Protein AF-A0A1G4FHV3-F1 (afdb_monomer_lite)

Structure (mmCIF, N/CA/C/O backbone):
data_AF-A0A1G4FHV3-F1
#
_entry.id   AF-A0A1G4FHV3-F1
#
loop_
_atom_site.group_PDB
_atom_site.id
_atom_site.type_symbol
_atom_site.label_atom_id
_atom_site.label_alt_id
_atom_site.label_comp_id
_atom_site.label_asym_id
_atom_site.label_entity_id
_atom_site.label_seq_id
_atom_site.pdbx_PDB_ins_code
_atom_site.Cartn_x
_atom_site.Cartn_y
_atom_site.Cartn_z
_atom_site.occupancy
_atom_site.B_iso_or_equiv
_atom_site.auth_seq_id
_atom_site.auth_comp_id
_atom_site.auth_asym_id
_atom_site.auth_atom_id
_atom_site.pdbx_PDB_model_num
ATOM 1 N N . MET A 1 1 ? -25.921 35.354 -44.554 1.00 46.16 1 MET A N 1
ATOM 2 C CA . MET A 1 1 ? -25.552 36.771 -44.320 1.00 46.16 1 MET A CA 1
ATOM 3 C C . MET A 1 1 ? -25.950 37.309 -42.941 1.00 46.16 1 MET A C 1
ATOM 5 O O . MET A 1 1 ? -25.043 37.661 -42.205 1.00 46.16 1 MET A O 1
ATOM 9 N N . LYS A 1 2 ? -27.227 37.319 -42.510 1.00 42.47 2 LYS A N 1
ATOM 10 C CA . LYS A 1 2 ? -27.631 37.900 -41.199 1.00 42.47 2 LYS A CA 1
ATOM 11 C C . LYS A 1 2 ? -26.871 37.362 -39.963 1.00 42.47 2 LYS A C 1
ATOM 13 O O . LYS A 1 2 ? -26.516 38.146 -39.093 1.00 42.47 2 LYS A O 1
ATOM 18 N N . LYS A 1 3 ? -26.553 36.057 -39.898 1.00 48.69 3 LYS A N 1
ATOM 19 C CA . LYS A 1 3 ? -25.751 35.466 -38.798 1.00 48.69 3 LYS A CA 1
ATOM 20 C C . LYS A 1 3 ? -24.270 35.897 -38.813 1.00 48.69 3 LYS A C 1
ATOM 22 O O . LYS A 1 3 ? -23.675 36.018 -37.751 1.00 48.69 3 LYS A O 1
ATOM 27 N N . PHE A 1 4 ? -23.703 36.167 -39.992 1.00 52.28 4 PHE A N 1
ATOM 28 C CA . PHE A 1 4 ? -22.319 36.638 -40.138 1.00 52.28 4 PHE A CA 1
ATOM 29 C C . PHE A 1 4 ? -22.185 38.095 -39.678 1.00 52.28 4 PHE A C 1
ATOM 31 O O . PHE A 1 4 ? -21.326 38.396 -38.859 1.00 52.28 4 PHE A O 1
ATOM 38 N N . PHE A 1 5 ? -23.113 38.965 -40.094 1.00 51.59 5 PHE A N 1
ATOM 39 C CA . PHE A 1 5 ? -23.164 40.356 -39.626 1.00 51.59 5 PHE A CA 1
ATOM 40 C C . PHE A 1 5 ? -23.463 40.469 -38.126 1.00 51.59 5 PHE A C 1
ATOM 42 O O . PHE A 1 5 ? -22.886 41.319 -37.457 1.00 51.59 5 PHE A O 1
ATOM 49 N N . LEU A 1 6 ? -24.293 39.576 -37.569 1.00 58.44 6 LEU A N 1
ATOM 50 C CA . LEU A 1 6 ? -24.522 39.519 -36.123 1.00 58.44 6 LEU A CA 1
ATOM 51 C C . LEU A 1 6 ? -23.260 39.084 -35.358 1.00 58.44 6 LEU A C 1
ATOM 53 O O . LEU A 1 6 ? -22.956 39.656 -34.317 1.00 58.44 6 LEU A O 1
ATOM 57 N N . GLY A 1 7 ? -22.510 38.109 -35.883 1.00 61.91 7 GLY A N 1
ATOM 58 C CA . GLY A 1 7 ? -21.228 37.687 -35.312 1.00 61.91 7 GLY A CA 1
ATOM 59 C C . GLY A 1 7 ? -20.179 38.799 -35.346 1.00 61.91 7 GLY A C 1
ATOM 60 O O . GLY A 1 7 ? -19.535 39.059 -34.334 1.00 61.91 7 GLY A O 1
ATOM 61 N N . LEU A 1 8 ? -20.071 39.512 -36.471 1.00 59.59 8 LEU A N 1
ATOM 62 C CA . LEU A 1 8 ? -19.171 40.658 -36.604 1.00 59.59 8 LEU A CA 1
ATOM 63 C C . LEU A 1 8 ? -19.548 41.795 -35.643 1.00 59.59 8 LEU A C 1
ATOM 65 O O . LEU A 1 8 ? -18.676 42.321 -34.960 1.00 59.59 8 LEU A O 1
ATOM 69 N N . ALA A 1 9 ? -20.838 42.124 -35.523 1.00 62.06 9 ALA A N 1
ATOM 70 C CA . ALA A 1 9 ? -21.315 43.151 -34.595 1.00 62.06 9 ALA A CA 1
ATOM 71 C C . ALA A 1 9 ? -20.999 42.803 -33.129 1.00 62.06 9 ALA A C 1
ATOM 73 O O . ALA A 1 9 ? -20.597 43.672 -32.362 1.00 62.06 9 ALA A O 1
ATOM 74 N N . ILE A 1 10 ? -21.115 41.527 -32.744 1.00 67.12 10 ILE A N 1
ATOM 75 C CA . ILE A 1 10 ? -20.765 41.058 -31.394 1.00 67.12 10 ILE A CA 1
ATOM 76 C C . ILE A 1 10 ? -19.262 41.202 -31.128 1.00 67.12 10 ILE A C 1
ATOM 78 O O . ILE A 1 10 ? -18.880 41.664 -30.055 1.00 67.12 10 ILE A O 1
ATOM 82 N N . VAL A 1 11 ? -18.413 40.840 -32.095 1.00 68.50 11 VAL A N 1
ATOM 83 C CA . VAL A 1 11 ? -16.953 40.990 -31.971 1.00 68.50 11 VAL A CA 1
ATOM 84 C C . VAL A 1 11 ? -16.569 42.467 -31.860 1.00 68.50 11 VAL A C 1
ATOM 86 O O . VAL A 1 11 ? -15.768 42.817 -30.998 1.00 68.50 11 VAL A O 1
ATOM 89 N N . TYR A 1 12 ? -17.195 43.346 -32.646 1.00 68.00 12 TYR A N 1
ATOM 90 C CA . TYR A 1 12 ? -16.963 44.791 -32.571 1.00 68.00 12 TYR A CA 1
ATOM 91 C C . TYR A 1 12 ? -17.383 45.394 -31.228 1.00 68.00 12 TYR A C 1
ATOM 93 O O . TYR A 1 12 ? -16.620 46.157 -30.642 1.00 68.00 12 TYR A O 1
ATOM 101 N N . VAL A 1 13 ? -18.551 45.019 -30.695 1.00 71.12 13 VAL A N 1
ATOM 102 C CA . VAL A 1 13 ? -19.001 45.472 -29.367 1.00 71.12 13 VAL A CA 1
ATOM 103 C C . VAL A 1 13 ? -18.047 44.988 -28.272 1.00 71.12 13 VAL A C 1
ATOM 105 O O . VAL A 1 13 ? -17.747 45.733 -27.341 1.00 71.12 13 VAL A O 1
ATOM 108 N N . PHE A 1 14 ? -17.526 43.766 -28.395 1.00 69.38 14 PHE A N 1
ATOM 109 C CA . PHE A 1 14 ? -16.583 43.210 -27.429 1.00 69.38 14 PHE A CA 1
ATOM 110 C C . PHE A 1 14 ? -15.218 43.913 -27.472 1.00 69.38 14 PHE A C 1
ATOM 112 O O . PHE A 1 14 ? -14.682 44.273 -26.427 1.00 69.38 14 PHE A O 1
ATOM 119 N N . LEU A 1 15 ? -14.687 44.180 -28.669 1.00 66.38 15 LEU A N 1
ATOM 120 C CA . LEU A 1 15 ? -13.443 44.934 -28.846 1.00 66.38 15 LEU A CA 1
ATOM 121 C C . LEU A 1 15 ? -13.580 46.390 -28.378 1.00 66.38 15 LEU A C 1
ATOM 123 O O . LEU A 1 15 ? -12.667 46.913 -27.745 1.00 66.38 15 LEU A O 1
ATOM 127 N N . PHE A 1 16 ? -14.733 47.021 -28.613 1.00 71.88 16 PHE A N 1
ATOM 128 C CA . PHE A 1 16 ? -15.022 48.375 -28.135 1.00 71.88 16 PHE A CA 1
ATOM 129 C C . PHE A 1 16 ? -15.092 48.449 -26.600 1.00 71.88 16 PHE A C 1
ATOM 131 O O . PHE A 1 16 ? -14.524 49.356 -25.996 1.00 71.88 16 PHE A O 1
ATOM 138 N N . LEU A 1 17 ? -15.714 47.457 -25.952 1.00 68.75 17 LEU A N 1
ATOM 139 C CA . LEU A 1 17 ? -15.735 47.337 -24.489 1.00 68.75 17 LEU A CA 1
ATOM 140 C C . LEU A 1 17 ? -14.328 47.158 -23.903 1.00 68.75 17 LEU A C 1
ATOM 142 O O . LEU A 1 17 ? -14.008 47.784 -22.895 1.00 68.75 17 LEU A O 1
ATOM 146 N N . ILE A 1 18 ? -13.477 46.351 -24.544 1.00 68.12 18 ILE A N 1
ATOM 147 C CA . ILE A 1 18 ? -12.078 46.178 -24.128 1.00 68.12 18 ILE A CA 1
ATOM 148 C C . ILE A 1 18 ? -11.305 47.492 -24.273 1.00 68.12 18 ILE A C 1
ATOM 150 O O . ILE A 1 18 ? -10.591 47.874 -23.350 1.00 68.12 18 ILE A O 1
ATOM 154 N N . ALA A 1 19 ? -11.474 48.213 -25.385 1.00 68.44 19 ALA A N 1
ATOM 155 C CA . ALA A 1 19 ? -10.810 49.497 -25.596 1.00 68.44 19 ALA A CA 1
ATOM 156 C C . ALA A 1 19 ? -11.196 50.528 -24.519 1.00 68.44 19 ALA A C 1
ATOM 158 O O . ALA A 1 19 ? -10.322 51.194 -23.969 1.00 68.44 19 ALA A O 1
ATOM 159 N N . LEU A 1 20 ? -12.479 50.606 -24.150 1.00 71.06 20 LEU A N 1
ATOM 160 C CA . LEU A 1 20 ? -12.944 51.489 -23.074 1.00 71.06 20 LEU A CA 1
ATOM 161 C C . LEU A 1 20 ? -12.371 51.101 -21.704 1.00 71.06 20 LEU A C 1
ATOM 163 O O . LEU A 1 20 ? -11.958 51.980 -20.953 1.00 71.06 20 LEU A O 1
ATOM 167 N N . ILE A 1 21 ? -12.281 49.802 -21.398 1.00 68.31 21 ILE A N 1
ATOM 168 C CA . ILE A 1 21 ? -11.655 49.304 -20.162 1.00 68.31 21 ILE A CA 1
ATOM 169 C C . ILE A 1 21 ? -10.174 49.697 -20.107 1.00 68.31 21 ILE A C 1
ATOM 171 O O . ILE A 1 21 ? -9.696 50.143 -19.065 1.00 68.31 21 ILE A O 1
ATOM 175 N N . VAL A 1 22 ? -9.454 49.578 -21.225 1.00 68.00 22 VAL A N 1
ATOM 176 C CA . VAL A 1 22 ? -8.037 49.959 -21.314 1.00 68.00 22 VAL A CA 1
ATOM 177 C C . VAL A 1 22 ? -7.863 51.468 -21.121 1.00 68.00 22 VAL A C 1
ATOM 179 O O . VAL A 1 22 ? -7.014 51.878 -20.336 1.00 68.00 22 VAL A O 1
ATOM 182 N N . VAL A 1 23 ? -8.702 52.299 -21.747 1.00 71.31 23 VAL A N 1
ATOM 183 C CA . VAL A 1 23 ? -8.664 53.761 -21.560 1.00 71.31 23 VAL A CA 1
ATOM 184 C C . VAL A 1 23 ? -8.966 54.146 -20.106 1.00 71.31 23 VAL A C 1
ATOM 186 O O . VAL A 1 23 ? -8.244 54.956 -19.527 1.00 71.31 23 VAL A O 1
ATOM 189 N N . SER A 1 24 ? -9.966 53.529 -19.469 1.00 67.19 24 SER A N 1
ATOM 190 C CA . SER A 1 24 ? -10.265 53.773 -18.050 1.00 67.19 24 SER A CA 1
ATOM 191 C C . SER A 1 24 ? -9.136 53.318 -17.116 1.00 67.19 24 SER A C 1
ATOM 193 O O . SER A 1 24 ? -8.862 53.989 -16.124 1.00 67.19 24 SER A O 1
ATOM 195 N N . MET A 1 25 ? -8.452 52.214 -17.434 1.00 64.31 25 MET A N 1
ATOM 196 C CA . MET A 1 25 ? -7.275 51.734 -16.695 1.00 64.31 25 MET A CA 1
ATOM 197 C C . MET A 1 25 ? -6.083 52.687 -16.822 1.00 64.31 25 MET A C 1
ATOM 199 O O . MET A 1 25 ? -5.420 52.958 -15.825 1.00 64.31 25 MET A O 1
ATOM 203 N N . ILE A 1 26 ? -5.852 53.259 -18.006 1.00 68.50 26 ILE A N 1
ATOM 204 C CA . ILE A 1 26 ? -4.792 54.255 -18.220 1.00 68.50 26 ILE A CA 1
ATOM 205 C C . ILE A 1 26 ? -5.054 55.509 -17.371 1.00 68.50 26 ILE A C 1
ATOM 207 O O . ILE A 1 26 ? -4.154 55.974 -16.672 1.00 68.50 26 ILE A O 1
ATOM 211 N N . ILE A 1 27 ? -6.300 55.998 -17.345 1.00 67.19 27 ILE A N 1
ATOM 212 C CA . ILE A 1 27 ? -6.700 57.155 -16.522 1.00 67.19 27 ILE A CA 1
ATOM 213 C C . ILE A 1 27 ? -6.528 56.864 -15.020 1.00 67.19 27 ILE A C 1
ATOM 215 O O . ILE A 1 27 ? -6.128 57.744 -14.262 1.00 67.19 27 ILE A O 1
ATOM 219 N N . LEU A 1 28 ? -6.773 55.626 -14.574 1.00 61.72 28 LEU A N 1
ATOM 220 C CA . LEU A 1 28 ? -6.549 55.214 -13.181 1.00 61.72 28 LEU A CA 1
ATOM 221 C C . LEU A 1 28 ? -5.071 55.250 -12.774 1.00 61.72 28 LEU A C 1
ATOM 223 O O . LEU A 1 28 ? -4.762 55.520 -11.612 1.00 61.72 28 LEU A O 1
ATOM 227 N N . THR A 1 29 ? -4.168 54.978 -13.716 1.00 61.09 29 THR A N 1
ATOM 228 C CA . THR A 1 29 ? -2.721 54.930 -13.466 1.00 61.09 29 THR A CA 1
ATOM 229 C C . THR A 1 29 ? -2.013 56.275 -13.627 1.00 61.09 29 THR A C 1
ATOM 231 O O . THR A 1 29 ? -0.889 56.424 -13.151 1.00 61.09 29 THR A O 1
ATOM 234 N N . ASP A 1 30 ? -2.656 57.267 -14.247 1.00 67.94 30 ASP A N 1
ATOM 235 C CA . ASP A 1 30 ? -2.065 58.586 -14.474 1.00 67.94 30 ASP A CA 1
ATOM 236 C C . ASP A 1 30 ? -2.096 59.447 -13.204 1.00 67.94 30 ASP A C 1
ATOM 238 O O . ASP A 1 30 ? -3.143 59.960 -12.806 1.00 67.94 30 ASP A O 1
ATOM 242 N N . GLN A 1 31 ? -0.920 59.636 -12.598 1.00 57.84 31 GLN A N 1
ATOM 243 C CA . GLN A 1 31 ? -0.679 60.380 -11.358 1.00 57.84 31 GLN A CA 1
ATOM 244 C C . GLN A 1 31 ? -1.064 61.874 -11.421 1.00 57.84 31 GLN A C 1
ATOM 246 O O . GLN A 1 31 ? -1.247 62.475 -10.363 1.00 57.84 31 GLN A O 1
ATOM 251 N N . SER A 1 32 ? -1.263 62.448 -12.611 1.00 59.94 32 SER A N 1
ATOM 252 C CA . SER A 1 32 ? -1.636 63.859 -12.799 1.00 59.94 32 SER A CA 1
ATOM 253 C C . SER A 1 32 ? -3.148 64.137 -12.718 1.00 59.94 32 SER A C 1
ATOM 255 O O . SER A 1 32 ? -3.568 65.282 -12.546 1.00 59.94 32 SER A O 1
ATOM 257 N N . SER A 1 33 ? -3.987 63.099 -12.793 1.00 61.22 33 SER A N 1
ATOM 258 C CA . SER A 1 33 ? -5.450 63.238 -12.804 1.00 61.22 33 SER A CA 1
ATOM 259 C C . SER A 1 33 ? -6.052 63.328 -11.389 1.00 61.22 33 SER A C 1
ATOM 261 O O . SER A 1 33 ? -5.598 62.648 -10.466 1.00 61.22 33 SER A O 1
ATOM 263 N N . ASN A 1 34 ? -7.081 64.168 -11.195 1.00 72.88 34 ASN A N 1
ATOM 264 C CA . ASN A 1 34 ? -7.701 64.402 -9.881 1.00 72.88 34 ASN A CA 1
ATOM 265 C C . ASN A 1 34 ? -8.390 63.127 -9.342 1.00 72.88 34 ASN A C 1
ATOM 267 O O . ASN A 1 34 ? -9.020 62.379 -10.092 1.00 72.88 34 ASN A O 1
ATOM 271 N N . LEU A 1 35 ? -8.306 62.903 -8.027 1.00 64.69 35 LEU A N 1
ATOM 272 C CA . LEU A 1 35 ? -8.839 61.736 -7.319 1.00 64.69 35 LEU A CA 1
ATOM 273 C C . LEU A 1 35 ? -10.314 61.435 -7.646 1.00 64.69 35 LEU A C 1
ATOM 275 O O . LEU A 1 35 ? -10.670 60.270 -7.825 1.00 64.69 35 LEU A O 1
ATOM 279 N N . ALA A 1 36 ? -11.155 62.462 -7.812 1.00 62.91 36 ALA A N 1
ATOM 280 C CA . ALA A 1 36 ? -12.560 62.280 -8.189 1.00 62.91 36 ALA A CA 1
ATOM 281 C C . ALA A 1 36 ? -12.724 61.632 -9.581 1.00 62.91 36 ALA A C 1
ATOM 283 O O . ALA A 1 36 ? -13.586 60.775 -9.774 1.00 62.91 36 ALA A O 1
ATOM 284 N N . ILE A 1 37 ? -11.855 61.977 -10.538 1.00 69.62 37 ILE A N 1
ATOM 285 C CA . ILE A 1 37 ? -11.863 61.435 -11.909 1.00 69.62 37 ILE A CA 1
ATOM 286 C C . ILE A 1 37 ? -11.392 59.977 -11.916 1.00 69.62 37 ILE A C 1
ATOM 288 O O . ILE A 1 37 ? -11.945 59.145 -12.643 1.00 69.62 37 ILE A O 1
ATOM 292 N N . ARG A 1 38 ? -10.421 59.634 -11.061 1.00 63.22 38 ARG A N 1
ATOM 293 C CA . ARG A 1 38 ? -9.973 58.246 -10.891 1.00 63.22 38 ARG A CA 1
ATOM 294 C C . ARG A 1 38 ? -11.045 57.383 -10.241 1.00 63.22 38 ARG A C 1
ATOM 296 O O . ARG A 1 38 ? -11.309 56.291 -10.729 1.00 63.22 38 ARG A O 1
ATOM 303 N N . MET A 1 39 ? -11.725 57.878 -9.207 1.00 61.50 39 MET A N 1
ATOM 304 C CA . MET A 1 39 ? -12.836 57.144 -8.590 1.00 61.50 39 MET A CA 1
ATOM 305 C C . MET A 1 39 ? -13.987 56.916 -9.576 1.00 61.50 39 MET A C 1
ATOM 307 O O . MET A 1 39 ? -14.506 55.802 -9.660 1.00 61.50 39 MET A O 1
ATOM 311 N N . LEU A 1 40 ? -14.337 57.924 -10.382 1.00 67.69 40 LEU A N 1
ATOM 312 C CA . LEU A 1 40 ? -15.359 57.780 -11.420 1.00 67.69 40 LEU A CA 1
ATOM 313 C C . LEU A 1 40 ? -14.933 56.759 -12.492 1.00 67.69 40 LEU A C 1
ATOM 315 O O . LEU A 1 40 ? -15.721 55.891 -12.863 1.00 67.69 40 LEU A O 1
ATOM 319 N N . SER A 1 41 ? -13.669 56.797 -12.927 1.00 68.88 41 SER A N 1
ATOM 320 C CA . SER A 1 41 ? -13.118 55.837 -13.896 1.00 68.88 41 SER A CA 1
ATOM 321 C C . SER A 1 41 ? -13.069 54.409 -13.349 1.00 68.88 41 SER A C 1
ATOM 323 O O . SER A 1 41 ? -13.334 53.465 -14.092 1.00 68.88 41 SER A O 1
ATOM 325 N N . PHE A 1 42 ? -12.809 54.227 -12.050 1.00 68.19 42 PHE A N 1
ATOM 326 C CA . PHE A 1 42 ? -12.862 52.916 -11.396 1.00 68.19 42 PHE A CA 1
ATOM 327 C C . PHE A 1 42 ? -14.273 52.325 -11.428 1.00 68.19 42 PHE A C 1
ATOM 329 O O . PHE A 1 42 ? -14.460 51.170 -11.814 1.00 68.19 42 PHE A O 1
ATOM 336 N N . ILE A 1 43 ? -15.278 53.132 -11.079 1.00 67.00 43 ILE A N 1
ATOM 337 C CA . ILE A 1 43 ? -16.684 52.710 -11.082 1.00 67.00 43 ILE A CA 1
ATOM 338 C C . ILE A 1 43 ? -17.128 52.349 -12.504 1.00 67.00 43 ILE A C 1
ATOM 340 O O . ILE A 1 43 ? -17.717 51.286 -12.710 1.00 67.00 43 ILE A O 1
ATOM 344 N N . VAL A 1 44 ? -16.787 53.178 -13.495 1.00 70.94 44 VAL A N 1
ATOM 345 C CA . VAL A 1 44 ? -17.084 52.905 -14.910 1.00 70.94 44 VAL A CA 1
ATOM 346 C C . VAL A 1 44 ? -16.428 51.597 -15.362 1.00 70.94 44 VAL A C 1
ATOM 348 O O . VAL A 1 44 ? -17.092 50.761 -15.974 1.00 70.94 44 VAL A O 1
ATOM 351 N N . CYS A 1 45 ? -15.169 51.354 -14.992 1.00 69.25 45 CYS A N 1
ATOM 352 C CA . CYS A 1 45 ? -14.456 50.128 -15.349 1.00 69.25 45 CYS A CA 1
ATOM 353 C C . CYS A 1 45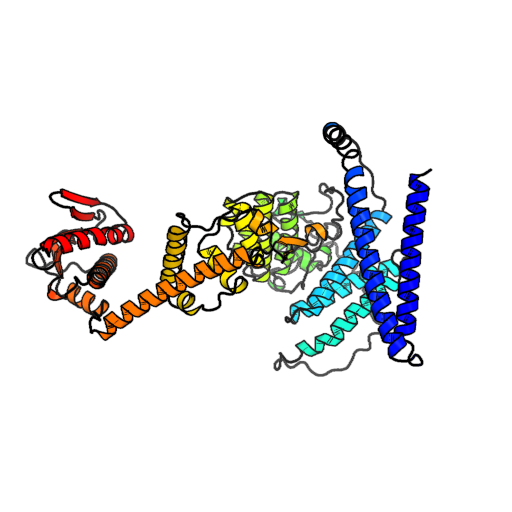 ? -15.136 48.871 -14.765 1.00 69.25 45 CYS A C 1
ATOM 355 O O . CYS A 1 45 ? -15.397 47.906 -15.486 1.00 69.25 45 CYS A O 1
ATOM 357 N N . CYS A 1 46 ? -15.533 48.908 -13.489 1.00 61.59 46 CYS A N 1
ATOM 358 C CA . CYS A 1 46 ? -16.254 47.813 -12.829 1.00 61.59 46 CYS A CA 1
ATOM 359 C C . CYS A 1 46 ? -17.618 47.514 -13.480 1.00 61.59 46 CYS A C 1
ATOM 361 O O . CYS A 1 46 ? -18.000 46.347 -13.647 1.00 61.59 46 CYS A O 1
ATOM 363 N N . VAL A 1 47 ? -18.344 48.557 -13.892 1.00 69.88 47 VAL A N 1
ATOM 364 C CA . VAL A 1 47 ? -19.632 48.425 -14.587 1.00 69.88 47 VAL A CA 1
ATOM 365 C C . VAL A 1 47 ? -19.439 47.800 -15.974 1.00 69.88 47 VAL A C 1
ATOM 367 O O . VAL A 1 47 ? -20.151 46.854 -16.321 1.00 69.88 47 VAL A O 1
ATOM 370 N N . LEU A 1 48 ? -18.434 48.236 -16.741 1.00 69.94 48 LEU A N 1
ATOM 371 C CA . LEU A 1 48 ? -18.137 47.696 -18.076 1.00 69.94 48 LEU A CA 1
ATOM 372 C C . LEU A 1 48 ? -17.669 46.229 -18.034 1.00 69.94 48 LEU A C 1
ATOM 374 O O . LEU A 1 48 ? -18.062 45.423 -18.886 1.00 69.94 48 LEU A O 1
ATOM 378 N N . ILE A 1 49 ? -16.905 45.835 -17.011 1.00 67.81 49 ILE A N 1
ATOM 379 C CA . ILE A 1 49 ? -16.518 44.431 -16.780 1.00 67.81 49 ILE A CA 1
ATOM 380 C C . ILE A 1 49 ? -17.754 43.571 -16.460 1.00 67.81 49 ILE A C 1
ATOM 382 O O . ILE A 1 49 ? -17.920 42.468 -16.986 1.00 67.81 49 ILE A O 1
ATOM 386 N N . SER A 1 50 ? -18.682 44.090 -15.658 1.00 65.25 50 SER A N 1
ATOM 387 C CA . SER A 1 50 ? -19.910 43.367 -15.297 1.00 65.25 50 SER A CA 1
ATOM 388 C C . SER A 1 50 ? -20.867 43.198 -16.489 1.00 65.25 50 SER A C 1
ATOM 390 O O . SER A 1 50 ? -21.462 42.129 -16.681 1.00 65.25 50 SER A O 1
ATOM 392 N N . LEU A 1 51 ? -20.983 44.226 -17.336 1.00 66.62 51 LEU A N 1
ATOM 393 C CA . LEU A 1 51 ? -21.766 44.194 -18.575 1.00 66.62 51 LEU A CA 1
ATOM 394 C C . LEU A 1 51 ? -21.171 43.230 -19.610 1.00 66.62 51 LEU A C 1
ATOM 396 O O . LEU A 1 51 ? -21.908 42.434 -20.196 1.00 66.62 51 LEU A O 1
ATOM 400 N N . SER A 1 52 ? -19.847 43.234 -19.793 1.00 69.12 52 SER A N 1
ATOM 401 C CA . SER A 1 52 ? -19.167 42.314 -20.719 1.00 69.12 52 SER A CA 1
ATOM 402 C C . SER A 1 52 ? -19.304 40.851 -20.284 1.00 69.12 52 SER A C 1
ATOM 404 O O . SER A 1 52 ? -19.604 39.989 -21.116 1.00 69.12 52 SER A O 1
ATOM 406 N N . TYR A 1 53 ? -19.208 40.562 -18.982 1.00 65.44 53 TYR A N 1
ATOM 407 C CA . TYR A 1 53 ? -19.444 39.218 -18.448 1.00 65.44 53 TYR A CA 1
ATOM 408 C C . TYR A 1 53 ? -20.898 38.753 -18.641 1.00 65.44 53 TYR A C 1
ATOM 410 O O . TYR A 1 53 ? -21.157 37.613 -19.042 1.00 65.44 53 TYR A O 1
ATOM 418 N N . SER A 1 54 ? -21.864 39.648 -18.415 1.00 68.94 54 SER A N 1
ATOM 419 C CA . SER A 1 54 ? -23.292 39.363 -18.611 1.00 68.94 54 SER A CA 1
ATOM 420 C C . SER A 1 54 ? -23.628 39.094 -20.082 1.00 68.94 54 SER A C 1
ATOM 422 O O . SER A 1 54 ? -24.361 38.146 -20.383 1.00 68.94 54 SER A O 1
ATOM 424 N N . LEU A 1 55 ? -23.028 39.853 -21.006 1.00 66.94 55 LEU A N 1
ATOM 425 C CA . LEU A 1 55 ? -23.166 39.647 -22.447 1.00 66.94 55 LEU A CA 1
ATOM 426 C C . LEU A 1 55 ? -22.576 38.294 -22.881 1.00 66.94 55 LEU A C 1
ATOM 428 O O . LEU A 1 55 ? -23.236 37.534 -23.590 1.00 66.94 55 LEU A O 1
ATOM 432 N N . LEU A 1 56 ? -21.388 37.931 -22.384 1.00 61.03 56 LEU A N 1
ATOM 433 C CA . LEU A 1 56 ? -20.766 36.616 -22.601 1.00 61.03 56 LEU A CA 1
ATOM 434 C C . LEU A 1 56 ? -21.656 35.468 -22.112 1.00 61.03 56 LEU A C 1
ATOM 436 O O . LEU A 1 56 ? -21.829 34.464 -22.807 1.00 61.03 56 LEU A O 1
ATOM 440 N N . ARG A 1 57 ? -22.269 35.617 -20.934 1.00 60.31 57 ARG A N 1
ATOM 441 C CA . ARG A 1 57 ? -23.186 34.618 -20.368 1.00 60.31 57 ARG A CA 1
ATOM 442 C C . ARG A 1 57 ? -24.469 34.484 -21.193 1.00 60.31 57 ARG A C 1
ATOM 444 O O . ARG A 1 57 ? -24.939 33.362 -21.399 1.00 60.31 57 ARG A O 1
ATOM 451 N N . PHE A 1 58 ? -25.014 35.595 -21.691 1.00 67.12 58 PHE A N 1
ATOM 452 C CA . PHE A 1 58 ? -26.176 35.609 -22.582 1.00 67.12 58 PHE A CA 1
ATOM 453 C C . PHE A 1 58 ? -25.874 34.928 -23.924 1.00 67.12 58 PHE A C 1
ATOM 455 O O . PHE A 1 58 ? -26.619 34.040 -24.342 1.00 67.12 58 PHE A O 1
ATOM 462 N N . LEU A 1 59 ? -24.743 35.262 -24.554 1.00 59.91 59 LEU A N 1
ATOM 463 C CA . LEU A 1 59 ? -24.291 34.630 -25.796 1.00 59.91 59 LEU A CA 1
ATOM 464 C C . LEU A 1 59 ? -24.078 33.126 -25.600 1.00 59.91 59 LEU A C 1
ATOM 466 O O . LEU A 1 59 ? -24.590 32.320 -26.376 1.00 59.91 59 LEU A O 1
ATOM 470 N N . ARG A 1 60 ? -23.423 32.726 -24.505 1.00 55.41 60 ARG A N 1
ATOM 471 C CA . ARG A 1 60 ? -23.207 31.311 -24.186 1.00 55.41 60 ARG A CA 1
ATOM 472 C C . ARG A 1 60 ? -24.524 30.559 -24.005 1.00 55.41 60 ARG A C 1
ATOM 474 O O . ARG A 1 60 ? -24.619 29.433 -24.471 1.00 55.41 60 ARG A O 1
ATOM 481 N N . ARG A 1 61 ? -25.552 31.160 -23.394 1.00 58.06 61 ARG A N 1
ATOM 482 C CA . ARG A 1 61 ? -26.897 30.556 -23.292 1.00 58.06 61 ARG A CA 1
ATOM 483 C C . ARG A 1 61 ? -27.593 30.447 -24.650 1.00 58.06 61 ARG A C 1
ATOM 485 O O . ARG A 1 61 ? -28.143 29.393 -24.949 1.00 58.06 61 ARG A O 1
ATOM 492 N N . LYS A 1 62 ? -27.536 31.493 -25.479 1.00 53.94 62 LYS A N 1
ATOM 493 C CA . LYS A 1 62 ? -28.209 31.528 -26.788 1.00 53.94 62 LYS A CA 1
ATOM 494 C C . LYS A 1 62 ? -27.599 30.541 -27.793 1.00 53.94 62 LYS A C 1
ATOM 496 O O . LYS A 1 62 ? -28.339 29.932 -28.557 1.00 53.94 62 LYS A O 1
ATOM 501 N N . PHE A 1 63 ? -26.283 30.321 -27.747 1.00 52.16 63 PHE A N 1
ATOM 502 C CA . PHE A 1 63 ? -25.585 29.389 -28.645 1.00 52.16 63 PHE A CA 1
ATOM 503 C C . PHE A 1 63 ? -25.468 27.947 -28.112 1.00 52.16 63 PHE A C 1
ATOM 505 O O . PHE A 1 63 ? -25.210 27.037 -28.897 1.00 52.16 63 PHE A O 1
ATOM 512 N N . LYS A 1 64 ? -25.730 27.688 -26.819 1.00 42.28 64 LYS A N 1
ATOM 513 C CA . LYS A 1 64 ? -25.7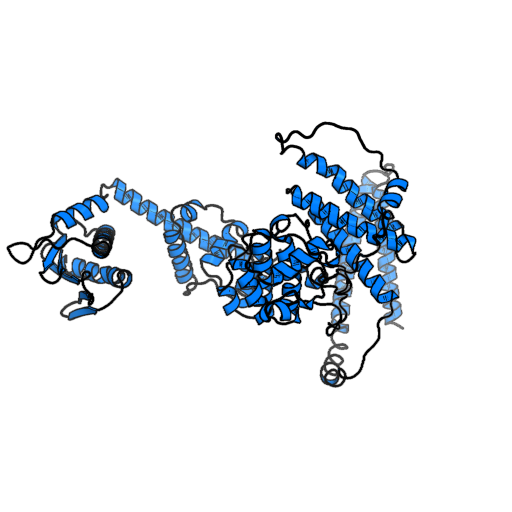35 26.322 -26.246 1.00 42.28 64 LYS A CA 1
ATOM 514 C C . LYS A 1 64 ? -26.859 25.438 -26.810 1.00 42.28 64 LYS A C 1
ATOM 516 O O . LYS A 1 64 ? -26.694 24.224 -26.856 1.00 42.28 64 LYS A O 1
ATOM 521 N N . ASN A 1 65 ? -27.949 26.036 -27.299 1.00 42.84 65 ASN A N 1
ATOM 522 C CA . ASN A 1 65 ? -29.091 25.308 -27.867 1.00 42.84 65 ASN A CA 1
ATOM 523 C C . ASN A 1 65 ? -28.981 25.038 -29.384 1.00 42.84 65 ASN A C 1
ATOM 525 O O . ASN A 1 65 ? -29.723 24.203 -29.888 1.00 42.84 65 ASN A O 1
ATOM 529 N N . GLU A 1 66 ? -28.053 25.673 -30.117 1.00 44.88 66 GLU A N 1
ATOM 530 C CA . GLU A 1 66 ? -27.844 25.404 -31.560 1.00 44.88 66 GLU A CA 1
ATOM 531 C C . GLU A 1 66 ? -26.738 24.359 -31.839 1.00 44.88 66 GLU A C 1
ATOM 533 O O . GLU A 1 66 ? -26.674 23.822 -32.943 1.00 44.88 66 GLU A O 1
ATOM 538 N N . ILE A 1 67 ? -25.897 24.011 -30.855 1.00 36.56 67 ILE A N 1
ATOM 539 C CA . ILE A 1 67 ? -24.798 23.030 -31.016 1.00 36.56 67 ILE A CA 1
ATOM 540 C C . ILE A 1 67 ? -25.262 21.584 -30.712 1.00 36.56 67 ILE A C 1
ATOM 542 O O . ILE A 1 67 ? -24.626 20.617 -31.117 1.00 36.56 67 ILE A O 1
ATOM 546 N N . GLY A 1 68 ? -26.425 21.408 -30.075 1.00 36.16 68 GLY A N 1
ATOM 547 C CA . GLY A 1 68 ? -26.897 20.109 -29.575 1.00 36.16 68 GLY A CA 1
ATOM 548 C C . GLY A 1 68 ? -27.513 19.131 -30.588 1.00 36.16 68 GLY A C 1
ATOM 549 O O . GLY A 1 68 ? -27.815 18.011 -30.192 1.00 36.16 68 GLY A O 1
ATOM 550 N N . SER A 1 69 ? -27.720 19.489 -31.865 1.00 36.00 69 SER A N 1
ATOM 551 C CA . SER A 1 69 ? -28.436 18.598 -32.810 1.00 36.00 69 SER A CA 1
ATOM 552 C C . SER A 1 69 ? -27.662 18.154 -34.055 1.00 36.00 69 SER A C 1
ATOM 554 O O . SER A 1 69 ? -28.145 17.279 -34.776 1.00 36.00 69 SER A O 1
ATOM 556 N N . ARG A 1 70 ? -26.449 18.674 -34.309 1.00 32.75 70 ARG A N 1
ATOM 557 C CA . ARG A 1 70 ? -25.646 18.265 -35.482 1.00 32.75 70 ARG A CA 1
ATOM 558 C C . ARG A 1 70 ? -24.641 17.139 -35.214 1.00 32.75 70 ARG A C 1
ATOM 560 O O . ARG A 1 70 ? -24.373 16.374 -36.136 1.00 32.75 70 ARG A O 1
ATOM 567 N N . ASP A 1 71 ? -24.196 16.939 -33.974 1.00 36.41 71 ASP A N 1
ATOM 568 C CA . ASP A 1 71 ? -23.149 15.944 -33.679 1.00 36.41 71 ASP A CA 1
ATOM 569 C C . ASP A 1 71 ? -23.677 14.546 -33.301 1.00 36.41 71 ASP A C 1
ATOM 571 O O . ASP A 1 71 ? -22.975 13.549 -33.465 1.00 36.41 71 ASP A O 1
ATOM 575 N N . ILE A 1 72 ? -24.950 14.414 -32.909 1.00 32.09 72 ILE A N 1
ATOM 576 C CA . ILE A 1 72 ? -25.513 13.123 -32.459 1.00 32.09 72 ILE A CA 1
ATOM 577 C C . ILE A 1 72 ? -25.841 12.177 -33.634 1.00 32.09 72 ILE A C 1
ATOM 579 O O . ILE A 1 72 ? -25.786 10.958 -33.482 1.00 32.09 72 ILE A O 1
ATOM 583 N N . LYS A 1 73 ? -26.074 12.692 -34.852 1.00 29.89 73 LYS A N 1
ATOM 584 C CA . LYS A 1 73 ? -26.254 11.841 -36.050 1.00 29.89 73 LYS A CA 1
ATOM 585 C C . LYS A 1 73 ? -24.944 11.430 -36.738 1.00 29.89 73 LYS A C 1
ATOM 587 O O . LYS A 1 73 ? -24.971 10.511 -37.553 1.00 29.89 73 LYS A O 1
ATOM 592 N N . MET A 1 74 ? -23.802 12.039 -36.397 1.00 29.41 74 MET A N 1
ATOM 593 C CA . MET A 1 74 ? -22.492 11.680 -36.970 1.00 29.41 74 MET A CA 1
ATOM 594 C C . MET A 1 74 ? -21.708 10.657 -36.131 1.00 29.41 74 MET A C 1
ATOM 596 O O . MET A 1 74 ? -20.858 9.951 -36.675 1.00 29.41 74 MET A O 1
ATOM 600 N N . LEU A 1 75 ? -22.020 10.518 -34.837 1.00 29.17 75 LEU A N 1
ATOM 601 C CA . LEU A 1 75 ? -21.337 9.581 -33.938 1.00 29.17 75 LEU A CA 1
ATOM 602 C C . LEU A 1 75 ? -21.819 8.126 -34.078 1.00 29.17 75 LEU A C 1
ATOM 604 O O . LEU A 1 75 ? -20.988 7.225 -34.063 1.00 29.17 75 LEU A O 1
ATOM 608 N N . ASN A 1 76 ? -23.100 7.864 -34.362 1.00 30.89 76 ASN A N 1
ATOM 609 C CA . ASN A 1 76 ? -23.593 6.477 -34.458 1.00 30.89 76 ASN A CA 1
ATOM 610 C C . ASN A 1 76 ? -23.286 5.757 -35.785 1.00 30.89 76 ASN A C 1
ATOM 612 O O . ASN A 1 76 ? -23.449 4.544 -35.866 1.00 30.89 76 ASN A O 1
ATOM 616 N N . LYS A 1 77 ? -22.783 6.457 -36.814 1.00 30.64 77 LYS A N 1
ATOM 617 C CA . LYS A 1 77 ? -22.360 5.830 -38.086 1.00 30.64 77 LYS A CA 1
ATOM 618 C C . LYS A 1 77 ? -20.843 5.580 -38.166 1.00 30.64 77 LYS A C 1
ATOM 620 O O . LYS A 1 77 ? -20.401 4.784 -38.989 1.00 30.64 77 LYS A O 1
ATOM 625 N N . LYS A 1 78 ? -20.044 6.220 -37.296 1.00 30.81 78 LYS A N 1
ATOM 626 C CA . LYS A 1 78 ? -18.579 6.040 -37.214 1.00 30.81 78 LYS A CA 1
ATOM 627 C C . LYS A 1 78 ? -18.165 4.872 -36.313 1.00 30.81 78 LYS A C 1
ATOM 629 O O . LYS A 1 78 ? -17.148 4.244 -36.585 1.00 30.81 78 LYS A O 1
ATOM 634 N N . THR A 1 79 ? -18.965 4.530 -35.305 1.00 31.17 79 THR A N 1
ATOM 635 C CA . THR A 1 79 ? -18.633 3.447 -34.360 1.00 31.17 79 THR A CA 1
ATOM 636 C C . THR A 1 79 ? -18.901 2.048 -34.929 1.00 31.17 79 THR A C 1
ATOM 638 O O . THR A 1 79 ? -18.254 1.098 -34.509 1.00 31.17 79 THR A O 1
ATOM 641 N N . LEU A 1 80 ? -19.768 1.911 -35.943 1.00 29.31 80 LEU A N 1
ATOM 642 C CA . LEU A 1 80 ? -20.056 0.613 -36.576 1.00 29.31 80 LEU A CA 1
ATOM 643 C C . LEU A 1 80 ? -19.165 0.302 -37.800 1.00 29.31 80 LEU A C 1
ATOM 645 O O . LEU A 1 80 ? -19.025 -0.856 -38.169 1.00 29.31 80 LEU A O 1
ATOM 649 N N . ASN A 1 81 ? -18.500 1.307 -38.390 1.00 28.31 81 ASN A N 1
ATOM 650 C CA . ASN A 1 81 ? -17.620 1.127 -39.561 1.00 28.31 81 ASN A CA 1
ATOM 651 C C . ASN A 1 81 ? -16.115 1.047 -39.236 1.00 28.31 81 ASN A C 1
ATOM 653 O O . ASN A 1 81 ? -15.317 0.774 -40.132 1.00 28.31 81 ASN A O 1
ATOM 657 N N . ASN A 1 82 ? -15.708 1.242 -37.976 1.00 29.14 82 ASN A N 1
ATOM 658 C CA . ASN A 1 82 ? -14.298 1.137 -37.575 1.00 29.14 82 ASN A CA 1
ATOM 659 C C . ASN A 1 82 ? -13.855 -0.282 -37.179 1.00 29.14 82 ASN A C 1
ATOM 661 O O . ASN A 1 82 ? -12.655 -0.519 -37.108 1.00 29.14 82 ASN A O 1
ATOM 665 N N . ASN A 1 83 ? -14.772 -1.247 -37.045 1.00 31.05 83 ASN A N 1
ATOM 666 C CA . ASN A 1 83 ? -14.418 -2.659 -36.823 1.00 31.05 83 ASN A CA 1
ATOM 667 C C . ASN A 1 83 ? -14.108 -3.437 -38.119 1.00 31.05 83 ASN A C 1
ATOM 669 O O . ASN A 1 83 ? -13.840 -4.632 -38.063 1.00 31.05 83 ASN A O 1
ATOM 673 N N . ILE A 1 84 ? -14.104 -2.774 -39.286 1.00 30.11 84 ILE A N 1
ATOM 674 C CA . ILE A 1 84 ? -13.774 -3.393 -40.588 1.00 30.11 84 ILE A CA 1
ATOM 675 C C . ILE A 1 84 ? -12.558 -2.711 -41.265 1.00 30.11 84 ILE A C 1
ATOM 677 O O . ILE A 1 84 ? -12.086 -3.158 -42.306 1.00 30.11 84 ILE A O 1
ATOM 681 N N . LYS A 1 85 ? -11.961 -1.670 -40.658 1.00 27.69 85 LYS A N 1
ATOM 682 C CA . LYS A 1 85 ? -10.794 -0.948 -41.222 1.00 27.69 85 LYS A CA 1
ATOM 683 C C . LYS A 1 85 ? -9.497 -1.019 -40.409 1.00 27.69 85 LYS A C 1
ATOM 685 O O . LYS A 1 85 ? -8.520 -0.388 -40.791 1.00 27.69 85 LYS A O 1
ATOM 690 N N . THR A 1 86 ? -9.425 -1.846 -39.372 1.00 30.05 86 THR A N 1
ATOM 691 C CA . THR A 1 86 ? -8.179 -2.148 -38.634 1.00 30.05 86 THR A CA 1
ATOM 692 C C . THR A 1 86 ? -7.389 -3.320 -39.220 1.00 30.05 86 THR A C 1
ATOM 694 O O . THR A 1 86 ? -6.629 -3.971 -38.512 1.00 30.05 86 THR A O 1
ATOM 697 N N . ARG A 1 87 ? -7.534 -3.598 -40.524 1.00 30.17 87 ARG A N 1
ATOM 698 C CA . ARG A 1 87 ? -6.755 -4.651 -41.193 1.00 30.17 87 ARG A CA 1
ATOM 699 C C . ARG A 1 87 ? -5.779 -4.194 -42.266 1.00 30.17 87 ARG A C 1
ATOM 701 O O . ARG A 1 87 ? -5.147 -5.058 -42.839 1.00 30.17 87 ARG A O 1
ATOM 708 N N . ASN A 1 88 ? -5.612 -2.897 -42.523 1.00 31.17 88 ASN A N 1
ATOM 709 C CA . ASN A 1 88 ? -4.575 -2.406 -43.438 1.00 31.17 88 ASN A CA 1
ATOM 710 C C . ASN A 1 88 ? -4.320 -0.916 -43.200 1.00 31.17 88 ASN A C 1
ATOM 712 O O . ASN A 1 88 ? -5.074 -0.105 -43.719 1.00 31.17 88 ASN A O 1
ATOM 716 N N . TYR A 1 89 ? -3.293 -0.563 -42.424 1.00 26.05 89 TYR A N 1
ATOM 717 C CA . TYR A 1 89 ? -2.515 0.676 -42.586 1.00 26.05 89 TYR A CA 1
ATOM 718 C C . TYR A 1 89 ? -1.224 0.556 -41.765 1.00 26.05 89 TYR A C 1
ATOM 720 O O . TYR A 1 89 ? -1.129 1.030 -40.638 1.00 26.05 89 TYR A O 1
ATOM 728 N N . ILE A 1 90 ? -0.233 -0.104 -42.363 1.00 35.16 90 ILE A N 1
ATOM 729 C CA . ILE A 1 90 ? 1.182 0.123 -42.065 1.00 35.16 90 ILE A CA 1
ATOM 730 C C . ILE A 1 90 ? 1.509 1.500 -42.653 1.00 35.16 90 ILE A C 1
ATOM 732 O O . ILE A 1 90 ? 1.271 1.738 -43.840 1.00 35.16 90 ILE A O 1
ATOM 736 N N . LYS A 1 91 ? 2.011 2.428 -41.837 1.00 34.47 91 LYS A N 1
ATOM 737 C CA . LYS A 1 91 ? 2.632 3.664 -42.324 1.00 34.47 91 LYS A CA 1
ATOM 738 C C . LYS A 1 91 ? 3.957 3.830 -41.589 1.00 34.47 91 LYS A C 1
ATOM 740 O O . LYS A 1 91 ? 3.963 4.025 -40.380 1.00 34.47 91 LYS A O 1
ATOM 745 N N . ASN A 1 92 ? 5.047 3.708 -42.339 1.00 36.19 92 ASN A N 1
ATOM 746 C CA . ASN A 1 92 ? 6.409 3.929 -41.867 1.00 36.19 92 ASN A CA 1
ATOM 747 C C . ASN A 1 92 ? 6.547 5.392 -41.411 1.00 36.19 92 ASN A C 1
ATOM 749 O O . ASN A 1 92 ? 6.434 6.296 -42.242 1.00 36.19 92 ASN A O 1
ATOM 753 N N . ASP A 1 93 ? 6.750 5.621 -40.111 1.00 37.69 93 ASP A N 1
ATOM 754 C CA . ASP A 1 93 ? 7.124 6.934 -39.566 1.00 37.69 93 ASP A CA 1
ATOM 755 C C . ASP A 1 93 ? 8.471 7.369 -40.180 1.00 37.69 93 ASP A C 1
ATOM 757 O O . ASP A 1 93 ? 9.392 6.561 -40.332 1.00 37.69 93 ASP A O 1
ATOM 761 N N . THR A 1 94 ? 8.614 8.648 -40.529 1.00 45.31 94 THR A N 1
ATOM 762 C CA . THR A 1 94 ? 9.894 9.177 -41.030 1.00 45.31 94 THR A CA 1
ATOM 763 C C . THR A 1 94 ? 10.887 9.390 -39.878 1.00 45.31 94 THR A C 1
ATOM 765 O O . THR A 1 94 ? 10.503 9.701 -38.749 1.00 45.31 94 THR A O 1
ATOM 768 N N . GLN A 1 95 ? 12.194 9.271 -40.143 1.00 39.00 95 GLN A N 1
ATOM 769 C CA . GLN A 1 95 ? 13.258 9.431 -39.133 1.00 39.00 95 GLN A CA 1
ATOM 770 C C . GLN A 1 95 ? 13.194 10.790 -38.399 1.00 39.00 95 GLN A C 1
ATOM 772 O O . GLN A 1 95 ? 13.487 10.870 -37.208 1.00 39.00 95 GLN A O 1
ATOM 777 N N . SER A 1 96 ? 12.716 11.839 -39.078 1.00 38.50 96 SER A N 1
ATOM 778 C CA . SER A 1 96 ? 12.484 13.175 -38.507 1.00 38.50 96 SER A CA 1
ATOM 779 C C . SER A 1 96 ? 11.340 13.208 -37.477 1.00 38.50 96 SER A C 1
ATOM 781 O O . SER A 1 96 ? 11.451 13.858 -36.437 1.00 38.50 96 SER A O 1
ATOM 783 N N . GLU A 1 97 ? 10.253 12.464 -37.698 1.00 44.47 97 GLU A N 1
ATOM 784 C CA . GLU A 1 97 ? 9.120 12.394 -36.762 1.00 44.47 97 GLU A CA 1
ATOM 785 C C . GLU A 1 97 ? 9.469 11.616 -35.488 1.00 44.47 97 GLU A C 1
ATOM 787 O O . GLU A 1 97 ? 9.018 11.971 -34.396 1.00 44.47 97 GLU A O 1
ATOM 792 N N . ILE A 1 98 ? 10.300 10.580 -35.611 1.00 43.47 98 ILE A N 1
ATOM 793 C CA . ILE A 1 98 ? 10.825 9.806 -34.478 1.00 43.47 98 ILE A CA 1
ATOM 794 C C . ILE A 1 98 ? 11.700 10.697 -33.591 1.00 43.47 98 ILE A C 1
ATOM 796 O O . ILE A 1 98 ? 11.540 10.701 -32.366 1.00 43.47 98 ILE A O 1
ATOM 800 N N . LEU A 1 99 ? 12.574 11.479 -34.221 1.00 47.03 99 LEU A N 1
ATOM 801 C CA . LEU A 1 99 ? 13.524 12.373 -33.572 1.00 47.03 99 LEU A CA 1
ATOM 802 C C . LEU A 1 99 ? 12.815 13.525 -32.838 1.00 47.03 99 LEU A C 1
ATOM 804 O O . LEU A 1 99 ? 13.075 13.772 -31.660 1.00 47.03 99 LEU A O 1
ATOM 808 N N . ASN A 1 100 ? 11.808 14.140 -33.464 1.00 52.44 100 ASN A N 1
ATOM 809 C CA . ASN A 1 100 ? 10.978 15.167 -32.824 1.00 52.44 100 ASN A CA 1
ATOM 810 C C . ASN A 1 100 ? 10.264 14.650 -31.561 1.00 52.44 100 ASN A C 1
ATOM 812 O O . ASN A 1 100 ? 10.235 15.331 -30.534 1.00 52.44 100 ASN A O 1
ATOM 816 N N . ARG A 1 101 ? 9.747 13.412 -31.583 1.00 52.28 101 ARG A N 1
ATOM 817 C CA . ARG A 1 101 ? 9.123 12.796 -30.396 1.00 52.28 101 ARG A CA 1
ATOM 818 C C . ARG A 1 101 ? 10.127 12.541 -29.267 1.00 52.28 101 ARG A C 1
ATOM 820 O O . ARG A 1 101 ? 9.746 12.620 -28.098 1.00 52.28 101 ARG A O 1
ATOM 827 N N . GLN A 1 102 ? 11.387 12.229 -29.582 1.00 51.97 102 GLN A N 1
ATOM 828 C CA . GLN A 1 102 ? 12.440 12.062 -28.568 1.00 51.97 102 GLN A CA 1
ATOM 829 C C . GLN A 1 102 ? 12.742 13.385 -27.867 1.00 51.97 102 GLN A C 1
ATOM 831 O O . GLN A 1 102 ? 12.824 13.423 -26.637 1.00 51.97 102 GLN A O 1
ATOM 836 N N . PHE A 1 103 ? 12.823 14.478 -28.625 1.00 60.69 103 PHE A N 1
ATOM 837 C CA . PHE A 1 103 ? 13.063 15.807 -28.071 1.00 60.69 103 PHE A CA 1
ATOM 838 C C . PHE A 1 103 ? 11.931 16.295 -27.170 1.00 60.69 103 PHE A C 1
ATOM 840 O O . PHE A 1 103 ? 12.195 16.765 -26.061 1.00 60.69 103 PHE A O 1
ATOM 847 N N . GLU A 1 104 ? 10.671 16.101 -27.564 1.00 62.38 104 GLU A N 1
ATOM 848 C CA . GLU A 1 104 ? 9.535 16.412 -26.688 1.00 62.38 104 GLU A CA 1
ATOM 849 C C . GLU A 1 104 ? 9.555 15.590 -25.391 1.00 62.38 104 GLU A C 1
ATOM 851 O O . GLU A 1 104 ? 9.238 16.107 -24.317 1.00 62.38 104 GLU A O 1
ATOM 856 N N . ASN A 1 105 ? 9.969 14.320 -25.464 1.00 59.78 105 ASN A N 1
ATOM 857 C CA . ASN A 1 105 ? 10.085 13.465 -24.287 1.00 59.78 105 ASN A CA 1
ATOM 858 C C . ASN A 1 105 ? 11.162 13.976 -23.314 1.00 59.78 105 ASN A C 1
ATOM 860 O O . ASN A 1 105 ? 10.914 14.078 -22.112 1.00 59.78 105 ASN A O 1
ATOM 864 N N . ASN A 1 106 ? 12.332 14.354 -23.834 1.00 66.06 106 ASN A N 1
ATOM 865 C CA . ASN A 1 106 ? 13.441 14.875 -23.034 1.00 66.06 106 ASN A CA 1
ATOM 866 C C . ASN A 1 106 ? 13.116 16.242 -22.405 1.00 66.06 106 ASN A C 1
ATOM 868 O O . ASN A 1 106 ? 13.369 16.433 -21.217 1.00 66.06 106 ASN A O 1
ATOM 872 N N . MET A 1 107 ? 12.463 17.147 -23.145 1.00 73.00 107 MET A N 1
ATOM 873 C CA . MET A 1 107 ? 11.966 18.438 -22.631 1.00 73.00 107 MET A CA 1
ATOM 874 C C . MET A 1 107 ? 11.017 18.281 -21.445 1.00 73.00 107 MET A C 1
ATOM 876 O O . MET A 1 107 ? 11.020 19.056 -20.492 1.00 73.00 107 MET A O 1
ATOM 880 N N . ARG A 1 108 ? 10.181 17.254 -21.495 1.00 70.88 108 ARG A N 1
ATOM 881 C CA . ARG A 1 108 ? 9.266 16.926 -20.410 1.00 70.88 108 ARG A CA 1
ATOM 882 C C . ARG A 1 108 ? 10.014 16.366 -19.200 1.00 70.88 108 ARG A C 1
ATOM 884 O O . ARG A 1 108 ? 9.702 16.761 -18.083 1.00 70.88 108 ARG A O 1
ATOM 891 N N . ILE A 1 109 ? 10.972 15.457 -19.403 1.00 69.19 109 ILE A N 1
ATOM 892 C CA . ILE A 1 109 ? 11.766 14.895 -18.298 1.00 69.19 109 ILE A CA 1
ATOM 893 C C . ILE A 1 109 ? 12.517 16.022 -17.572 1.00 69.19 109 ILE A C 1
ATOM 895 O O . ILE A 1 109 ? 12.576 16.019 -16.348 1.00 69.19 109 ILE A O 1
ATOM 899 N N . LEU A 1 110 ? 12.989 17.037 -18.303 1.00 78.81 110 LEU A N 1
ATOM 900 C CA . LEU A 1 110 ? 13.576 18.248 -17.720 1.00 78.81 110 LEU A CA 1
ATOM 901 C C . LEU A 1 110 ? 12.623 19.011 -16.811 1.00 78.81 110 LEU A C 1
ATOM 903 O O . LEU A 1 110 ? 13.008 19.427 -15.719 1.00 78.81 110 LEU A O 1
ATOM 907 N N . ASN A 1 111 ? 11.374 19.169 -17.241 1.00 82.06 111 ASN A N 1
ATOM 908 C CA . ASN A 1 111 ? 10.358 19.810 -16.422 1.00 82.06 111 ASN A CA 1
ATOM 909 C C . ASN A 1 111 ? 10.061 19.007 -15.147 1.00 82.06 111 ASN A C 1
ATOM 911 O O . ASN A 1 111 ? 9.990 19.594 -14.069 1.00 82.06 111 ASN A O 1
ATOM 915 N N . ASP A 1 112 ? 9.943 17.680 -15.251 1.00 74.62 112 ASP A N 1
ATOM 916 C CA . ASP A 1 112 ? 9.740 16.800 -14.093 1.00 74.62 112 ASP A CA 1
ATOM 917 C C . ASP A 1 112 ? 10.913 16.907 -13.106 1.00 74.62 112 ASP A C 1
ATOM 919 O O . ASP A 1 112 ? 10.708 17.038 -11.896 1.00 74.62 112 ASP A O 1
ATOM 923 N N . CYS A 1 113 ? 12.149 16.895 -13.615 1.00 77.56 113 CYS A N 1
ATOM 924 C CA . CYS A 1 113 ? 13.340 17.072 -12.795 1.00 77.56 113 CYS A CA 1
ATOM 925 C C . CYS A 1 113 ? 13.327 18.417 -12.069 1.00 77.56 113 CYS A C 1
ATOM 927 O O . CYS A 1 113 ? 13.500 18.431 -10.853 1.00 77.56 113 CYS A O 1
ATOM 929 N N . TYR A 1 114 ? 13.048 19.517 -12.773 1.00 87.62 114 TYR A N 1
ATOM 930 C CA . TYR A 1 114 ? 12.967 20.850 -12.173 1.00 87.62 114 TYR A CA 1
ATOM 931 C C . TYR A 1 114 ? 11.929 20.922 -11.045 1.00 87.62 114 TYR A C 1
ATOM 933 O O . TYR A 1 114 ? 12.230 21.401 -9.954 1.00 87.62 114 TYR A O 1
ATOM 941 N N . GLU A 1 115 ? 10.713 20.420 -11.272 1.00 81.69 115 GLU A N 1
ATOM 942 C CA . GLU A 1 115 ? 9.637 20.465 -10.274 1.00 81.69 115 GLU A CA 1
ATOM 943 C C . GLU A 1 115 ? 9.992 19.687 -8.999 1.00 81.69 115 GLU A C 1
ATOM 945 O O . GLU A 1 115 ? 9.679 20.124 -7.887 1.00 81.69 115 GLU A O 1
ATOM 950 N N . ILE A 1 116 ? 10.669 18.544 -9.143 1.00 72.88 116 ILE A N 1
ATOM 951 C CA . ILE A 1 116 ? 11.117 17.739 -8.003 1.00 72.88 116 ILE A CA 1
ATOM 952 C C . ILE A 1 116 ? 12.306 18.415 -7.316 1.00 72.88 116 ILE A C 1
ATOM 954 O O . ILE A 1 116 ? 12.305 18.538 -6.087 1.00 72.88 116 ILE A O 1
ATOM 958 N N . MET A 1 117 ? 13.281 18.910 -8.086 1.00 86.50 117 MET A N 1
ATOM 959 C CA . MET A 1 117 ? 14.412 19.686 -7.575 1.00 86.50 117 MET A CA 1
ATOM 960 C C . MET A 1 117 ? 13.953 20.913 -6.803 1.00 86.50 117 MET A C 1
ATOM 962 O O . MET A 1 117 ? 14.584 21.250 -5.815 1.00 86.50 117 MET A O 1
ATOM 966 N N . ALA A 1 118 ? 12.856 21.565 -7.186 1.00 84.38 118 ALA A N 1
ATOM 967 C CA . ALA A 1 118 ? 12.347 22.748 -6.500 1.00 84.38 118 ALA A CA 1
ATOM 968 C C . ALA A 1 118 ? 11.697 22.433 -5.139 1.00 84.38 118 ALA A C 1
ATOM 970 O O . ALA A 1 118 ? 11.643 23.303 -4.272 1.00 84.38 118 ALA A O 1
ATOM 971 N N . LYS A 1 119 ? 11.223 21.197 -4.921 1.00 81.19 119 LYS A N 1
ATOM 972 C CA . LYS A 1 119 ? 10.378 20.837 -3.762 1.00 81.19 119 LYS A CA 1
ATOM 973 C C . LYS A 1 119 ? 11.021 19.851 -2.792 1.00 81.19 119 LYS A C 1
ATOM 975 O O . LYS A 1 119 ? 10.684 19.846 -1.609 1.00 81.19 119 LYS A O 1
ATOM 980 N N . THR A 1 120 ? 11.931 19.002 -3.268 1.00 68.12 120 THR A N 1
ATOM 981 C CA . THR A 1 120 ? 12.493 17.919 -2.451 1.00 68.12 120 THR A CA 1
ATOM 982 C C . THR A 1 120 ? 13.340 18.445 -1.289 1.00 68.12 120 THR A C 1
ATOM 984 O O . THR A 1 120 ? 14.057 19.436 -1.434 1.00 68.12 120 THR A O 1
ATOM 987 N N . LYS A 1 121 ? 13.251 17.785 -0.128 1.00 73.56 121 LYS A N 1
ATOM 988 C CA . LYS A 1 121 ? 14.087 18.039 1.064 1.00 73.56 121 LYS A CA 1
ATOM 989 C C . LYS A 1 121 ? 15.215 17.012 1.231 1.00 73.56 121 LYS A C 1
ATOM 991 O O . LYS A 1 121 ? 16.027 17.153 2.136 1.00 73.56 121 LYS A O 1
ATOM 996 N N . ASN A 1 122 ? 15.248 15.983 0.387 1.00 72.19 122 ASN A N 1
ATOM 997 C CA . ASN A 1 122 ? 16.262 14.933 0.406 1.00 72.19 122 ASN A CA 1
ATOM 998 C C . ASN A 1 122 ? 17.394 15.303 -0.572 1.00 72.19 122 ASN A C 1
ATOM 1000 O O . ASN A 1 122 ? 17.119 15.559 -1.748 1.00 72.19 122 ASN A O 1
ATOM 1004 N N . SER A 1 123 ? 18.637 15.338 -0.080 1.00 59.25 123 SER A N 1
ATOM 1005 C CA . SER A 1 123 ? 19.829 15.721 -0.851 1.00 59.25 123 SER A CA 1
ATOM 1006 C C . SER A 1 123 ? 20.089 14.787 -2.027 1.00 59.25 123 SER A C 1
ATOM 1008 O O . SER A 1 123 ? 20.343 15.249 -3.133 1.00 59.25 123 SER A O 1
ATOM 1010 N N . ASP A 1 124 ? 19.948 13.482 -1.829 1.00 52.28 124 ASP A N 1
ATOM 1011 C CA . ASP A 1 124 ? 20.281 12.481 -2.845 1.00 52.28 124 ASP A CA 1
ATOM 1012 C C . ASP A 1 124 ? 19.260 12.512 -3.986 1.00 52.28 124 ASP A C 1
ATOM 1014 O O . ASP A 1 124 ? 19.606 12.445 -5.163 1.00 52.28 124 ASP A O 1
ATOM 1018 N N . THR A 1 125 ? 17.986 12.725 -3.642 1.00 58.06 125 THR A N 1
ATOM 1019 C CA . THR A 1 125 ? 16.922 12.974 -4.622 1.00 58.06 125 THR A CA 1
ATOM 1020 C C . THR A 1 125 ? 17.168 14.275 -5.385 1.00 58.06 125 THR A C 1
ATOM 1022 O O . THR A 1 125 ? 16.910 14.328 -6.583 1.00 58.06 125 THR A O 1
ATOM 1025 N N . PHE A 1 126 ? 17.648 15.329 -4.717 1.00 69.00 126 PHE A N 1
ATOM 1026 C CA . PHE A 1 126 ? 17.961 16.602 -5.366 1.00 69.00 126 PHE A CA 1
ATOM 1027 C C . PHE A 1 126 ? 19.078 16.447 -6.406 1.00 69.00 126 PHE A C 1
ATOM 1029 O O . PHE A 1 126 ? 18.869 16.799 -7.567 1.00 69.00 126 PHE A O 1
ATOM 1036 N N . ILE A 1 127 ? 20.211 15.858 -6.008 1.00 61.44 127 ILE A N 1
ATOM 1037 C CA . ILE A 1 127 ? 21.366 15.608 -6.883 1.00 61.44 127 ILE A CA 1
ATOM 1038 C C . ILE A 1 127 ? 20.974 14.701 -8.051 1.00 61.44 127 ILE A C 1
ATOM 1040 O O . ILE A 1 127 ? 21.182 15.054 -9.202 1.00 61.44 127 ILE A O 1
ATOM 1044 N N . SER A 1 128 ? 20.253 13.613 -7.782 1.00 61.91 128 SER A N 1
ATOM 1045 C CA . SER A 1 128 ? 19.745 12.719 -8.826 1.00 61.91 128 SER A CA 1
ATOM 1046 C C . SER A 1 128 ? 18.926 13.423 -9.912 1.00 61.91 128 SER A C 1
ATOM 1048 O O . SER A 1 128 ? 19.025 13.088 -11.094 1.00 61.91 128 SER A O 1
ATOM 1050 N N . ARG A 1 129 ? 18.024 14.330 -9.519 1.00 76.31 129 ARG A N 1
ATOM 1051 C CA . ARG A 1 129 ? 17.159 15.036 -10.474 1.00 76.31 129 ARG A CA 1
ATOM 1052 C C . ARG A 1 129 ? 17.942 16.076 -11.255 1.00 76.31 129 ARG A C 1
ATOM 1054 O O . ARG A 1 129 ? 17.634 16.276 -12.427 1.00 76.31 129 ARG A O 1
ATOM 1061 N N . TYR A 1 130 ? 18.948 16.679 -10.628 1.00 75.81 130 TYR A N 1
ATOM 1062 C CA . TYR A 1 130 ? 19.898 17.540 -11.311 1.00 75.81 130 TYR A CA 1
ATOM 1063 C C . TYR A 1 130 ? 20.687 16.762 -12.367 1.00 75.81 130 TYR A C 1
ATOM 1065 O O . TYR A 1 130 ? 20.663 17.158 -13.526 1.00 75.81 130 TYR A O 1
ATOM 1073 N N . ASP A 1 131 ? 21.264 15.610 -12.023 1.00 63.84 131 ASP A N 1
ATOM 1074 C CA . ASP A 1 131 ? 22.040 14.792 -12.965 1.00 63.84 131 ASP A CA 1
ATOM 1075 C C . ASP A 1 131 ? 21.182 14.329 -14.149 1.00 63.84 131 ASP A C 1
ATOM 1077 O O . ASP A 1 131 ? 21.550 14.511 -15.310 1.00 63.84 131 ASP A O 1
ATOM 1081 N N . LEU A 1 132 ? 19.966 13.832 -13.879 1.00 67.75 132 LEU A N 1
ATOM 1082 C CA . LEU A 1 132 ? 19.036 13.467 -14.948 1.00 67.75 132 LEU A CA 1
ATOM 1083 C C . LEU A 1 132 ? 18.645 14.682 -15.804 1.00 67.75 132 LEU A C 1
ATOM 1085 O O . LEU A 1 132 ? 18.484 14.544 -17.016 1.00 67.75 132 LEU A O 1
ATOM 1089 N N . ALA A 1 133 ? 18.469 15.863 -15.204 1.00 76.31 133 ALA A N 1
ATOM 1090 C CA . ALA A 1 133 ? 18.205 17.077 -15.966 1.00 76.31 133 ALA A CA 1
ATOM 1091 C C . ALA A 1 133 ? 19.399 17.448 -16.855 1.00 76.31 133 ALA A C 1
ATOM 1093 O O . ALA A 1 133 ? 19.213 17.708 -18.038 1.00 76.31 133 ALA A O 1
ATOM 1094 N N . MET A 1 134 ? 20.622 17.405 -16.336 1.00 73.88 134 MET A N 1
ATOM 1095 C CA . MET A 1 134 ? 21.825 17.697 -17.115 1.00 73.88 134 MET A CA 1
ATOM 1096 C C . MET A 1 134 ? 21.994 16.726 -18.288 1.00 73.88 134 MET A C 1
ATOM 1098 O O . MET A 1 134 ? 22.248 17.160 -19.411 1.00 73.88 134 MET A O 1
ATOM 1102 N N . ASP A 1 135 ? 21.714 15.439 -18.085 1.00 65.94 135 ASP A N 1
ATOM 1103 C CA . ASP A 1 135 ? 21.695 14.450 -19.166 1.00 65.94 135 ASP A CA 1
ATOM 1104 C C . ASP A 1 135 ? 20.683 14.797 -20.264 1.00 65.94 135 ASP A C 1
ATOM 1106 O O . ASP A 1 135 ? 20.959 14.654 -21.455 1.00 65.94 135 ASP A O 1
ATOM 1110 N N . LYS A 1 136 ? 19.484 15.254 -19.887 1.00 76.81 136 LYS A N 1
ATOM 1111 C CA . LYS A 1 136 ? 18.463 15.642 -20.870 1.00 76.81 136 LYS A CA 1
ATOM 1112 C C . LYS A 1 136 ? 18.790 16.958 -21.566 1.00 76.81 136 LYS A C 1
ATOM 1114 O O . LYS A 1 136 ? 18.456 17.101 -22.741 1.00 76.81 136 LYS A O 1
ATOM 1119 N N . LEU A 1 137 ? 19.455 17.884 -20.876 1.00 74.31 137 LEU A N 1
ATOM 1120 C CA . LEU A 1 137 ? 19.982 19.116 -21.461 1.00 74.31 137 LEU A CA 1
ATOM 1121 C C . LEU A 1 137 ? 21.068 18.827 -22.493 1.00 74.31 137 LEU A C 1
ATOM 1123 O O . LEU A 1 137 ? 21.040 19.437 -23.554 1.00 74.31 137 LEU A O 1
ATOM 1127 N N . ASN A 1 138 ? 21.961 17.870 -22.233 1.00 61.56 138 ASN A N 1
ATOM 1128 C CA . ASN A 1 138 ? 22.987 17.466 -23.197 1.00 61.56 138 ASN A CA 1
ATOM 1129 C C . ASN A 1 138 ? 22.366 16.943 -24.497 1.00 61.56 138 ASN A C 1
ATOM 1131 O O . ASN A 1 138 ? 22.765 17.374 -25.574 1.00 61.56 138 ASN A O 1
ATOM 1135 N N . ILE A 1 139 ? 21.314 16.120 -24.403 1.00 62.31 139 ILE A N 1
ATOM 1136 C CA . ILE A 1 139 ? 20.590 15.654 -25.595 1.00 62.31 139 ILE A CA 1
ATOM 1137 C C . ILE A 1 139 ? 19.963 16.836 -26.351 1.00 62.31 139 ILE A C 1
ATOM 1139 O O . ILE A 1 139 ? 20.010 16.875 -27.576 1.00 62.31 139 ILE A O 1
ATOM 1143 N N . LEU A 1 140 ? 19.385 17.823 -25.651 1.00 64.94 140 LEU A N 1
ATOM 1144 C CA . LEU A 1 140 ? 18.851 19.024 -26.307 1.00 64.94 140 LEU A CA 1
ATOM 1145 C C . LEU A 1 140 ? 19.930 19.876 -26.966 1.00 64.94 140 LEU A C 1
ATOM 1147 O O . LEU A 1 140 ? 19.665 20.419 -28.033 1.00 64.94 140 LEU A O 1
ATOM 1151 N N . ARG A 1 141 ? 21.110 19.982 -26.349 1.00 64.12 141 ARG A N 1
ATOM 1152 C CA . ARG A 1 141 ? 22.259 20.703 -26.901 1.00 64.12 141 ARG A CA 1
ATOM 1153 C C . ARG A 1 141 ? 22.709 20.076 -28.212 1.00 64.12 141 ARG A C 1
ATOM 1155 O O . ARG A 1 141 ? 22.794 20.775 -29.211 1.00 64.12 141 ARG A O 1
ATOM 1162 N N . GLU A 1 142 ? 22.889 18.757 -28.228 1.00 55.94 142 GLU A N 1
ATOM 1163 C CA . GLU A 1 142 ? 23.216 18.011 -29.448 1.00 55.94 142 GLU A CA 1
ATOM 1164 C C . GLU A 1 142 ? 22.142 18.215 -30.527 1.00 55.94 142 GLU A C 1
ATOM 1166 O O . GLU A 1 142 ? 22.454 18.416 -31.698 1.00 55.94 142 GLU A O 1
ATOM 1171 N N . GLY A 1 143 ? 20.862 18.229 -30.140 1.00 54.59 143 GLY A N 1
ATOM 1172 C CA . GLY A 1 143 ? 19.759 18.536 -31.054 1.00 54.59 143 GLY A CA 1
ATOM 1173 C C . GLY A 1 143 ? 19.788 19.955 -31.621 1.00 54.59 143 GLY A C 1
ATOM 1174 O O . GLY A 1 143 ? 19.371 20.162 -32.761 1.00 54.59 143 GLY A O 1
ATOM 1175 N N . ALA A 1 144 ? 20.271 20.921 -30.847 1.00 59.47 144 ALA A N 1
ATOM 1176 C CA . ALA A 1 144 ? 20.356 22.315 -31.253 1.00 59.47 144 ALA A CA 1
ATOM 1177 C C . ALA A 1 144 ? 21.565 22.572 -32.171 1.00 59.47 144 ALA A C 1
ATOM 1179 O O . ALA A 1 144 ? 21.410 23.163 -33.237 1.00 59.47 144 ALA A O 1
ATOM 1180 N N . GLU A 1 145 ? 22.712 21.950 -31.871 1.00 51.56 145 GLU A N 1
ATOM 1181 C CA . GLU A 1 145 ? 23.913 21.936 -32.725 1.00 51.56 145 GLU A CA 1
ATOM 1182 C C . GLU A 1 145 ? 23.644 21.369 -34.134 1.00 51.56 145 GLU A C 1
ATOM 1184 O O . GLU A 1 145 ? 24.276 21.776 -35.108 1.00 51.56 145 GLU A O 1
ATOM 1189 N N . HIS A 1 146 ? 22.671 20.461 -34.262 1.00 49.56 146 HIS A N 1
ATOM 1190 C CA . HIS A 1 146 ? 22.249 19.873 -35.538 1.00 49.56 146 HIS A CA 1
ATOM 1191 C C . HIS A 1 146 ? 21.018 20.565 -36.160 1.00 49.56 146 HIS A C 1
ATOM 1193 O O . HIS A 1 146 ? 20.460 20.064 -37.137 1.00 49.56 146 HIS A O 1
ATOM 1199 N N . GLY A 1 147 ? 20.568 21.699 -35.607 1.00 50.66 147 GLY A N 1
ATOM 1200 C CA . GLY A 1 147 ? 19.458 22.499 -36.140 1.00 50.66 147 GLY A CA 1
ATOM 1201 C C . GLY A 1 147 ? 18.072 21.855 -36.013 1.00 50.66 147 GLY A C 1
ATOM 1202 O O . GLY A 1 147 ? 17.132 22.266 -36.694 1.00 50.66 147 GLY A O 1
ATOM 1203 N N . ILE A 1 148 ? 17.930 20.831 -35.166 1.00 52.41 148 ILE A N 1
ATOM 1204 C CA . ILE A 1 148 ? 16.669 20.108 -34.934 1.00 52.41 148 ILE A CA 1
ATOM 1205 C C . ILE A 1 148 ? 15.860 20.771 -33.811 1.00 52.41 148 ILE A C 1
ATOM 1207 O O . ILE A 1 148 ? 14.627 20.732 -33.803 1.00 52.41 148 ILE A O 1
ATOM 1211 N N . VAL A 1 149 ? 16.550 21.392 -32.855 1.00 56.00 149 VAL A N 1
ATOM 1212 C CA . VAL A 1 149 ? 15.965 22.088 -31.706 1.00 56.00 149 VAL A CA 1
ATOM 1213 C C . VAL A 1 149 ? 16.394 23.554 -31.738 1.00 56.00 149 VAL A C 1
ATOM 1215 O O . VAL A 1 149 ? 17.523 23.871 -32.072 1.00 56.00 149 VAL A O 1
ATOM 1218 N N . ASP A 1 150 ? 15.481 24.459 -31.388 1.00 66.88 150 ASP A N 1
ATOM 1219 C CA . ASP A 1 150 ? 15.781 25.886 -31.220 1.00 66.88 150 ASP A CA 1
ATOM 1220 C C . ASP A 1 150 ? 16.783 26.089 -30.069 1.00 66.88 150 ASP A C 1
ATOM 1222 O O . ASP A 1 150 ? 16.461 25.748 -28.924 1.00 66.88 150 ASP A O 1
ATOM 1226 N N . ASP A 1 151 ? 17.959 26.657 -30.362 1.00 60.22 151 ASP A N 1
ATOM 1227 C CA . ASP A 1 151 ? 19.028 26.969 -29.395 1.00 60.22 151 ASP A CA 1
ATOM 1228 C C . ASP A 1 151 ? 18.497 27.709 -28.156 1.00 60.22 151 ASP A C 1
ATOM 1230 O O . ASP A 1 151 ? 18.883 27.415 -27.019 1.00 60.22 151 ASP A O 1
ATOM 1234 N N . ASN A 1 152 ? 17.500 28.584 -28.336 1.00 73.62 152 ASN A N 1
ATOM 1235 C CA . ASN A 1 152 ? 16.893 29.335 -27.236 1.00 73.62 152 ASN A CA 1
ATOM 1236 C C . ASN A 1 152 ? 16.191 28.433 -26.206 1.00 73.62 152 ASN A C 1
ATOM 1238 O O . ASN A 1 152 ? 16.021 28.815 -25.044 1.00 73.62 152 ASN A O 1
ATOM 1242 N N . LYS A 1 153 ? 15.744 27.232 -26.600 1.00 70.44 153 LYS A N 1
ATOM 1243 C CA . LYS A 1 153 ? 15.107 26.276 -25.680 1.00 70.44 153 LYS A CA 1
ATOM 1244 C C . LYS A 1 153 ? 16.126 25.583 -24.789 1.00 70.44 153 LYS A C 1
ATOM 1246 O O . LYS A 1 153 ? 15.813 25.376 -23.615 1.00 70.44 153 LYS A O 1
ATOM 1251 N N . TYR A 1 154 ? 17.296 25.234 -25.324 1.00 76.75 154 TYR A N 1
ATOM 1252 C CA . TYR A 1 154 ? 18.381 24.660 -24.532 1.00 76.75 154 TYR A CA 1
ATOM 1253 C C . TYR A 1 154 ? 18.839 25.663 -23.470 1.00 76.75 154 TYR A C 1
ATOM 1255 O O . TYR A 1 154 ? 18.758 25.356 -22.280 1.00 76.75 154 TYR A O 1
ATOM 1263 N N . GLU A 1 155 ? 19.206 26.884 -23.875 1.00 76.75 155 GLU A N 1
ATOM 1264 C CA . GLU A 1 155 ? 19.712 27.898 -22.941 1.00 76.75 155 GLU A CA 1
ATOM 1265 C C . GLU A 1 155 ? 18.701 28.228 -21.840 1.00 76.75 155 GLU A C 1
ATOM 1267 O O . GLU A 1 155 ? 19.043 28.303 -20.658 1.00 76.75 155 GLU A O 1
ATOM 1272 N N . LYS A 1 156 ? 17.418 28.355 -22.199 1.00 85.19 156 LYS A N 1
ATOM 1273 C CA . LYS A 1 156 ? 16.349 28.625 -21.233 1.00 85.19 156 LYS A CA 1
ATOM 1274 C C . LYS A 1 156 ? 16.235 27.537 -20.167 1.00 85.19 156 LYS A C 1
ATOM 1276 O O . LYS A 1 156 ? 16.043 27.852 -18.992 1.00 85.19 156 LYS A O 1
ATOM 1281 N N . TRP A 1 157 ? 16.303 26.267 -20.559 1.00 84.06 157 TRP A N 1
ATOM 1282 C CA . TRP A 1 157 ? 16.209 25.160 -19.609 1.00 84.06 157 TRP A CA 1
ATOM 1283 C C . TRP A 1 157 ? 17.491 24.964 -18.813 1.00 84.06 157 TRP A C 1
ATOM 1285 O O . TRP A 1 157 ? 17.399 24.693 -17.617 1.00 84.06 157 TRP A O 1
ATOM 1295 N N . PHE A 1 158 ? 18.653 25.156 -19.437 1.00 84.12 158 PHE A N 1
ATOM 1296 C CA . PHE A 1 158 ? 19.940 25.113 -18.756 1.00 84.12 158 PHE A CA 1
ATOM 1297 C C . PHE A 1 158 ? 19.977 26.135 -17.621 1.00 84.12 158 PHE A C 1
ATOM 1299 O O . PHE A 1 158 ? 20.161 25.758 -16.466 1.00 84.12 158 PHE A O 1
ATOM 1306 N N . ASN A 1 159 ? 19.659 27.398 -17.921 1.00 83.62 159 ASN A N 1
ATOM 1307 C CA . ASN A 1 159 ? 19.625 28.468 -16.925 1.00 83.62 159 ASN A CA 1
ATOM 1308 C C . ASN A 1 159 ? 18.638 28.161 -15.792 1.00 83.62 159 ASN A C 1
ATOM 1310 O O . ASN A 1 159 ? 18.956 28.344 -14.622 1.00 83.62 159 ASN A O 1
ATOM 1314 N N . LYS A 1 160 ? 17.456 27.628 -16.124 1.00 89.12 160 LYS A N 1
ATOM 1315 C CA . LYS A 1 160 ? 16.423 27.287 -15.139 1.00 89.12 160 LYS A CA 1
ATOM 1316 C C . LYS A 1 160 ? 16.849 26.156 -14.188 1.00 89.12 160 LYS A C 1
ATOM 1318 O O . LYS A 1 160 ? 16.524 26.196 -13.001 1.00 89.12 160 LYS A O 1
ATOM 1323 N N . ILE A 1 161 ? 17.541 25.137 -14.698 1.00 86.50 161 ILE A N 1
ATOM 1324 C CA . ILE A 1 161 ? 18.047 24.009 -13.901 1.00 86.50 161 ILE A CA 1
ATOM 1325 C C . ILE A 1 161 ? 19.260 24.435 -13.062 1.00 86.50 161 ILE A C 1
ATOM 1327 O O . ILE A 1 161 ? 19.293 24.146 -11.865 1.00 86.50 161 ILE A O 1
ATOM 1331 N N . ASP A 1 162 ? 20.208 25.162 -13.657 1.00 81.38 162 ASP A N 1
ATOM 1332 C CA . ASP A 1 162 ? 21.418 25.659 -12.989 1.00 81.38 162 ASP A CA 1
ATOM 1333 C C . ASP A 1 162 ? 21.084 26.662 -11.872 1.00 81.38 162 ASP A C 1
ATOM 1335 O O . ASP A 1 162 ? 21.607 26.563 -10.762 1.00 81.38 162 ASP A O 1
ATOM 1339 N N . GLU A 1 163 ? 20.130 27.571 -12.094 1.00 83.75 163 GLU A N 1
ATOM 1340 C CA . GLU A 1 163 ? 19.644 28.487 -11.055 1.00 83.75 163 GLU A CA 1
ATOM 1341 C C . GLU A 1 163 ? 19.052 27.718 -9.863 1.00 83.75 163 GLU A C 1
ATOM 1343 O O . GLU A 1 163 ? 19.413 27.972 -8.710 1.00 83.75 163 GLU A O 1
ATOM 1348 N N . CYS A 1 164 ? 18.201 26.718 -10.126 1.00 82.00 164 CYS A N 1
ATOM 1349 C CA . CYS A 1 164 ? 17.635 25.867 -9.078 1.00 82.00 164 CYS A CA 1
ATOM 1350 C C . CYS A 1 164 ? 18.729 25.124 -8.295 1.00 82.00 164 CYS A C 1
ATOM 1352 O O . CYS A 1 164 ? 18.666 25.054 -7.064 1.00 82.00 164 CYS A O 1
ATOM 1354 N N . TYR A 1 165 ? 19.750 24.616 -8.993 1.00 83.38 165 TYR A N 1
ATOM 1355 C CA . TYR A 1 165 ? 20.910 23.976 -8.382 1.00 83.38 165 TYR A CA 1
ATOM 1356 C C . TYR A 1 165 ? 21.655 24.929 -7.444 1.00 83.38 165 TYR A C 1
ATOM 1358 O O . TYR A 1 165 ? 21.777 24.650 -6.249 1.00 83.38 165 TYR A O 1
ATOM 1366 N N . ARG A 1 166 ? 22.075 26.096 -7.946 1.00 78.38 166 ARG A N 1
ATOM 1367 C CA . ARG A 1 166 ? 22.832 27.097 -7.176 1.00 78.38 166 ARG A CA 1
ATOM 1368 C C . ARG A 1 166 ? 22.074 27.598 -5.952 1.00 78.38 166 ARG A C 1
ATOM 1370 O O . ARG A 1 166 ? 22.664 27.713 -4.880 1.00 78.38 166 ARG A O 1
ATOM 1377 N N . MET A 1 167 ? 20.772 27.859 -6.082 1.00 82.69 167 MET A N 1
ATOM 1378 C CA . MET A 1 167 ? 19.946 28.343 -4.970 1.00 82.69 167 MET A CA 1
ATOM 1379 C C . MET A 1 167 ? 19.807 27.318 -3.846 1.00 82.69 167 MET A C 1
ATOM 1381 O O . MET A 1 167 ? 19.678 27.688 -2.679 1.00 82.69 167 MET A O 1
ATOM 1385 N N . ARG A 1 168 ? 19.777 26.026 -4.185 1.00 82.44 168 ARG A N 1
ATOM 1386 C CA . ARG A 1 168 ? 19.378 24.986 -3.234 1.00 82.44 168 ARG A CA 1
ATOM 1387 C C . ARG A 1 168 ? 20.523 24.111 -2.752 1.00 82.44 168 ARG A C 1
ATOM 1389 O O . ARG A 1 168 ? 20.410 23.594 -1.645 1.00 82.44 168 ARG A O 1
ATOM 1396 N N . ILE A 1 169 ? 21.629 23.982 -3.481 1.00 74.69 169 ILE A N 1
ATOM 1397 C CA . ILE A 1 169 ? 22.747 23.116 -3.078 1.00 74.69 169 ILE A CA 1
ATOM 1398 C C . ILE A 1 169 ? 23.292 23.484 -1.687 1.00 74.69 169 ILE A C 1
ATOM 1400 O O . ILE A 1 169 ? 23.497 22.613 -0.844 1.00 74.69 169 ILE A O 1
ATOM 1404 N N . GLY A 1 170 ? 23.385 24.785 -1.383 1.00 65.19 170 GLY A N 1
ATOM 1405 C CA . GLY A 1 170 ? 23.805 25.281 -0.068 1.00 65.19 170 GLY A CA 1
ATOM 1406 C C . GLY A 1 170 ? 22.843 24.927 1.075 1.00 65.19 170 GLY A C 1
ATOM 1407 O O . GLY A 1 170 ? 23.277 24.788 2.216 1.00 65.19 170 GLY A O 1
ATOM 1408 N N . SER A 1 171 ? 21.555 24.701 0.781 1.00 67.31 171 SER A N 1
ATOM 1409 C CA . SER A 1 171 ? 20.558 24.281 1.780 1.00 67.31 171 SER A CA 1
ATOM 1410 C C . SER A 1 171 ? 20.747 22.835 2.261 1.00 67.31 171 SER A C 1
ATOM 1412 O O . SER A 1 171 ? 20.196 22.462 3.295 1.00 67.31 171 SER A O 1
ATOM 1414 N N . PHE A 1 172 ? 21.563 22.041 1.559 1.00 60.66 172 PHE A N 1
ATOM 1415 C CA . PHE A 1 172 ? 21.885 20.657 1.917 1.00 60.66 172 PHE A CA 1
ATOM 1416 C C . PHE A 1 172 ? 23.251 20.511 2.617 1.00 60.66 172 PHE A C 1
ATOM 1418 O O . PHE A 1 172 ? 23.494 19.494 3.267 1.00 60.66 172 PHE A O 1
ATOM 1425 N N . SER A 1 173 ? 24.111 21.539 2.582 1.00 51.81 173 SER A N 1
ATOM 1426 C CA . SER A 1 173 ? 25.456 21.512 3.192 1.00 51.81 173 SER A CA 1
ATOM 1427 C C . SER A 1 173 ? 25.493 21.621 4.724 1.00 51.81 173 SER A C 1
ATOM 1429 O O . SER A 1 173 ? 26.562 21.473 5.309 1.00 51.81 173 SER A O 1
ATOM 1431 N N . ASN A 1 174 ? 24.362 21.825 5.411 1.00 42.53 174 ASN A N 1
ATOM 1432 C CA . ASN A 1 174 ? 24.334 21.927 6.880 1.00 42.53 174 ASN A CA 1
ATOM 1433 C C . ASN A 1 174 ? 24.095 20.599 7.625 1.00 42.53 174 ASN A C 1
ATOM 1435 O O . ASN A 1 174 ? 24.116 20.601 8.853 1.00 42.53 174 ASN A O 1
ATOM 1439 N N . ASN A 1 175 ? 23.922 19.469 6.926 1.00 38.66 175 ASN A N 1
ATOM 1440 C CA . ASN A 1 175 ? 23.581 18.187 7.565 1.00 38.66 175 ASN A CA 1
ATOM 1441 C C . ASN A 1 175 ? 24.703 17.137 7.622 1.00 38.66 175 ASN A C 1
ATOM 1443 O O . ASN A 1 175 ? 24.447 16.035 8.090 1.00 38.66 175 ASN A O 1
ATOM 1447 N N . ASN A 1 176 ? 25.944 17.450 7.233 1.00 34.28 176 ASN A N 1
ATOM 1448 C CA . ASN A 1 176 ? 27.063 16.503 7.337 1.00 34.28 176 ASN A CA 1
ATOM 1449 C C . ASN A 1 176 ? 28.335 17.162 7.895 1.00 34.28 176 ASN A C 1
ATOM 1451 O O . ASN A 1 176 ? 29.299 17.407 7.174 1.00 34.28 176 ASN A O 1
ATOM 1455 N N . ARG A 1 177 ? 28.386 17.391 9.214 1.00 32.50 177 ARG A N 1
ATOM 1456 C CA . ARG A 1 177 ? 29.668 17.458 9.938 1.00 32.50 177 ARG A CA 1
ATOM 1457 C C . ARG A 1 177 ? 30.044 16.053 10.401 1.00 32.50 177 ARG A C 1
ATOM 1459 O O . ARG A 1 177 ? 29.754 15.688 11.531 1.00 32.50 177 ARG A O 1
ATOM 1466 N N . ASN A 1 178 ? 30.605 15.264 9.486 1.00 32.78 178 ASN A N 1
ATOM 1467 C CA . ASN A 1 178 ? 31.651 14.262 9.736 1.00 32.78 178 ASN A CA 1
ATOM 1468 C C . ASN A 1 178 ? 31.850 13.406 8.484 1.00 32.78 178 ASN A C 1
ATOM 1470 O O . ASN A 1 178 ? 31.223 12.364 8.321 1.00 32.78 178 ASN A O 1
ATOM 1474 N N . LYS A 1 179 ? 32.751 13.861 7.615 1.00 32.62 179 LYS A N 1
ATOM 1475 C CA . LYS A 1 179 ? 33.703 13.038 6.859 1.00 32.62 179 LYS A CA 1
ATOM 1476 C C . LYS A 1 179 ? 34.724 14.005 6.267 1.00 32.62 179 LYS A C 1
ATOM 1478 O O . LYS A 1 179 ? 34.367 14.884 5.491 1.00 32.62 179 LYS A O 1
ATOM 1483 N N . ASN A 1 180 ? 35.968 13.884 6.721 1.00 32.19 180 ASN A N 1
ATOM 1484 C CA . ASN A 1 180 ? 37.101 14.644 6.212 1.00 32.19 180 ASN A CA 1
ATOM 1485 C C . ASN A 1 180 ? 37.206 14.439 4.696 1.00 32.19 180 ASN A C 1
ATOM 1487 O O . ASN A 1 180 ? 37.488 13.330 4.248 1.00 32.19 180 ASN A O 1
ATOM 1491 N N . VAL A 1 181 ? 36.996 15.505 3.929 1.00 29.61 181 VAL A N 1
ATOM 1492 C CA . VAL A 1 181 ? 37.468 15.622 2.548 1.00 29.61 181 VAL A CA 1
ATOM 1493 C C . VAL A 1 181 ? 38.467 16.781 2.551 1.00 29.61 181 VAL A C 1
ATOM 1495 O O . VAL A 1 181 ? 38.116 17.850 3.061 1.00 29.61 181 VAL A O 1
ATOM 1498 N N . PRO A 1 182 ? 39.713 16.590 2.079 1.00 27.59 182 PRO A N 1
ATOM 1499 C CA . PRO A 1 182 ? 40.705 17.656 2.053 1.00 27.59 182 PRO A CA 1
ATOM 1500 C C . PRO A 1 182 ? 40.223 18.805 1.171 1.00 27.59 182 PRO A C 1
ATOM 1502 O O . PRO A 1 182 ? 39.626 18.595 0.116 1.00 27.59 182 PRO A O 1
ATOM 1505 N N . ALA A 1 183 ? 40.491 20.028 1.613 1.00 37.59 183 ALA A N 1
ATOM 1506 C CA . ALA A 1 183 ? 40.297 21.213 0.801 1.00 37.59 183 ALA A CA 1
ATOM 1507 C C . ALA A 1 183 ? 41.363 21.246 -0.302 1.00 37.59 183 ALA A C 1
ATOM 1509 O O . ALA A 1 183 ? 42.498 21.614 -0.022 1.00 37.59 183 ALA A O 1
ATOM 1510 N N . GLU A 1 184 ? 41.001 20.914 -1.543 1.00 28.80 184 GLU A N 1
ATOM 1511 C CA . GLU A 1 184 ? 41.835 21.210 -2.712 1.00 28.80 184 GLU A CA 1
ATOM 1512 C C . GLU A 1 184 ? 41.006 21.791 -3.873 1.00 28.80 184 GLU A C 1
ATOM 1514 O O . GLU A 1 184 ? 40.030 21.215 -4.345 1.00 28.80 184 GLU A O 1
ATOM 1519 N N . THR A 1 185 ? 41.390 23.028 -4.206 1.00 28.56 185 THR A N 1
ATOM 1520 C CA . THR A 1 185 ? 41.416 23.720 -5.507 1.00 28.56 185 THR A CA 1
ATOM 1521 C C . THR A 1 185 ? 40.330 23.439 -6.559 1.00 28.56 185 THR A C 1
ATOM 1523 O O . THR A 1 185 ? 40.168 22.351 -7.096 1.00 28.56 185 THR A O 1
ATOM 1526 N N . LYS A 1 186 ? 39.653 24.527 -6.968 1.00 30.48 186 LYS A N 1
ATOM 1527 C CA . LYS A 1 186 ? 38.807 24.600 -8.172 1.00 30.48 186 LYS A CA 1
ATOM 1528 C C . LYS A 1 186 ? 39.548 24.031 -9.396 1.00 30.48 186 LYS A C 1
ATOM 1530 O O . LYS A 1 186 ? 40.556 24.628 -9.781 1.00 30.48 186 LYS A O 1
ATOM 1535 N N . PRO A 1 187 ? 39.031 22.998 -10.083 1.00 26.83 187 PRO A N 1
ATOM 1536 C CA . PRO A 1 187 ? 39.480 22.694 -11.426 1.00 26.83 187 PRO A CA 1
ATOM 1537 C C . PRO A 1 187 ? 38.685 23.565 -12.402 1.00 26.83 187 PRO A C 1
ATOM 1539 O O . PRO A 1 187 ? 37.474 23.420 -12.574 1.00 26.83 187 PRO A O 1
ATOM 1542 N N . THR A 1 188 ? 39.372 24.508 -13.035 1.00 32.50 188 THR A N 1
ATOM 1543 C CA . THR A 1 188 ? 38.888 25.203 -14.229 1.00 32.50 188 THR A CA 1
ATOM 1544 C C . THR A 1 188 ? 38.959 24.211 -15.389 1.00 32.50 188 THR A C 1
ATOM 1546 O O . THR A 1 188 ? 39.960 24.144 -16.093 1.00 32.50 188 THR A O 1
ATOM 1549 N N . VAL A 1 189 ? 37.933 23.376 -15.551 1.00 31.61 189 VAL A N 1
ATOM 1550 C CA . VAL A 1 189 ? 37.832 22.477 -16.709 1.00 31.61 189 VAL A CA 1
ATOM 1551 C C . VAL A 1 189 ? 37.310 23.304 -17.877 1.00 31.61 189 VAL A C 1
ATOM 1553 O O . VAL A 1 189 ? 36.179 23.791 -17.848 1.00 31.61 189 VAL A O 1
ATOM 1556 N N . THR A 1 190 ? 38.151 23.517 -18.884 1.00 30.95 190 THR A N 1
ATOM 1557 C CA . THR A 1 190 ? 37.740 24.204 -20.113 1.00 30.95 190 THR A CA 1
ATOM 1558 C C . THR A 1 190 ? 37.122 23.205 -21.087 1.00 30.95 190 THR A C 1
ATOM 1560 O O . THR A 1 190 ? 37.403 22.011 -21.043 1.00 30.95 190 THR A O 1
ATOM 1563 N N . THR A 1 191 ? 36.277 23.680 -22.003 1.00 33.50 191 THR A N 1
ATOM 1564 C CA . THR A 1 191 ? 35.557 22.888 -23.022 1.00 33.50 191 THR A CA 1
ATOM 1565 C C . THR A 1 191 ? 36.466 21.988 -23.879 1.00 33.50 191 THR A C 1
ATOM 1567 O O . THR A 1 191 ? 36.011 20.981 -24.416 1.00 33.50 191 THR A O 1
ATOM 1570 N N . SER A 1 192 ? 37.764 22.303 -23.954 1.00 30.91 192 SER A N 1
ATOM 1571 C CA . SER A 1 192 ? 38.815 21.485 -24.581 1.00 30.91 192 SER A CA 1
ATOM 1572 C C . SER A 1 192 ? 39.098 20.171 -23.831 1.00 30.91 192 SER A C 1
ATOM 1574 O O . SER A 1 192 ? 39.414 19.154 -24.451 1.00 30.91 192 SER A O 1
ATOM 1576 N N . ASP A 1 193 ? 38.969 20.160 -22.506 1.00 32.41 193 ASP A N 1
ATOM 1577 C CA . ASP A 1 193 ? 39.305 19.003 -21.669 1.00 32.41 193 ASP A CA 1
ATOM 1578 C C . ASP A 1 193 ? 38.210 17.929 -21.726 1.00 32.41 193 ASP A C 1
ATOM 1580 O O . ASP A 1 193 ? 38.512 16.736 -21.747 1.00 32.41 193 ASP A O 1
ATOM 1584 N N . ILE A 1 194 ? 36.949 18.346 -21.894 1.00 36.31 194 ILE A N 1
ATOM 1585 C CA . ILE A 1 194 ? 35.821 17.443 -22.169 1.00 36.31 194 ILE A CA 1
ATOM 1586 C C . ILE A 1 194 ? 36.034 16.727 -23.513 1.00 36.31 194 ILE A C 1
ATOM 1588 O O . ILE A 1 194 ? 35.851 15.518 -23.594 1.00 36.31 194 ILE A O 1
ATOM 1592 N N . PHE A 1 195 ? 36.523 17.427 -24.544 1.00 29.67 195 PHE A N 1
ATOM 1593 C CA . PHE A 1 195 ? 36.792 16.824 -25.858 1.00 29.67 195 PHE A CA 1
ATOM 1594 C C . PHE A 1 195 ? 37.946 15.805 -25.851 1.00 29.67 195 PHE A C 1
ATOM 1596 O O . PHE A 1 195 ? 37.947 14.877 -26.660 1.00 29.67 195 PHE A O 1
ATOM 1603 N N . LYS A 1 196 ? 38.913 15.930 -24.930 1.00 29.52 196 LYS A N 1
ATOM 1604 C CA . LYS A 1 196 ? 39.991 14.940 -24.755 1.00 29.52 196 LYS A CA 1
ATOM 1605 C C . LYS A 1 196 ? 39.549 13.698 -23.980 1.00 29.52 196 LYS A C 1
ATOM 1607 O O . LYS A 1 196 ? 40.065 12.620 -24.264 1.00 29.52 196 LYS A O 1
ATOM 1612 N N . ILE A 1 197 ? 38.596 13.828 -23.054 1.00 34.53 197 ILE A N 1
ATOM 1613 C CA . ILE A 1 197 ? 38.024 12.688 -22.315 1.00 34.53 197 ILE A CA 1
ATOM 1614 C C . ILE A 1 197 ? 37.154 11.824 -23.243 1.00 34.53 197 ILE A C 1
ATOM 1616 O O . ILE A 1 197 ? 37.149 10.604 -23.119 1.00 34.53 197 ILE A O 1
ATOM 1620 N N . THR A 1 198 ? 36.502 12.423 -24.243 1.00 31.61 198 THR A N 1
ATOM 1621 C CA . THR A 1 198 ? 35.649 11.695 -25.199 1.00 31.61 198 THR A CA 1
ATOM 1622 C C . THR A 1 198 ? 36.430 10.950 -26.302 1.00 31.61 198 THR A C 1
ATOM 1624 O O . THR A 1 198 ? 35.821 10.210 -27.071 1.00 31.61 198 THR A O 1
ATOM 1627 N N . LEU A 1 199 ? 37.764 11.092 -26.413 1.00 29.98 199 LEU A N 1
ATOM 1628 C CA . LEU A 1 199 ? 38.546 10.518 -27.532 1.00 29.98 199 LEU A CA 1
ATOM 1629 C C . LEU A 1 199 ? 39.913 9.878 -27.177 1.00 29.98 199 LEU A C 1
ATOM 1631 O O . LEU A 1 199 ? 40.775 9.747 -28.047 1.00 29.98 199 LEU A O 1
ATOM 1635 N N . LYS A 1 200 ? 40.120 9.387 -25.950 1.00 28.17 200 LYS A N 1
ATOM 1636 C CA . LYS A 1 200 ? 41.211 8.441 -25.617 1.00 28.17 200 LYS A CA 1
ATOM 1637 C C . LYS A 1 200 ? 40.642 7.324 -24.735 1.00 28.17 200 LYS A C 1
ATOM 1639 O O . LYS A 1 200 ? 40.167 7.623 -23.654 1.00 28.17 200 LYS A O 1
ATOM 1644 N N . GLU A 1 201 ? 40.608 6.049 -25.098 1.00 30.95 201 GLU A N 1
ATOM 1645 C CA . GLU A 1 201 ? 41.204 5.303 -26.204 1.00 30.95 201 GLU A CA 1
ATOM 1646 C C . GLU A 1 201 ? 40.106 4.441 -26.841 1.00 30.95 201 GLU A C 1
ATOM 1648 O O . GLU A 1 201 ? 39.325 3.794 -26.143 1.00 30.95 201 GLU A O 1
ATOM 1653 N N . ARG A 1 202 ? 40.048 4.401 -28.179 1.00 33.34 202 ARG A N 1
ATOM 1654 C CA . ARG A 1 202 ? 39.443 3.259 -28.867 1.00 33.34 202 ARG A CA 1
ATOM 1655 C C . ARG A 1 202 ? 40.289 2.048 -28.497 1.00 33.34 202 ARG A C 1
ATOM 1657 O O . ARG A 1 202 ? 41.345 1.836 -29.086 1.00 33.34 202 ARG A O 1
ATOM 1664 N N . TYR A 1 203 ? 39.833 1.308 -27.496 1.00 31.58 203 TYR A N 1
ATOM 1665 C CA . TYR A 1 203 ? 40.315 -0.030 -27.223 1.00 31.58 203 TYR A CA 1
ATOM 1666 C C . TYR A 1 203 ? 40.113 -0.857 -28.497 1.00 31.58 203 TYR A C 1
ATOM 1668 O O . TYR A 1 203 ? 38.997 -0.976 -29.008 1.00 31.58 203 TYR A O 1
ATOM 1676 N N . VAL A 1 204 ? 41.222 -1.332 -29.059 1.00 30.52 204 VAL A N 1
ATOM 1677 C CA . VAL A 1 204 ? 41.219 -2.353 -30.105 1.00 30.52 204 VAL A CA 1
ATOM 1678 C C . VAL A 1 204 ? 40.802 -3.646 -29.404 1.00 30.52 204 VAL A C 1
ATOM 1680 O O . VAL A 1 204 ? 41.446 -3.991 -28.413 1.00 30.52 204 VAL A O 1
ATOM 1683 N N . PRO A 1 205 ? 39.718 -4.316 -29.825 1.00 33.22 205 PRO A N 1
ATOM 1684 C CA . PRO A 1 205 ? 39.192 -5.434 -29.064 1.00 33.22 205 PRO A CA 1
ATOM 1685 C C . PRO A 1 205 ? 40.164 -6.612 -29.090 1.00 33.22 205 PRO A C 1
ATOM 1687 O O . PRO A 1 205 ? 40.596 -7.034 -30.160 1.00 33.22 205 PRO A O 1
ATOM 1690 N N . ASP A 1 206 ? 40.480 -7.137 -27.910 1.00 31.33 206 ASP A N 1
ATOM 1691 C CA . ASP A 1 206 ? 40.945 -8.511 -27.760 1.00 31.33 206 ASP A CA 1
ATOM 1692 C C . ASP A 1 206 ? 39.707 -9.419 -27.896 1.00 31.33 206 ASP A C 1
ATOM 1694 O O . ASP A 1 206 ? 38.682 -9.166 -27.256 1.00 31.33 206 ASP A O 1
ATOM 1698 N N . ASP A 1 207 ? 39.774 -10.426 -28.769 1.00 33.44 207 ASP A N 1
ATOM 1699 C CA . ASP A 1 207 ? 38.661 -11.226 -29.325 1.00 33.44 207 ASP A CA 1
ATOM 1700 C C . ASP A 1 207 ? 37.968 -12.178 -28.317 1.00 33.44 207 ASP A C 1
ATOM 1702 O O . ASP A 1 207 ? 37.530 -13.280 -28.648 1.00 33.44 207 ASP A O 1
ATOM 1706 N N . SER A 1 208 ? 37.817 -11.774 -27.056 1.00 37.34 208 SER A N 1
ATOM 1707 C CA . SER A 1 208 ? 37.212 -12.585 -25.991 1.00 37.34 208 SER A CA 1
ATOM 1708 C C . SER A 1 208 ? 35.843 -12.064 -25.532 1.00 37.34 208 SER A C 1
ATOM 1710 O O . SER A 1 208 ? 35.551 -11.986 -24.340 1.00 37.34 208 SER A O 1
ATOM 1712 N N . TYR A 1 209 ? 34.950 -11.723 -26.465 1.00 39.00 209 TYR A N 1
ATOM 1713 C CA . TYR A 1 209 ? 33.556 -11.428 -26.114 1.00 39.00 209 TYR A CA 1
ATOM 1714 C C . TYR A 1 209 ? 32.751 -12.718 -25.904 1.00 39.00 209 TYR A C 1
ATOM 1716 O O . TYR A 1 209 ? 32.655 -13.568 -26.787 1.00 39.00 209 TYR A O 1
ATOM 1724 N N . LEU A 1 210 ? 32.133 -12.851 -24.726 1.00 41.47 210 LEU A N 1
ATOM 1725 C CA . LEU A 1 210 ? 31.117 -13.871 -24.467 1.00 41.47 210 LEU A CA 1
ATOM 1726 C C . LEU A 1 210 ? 29.850 -13.578 -25.278 1.00 41.47 210 LEU A C 1
ATOM 1728 O O . LEU A 1 210 ? 29.348 -12.454 -25.272 1.00 41.47 210 LEU A O 1
ATOM 1732 N N . ASN A 1 211 ? 29.294 -14.614 -25.908 1.00 50.44 211 ASN A N 1
ATOM 1733 C CA . ASN A 1 211 ? 27.961 -14.555 -26.497 1.00 50.44 211 ASN A CA 1
ATOM 1734 C C . ASN A 1 211 ? 26.891 -14.557 -25.386 1.00 50.44 211 ASN A C 1
ATOM 1736 O O . ASN A 1 211 ? 27.098 -15.152 -24.322 1.00 50.44 211 ASN A O 1
ATOM 1740 N N . PHE A 1 212 ? 25.725 -13.949 -25.644 1.00 53.12 212 PHE A N 1
ATOM 1741 C CA . PHE A 1 212 ? 24.556 -13.958 -24.739 1.00 53.12 212 PHE A CA 1
ATOM 1742 C C . PHE A 1 212 ? 24.145 -15.381 -24.293 1.00 53.12 212 PHE A C 1
ATOM 1744 O O . PHE A 1 212 ? 23.472 -15.542 -23.276 1.00 53.12 212 PHE A O 1
ATOM 1751 N N . ASP A 1 213 ? 24.582 -16.403 -25.035 1.00 56.56 213 ASP A N 1
ATOM 1752 C CA . ASP A 1 213 ? 24.318 -17.828 -24.820 1.00 56.56 213 ASP A CA 1
ATOM 1753 C C . ASP A 1 213 ? 24.819 -18.381 -23.472 1.00 56.56 213 ASP A C 1
ATOM 1755 O O . ASP A 1 213 ? 24.293 -19.385 -22.999 1.00 56.56 213 ASP A O 1
ATOM 1759 N N . ASN A 1 214 ? 25.787 -17.725 -22.818 1.00 67.50 214 ASN A N 1
ATOM 1760 C CA . ASN A 1 214 ? 26.339 -18.178 -21.531 1.00 67.50 214 ASN A CA 1
ATOM 1761 C C . ASN A 1 214 ? 25.616 -17.609 -20.293 1.00 67.50 214 ASN A C 1
ATOM 1763 O O . ASN A 1 214 ? 26.071 -17.826 -19.167 1.00 67.50 214 ASN A O 1
ATOM 1767 N N . ILE A 1 215 ? 24.512 -16.877 -20.482 1.00 78.00 215 ILE A N 1
ATOM 1768 C CA . ILE A 1 215 ? 23.690 -16.330 -19.395 1.00 78.00 215 ILE A CA 1
ATOM 1769 C C . ILE A 1 215 ? 22.369 -17.097 -19.335 1.00 78.00 215 ILE A C 1
ATOM 1771 O O . ILE A 1 215 ? 21.543 -17.025 -20.248 1.00 78.00 215 ILE A O 1
ATOM 1775 N N . ASN A 1 216 ? 22.149 -17.833 -18.246 1.00 87.12 216 ASN A N 1
ATOM 1776 C CA . ASN A 1 216 ? 20.992 -18.713 -18.107 1.00 87.12 216 ASN A CA 1
ATOM 1777 C C . ASN A 1 216 ? 19.838 -18.018 -17.374 1.00 87.12 216 ASN A C 1
ATOM 1779 O O . ASN A 1 216 ? 19.601 -18.248 -16.189 1.00 87.12 216 ASN A O 1
ATOM 1783 N N . ILE A 1 217 ? 19.123 -17.147 -18.086 1.00 90.06 217 ILE A N 1
ATOM 1784 C CA . ILE A 1 217 ? 17.965 -16.429 -17.540 1.00 90.06 217 ILE A CA 1
ATOM 1785 C C . ILE A 1 217 ? 16.746 -17.372 -17.478 1.00 90.06 217 ILE A C 1
ATOM 1787 O O . ILE A 1 217 ? 16.330 -17.880 -18.528 1.00 90.06 217 ILE A O 1
ATOM 1791 N N . PRO A 1 218 ? 16.121 -17.568 -16.297 1.00 93.69 218 PRO A N 1
ATOM 1792 C CA . PRO A 1 218 ? 14.900 -18.353 -16.142 1.00 93.69 218 PRO A CA 1
ATOM 1793 C C . PRO A 1 218 ? 13.789 -17.934 -17.109 1.00 93.69 218 PRO A C 1
ATOM 1795 O O . PRO A 1 218 ? 13.616 -16.753 -17.409 1.00 93.69 218 PRO A O 1
ATOM 1798 N N . SER A 1 219 ? 13.005 -18.899 -17.597 1.00 88.75 219 SER A N 1
ATOM 1799 C CA . SER A 1 219 ? 11.991 -18.647 -18.635 1.00 88.75 219 SER A CA 1
ATOM 1800 C C . SER A 1 219 ? 10.911 -17.631 -18.232 1.00 88.75 219 SER A C 1
ATOM 1802 O O . SER A 1 219 ? 10.487 -16.838 -19.073 1.00 88.75 219 SER A O 1
ATOM 1804 N N . ASP A 1 220 ? 10.517 -17.614 -16.955 1.00 92.50 220 ASP A N 1
ATOM 1805 C CA . ASP A 1 220 ? 9.552 -16.679 -16.364 1.00 92.50 220 ASP A CA 1
ATOM 1806 C C . ASP A 1 220 ? 10.093 -15.242 -16.306 1.00 92.50 220 ASP A C 1
ATOM 1808 O O . ASP A 1 220 ? 9.335 -14.286 -16.461 1.00 92.50 220 ASP A O 1
ATOM 1812 N N . VAL A 1 221 ? 11.408 -15.079 -16.133 1.00 95.38 221 VAL A N 1
ATOM 1813 C CA . VAL A 1 221 ? 12.096 -13.783 -16.219 1.00 95.38 221 VAL A CA 1
ATOM 1814 C C . VAL A 1 221 ? 12.286 -13.382 -17.679 1.00 95.38 221 VAL A C 1
ATOM 1816 O O . VAL A 1 221 ? 11.886 -12.288 -18.074 1.00 95.38 221 VAL A O 1
ATOM 1819 N N . LYS A 1 222 ? 12.839 -14.281 -18.504 1.00 90.88 222 LYS A N 1
ATOM 1820 C CA . LYS A 1 222 ? 13.186 -14.041 -19.915 1.00 90.88 222 LYS A CA 1
ATOM 1821 C C . LYS A 1 222 ? 11.995 -13.545 -20.724 1.00 90.88 222 LYS A C 1
ATOM 1823 O O . LYS A 1 222 ? 12.136 -12.671 -21.573 1.00 90.88 222 LYS A O 1
ATOM 1828 N N . GLU A 1 223 ? 10.811 -14.083 -20.457 1.00 90.44 223 GLU A N 1
ATOM 1829 C CA . GLU A 1 223 ? 9.608 -13.709 -21.186 1.00 90.44 223 GLU A CA 1
ATOM 1830 C C . GLU A 1 223 ? 9.053 -12.316 -20.841 1.00 90.44 223 GLU A C 1
ATOM 1832 O O . GLU A 1 223 ? 8.162 -11.838 -21.546 1.00 90.44 223 GLU A O 1
ATOM 1837 N N . LEU A 1 224 ? 9.535 -11.698 -19.761 1.00 92.88 224 LEU A N 1
ATOM 1838 C CA . LEU A 1 224 ? 9.169 -10.351 -19.316 1.00 92.88 224 LEU A CA 1
ATOM 1839 C C . LEU A 1 224 ? 10.252 -9.309 -19.651 1.00 92.88 224 LEU A C 1
ATOM 1841 O O . LEU A 1 224 ? 10.135 -8.150 -19.254 1.00 92.88 224 LEU A O 1
ATOM 1845 N N . LEU A 1 225 ? 11.313 -9.713 -20.360 1.00 91.69 225 LEU A N 1
ATOM 1846 C CA . LEU A 1 225 ? 12.369 -8.815 -20.816 1.00 91.69 225 LEU A CA 1
ATOM 1847 C C . LEU A 1 225 ? 11.984 -8.115 -22.119 1.00 91.69 225 LEU A C 1
ATOM 1849 O O . LEU A 1 225 ? 11.394 -8.705 -23.024 1.00 91.69 225 LEU A O 1
ATOM 1853 N N . TRP A 1 226 ? 12.423 -6.866 -22.239 1.00 86.69 226 TRP A N 1
ATOM 1854 C CA . TRP A 1 226 ? 12.352 -6.087 -23.469 1.00 86.69 226 TRP A CA 1
ATOM 1855 C C . TRP A 1 226 ? 13.726 -6.142 -24.150 1.00 86.69 226 TRP A C 1
ATOM 1857 O O . TRP A 1 226 ? 14.676 -5.570 -23.625 1.00 86.69 226 TRP A O 1
ATOM 1867 N N . VAL A 1 227 ? 13.859 -6.840 -25.287 1.00 86.00 227 VAL A N 1
ATOM 1868 C CA . VAL A 1 227 ? 15.154 -7.120 -25.958 1.00 86.00 227 VAL A CA 1
ATOM 1869 C C . VAL A 1 227 ? 15.131 -6.714 -27.427 1.00 86.00 227 VAL A C 1
ATOM 1871 O O . VAL A 1 227 ? 14.349 -7.285 -28.188 1.00 86.00 227 VAL A O 1
ATOM 1874 N N . LYS A 1 228 ? 15.980 -5.754 -27.824 1.00 79.88 228 LYS A N 1
ATOM 1875 C CA . LYS A 1 228 ? 16.020 -5.144 -29.167 1.00 79.88 228 LYS A CA 1
ATOM 1876 C C . LYS A 1 228 ? 15.992 -6.212 -30.275 1.00 79.88 228 LYS A C 1
ATOM 1878 O O . LYS A 1 228 ? 16.783 -7.143 -30.255 1.00 79.88 228 LYS A O 1
ATOM 1883 N N . GLY A 1 229 ? 15.071 -6.082 -31.236 1.00 64.31 229 GLY A N 1
ATOM 1884 C CA . GLY A 1 229 ? 14.932 -6.987 -32.392 1.00 64.31 229 GLY A CA 1
ATOM 1885 C C . GLY A 1 229 ? 13.782 -8.011 -32.333 1.00 64.31 229 GLY A C 1
ATOM 1886 O O . GLY A 1 229 ? 13.274 -8.398 -33.381 1.00 64.31 229 GLY A O 1
ATOM 1887 N N . ASN A 1 230 ? 13.276 -8.391 -31.154 1.00 57.97 230 ASN A N 1
ATOM 1888 C CA . ASN A 1 230 ? 12.143 -9.325 -31.012 1.00 57.97 230 ASN A CA 1
ATOM 1889 C C . ASN A 1 230 ? 10.755 -8.628 -31.038 1.00 57.97 230 ASN A C 1
ATOM 1891 O O . ASN A 1 230 ? 10.225 -8.282 -29.987 1.00 57.97 230 ASN A O 1
ATOM 1895 N N . ASN A 1 231 ? 10.145 -8.475 -32.229 1.00 49.00 231 ASN A N 1
ATOM 1896 C CA . ASN A 1 231 ? 8.770 -7.967 -32.477 1.00 49.00 231 ASN A CA 1
ATOM 1897 C C . ASN A 1 231 ? 8.458 -6.565 -31.903 1.00 49.00 231 ASN A C 1
ATOM 1899 O O . ASN A 1 231 ? 7.679 -6.395 -30.967 1.00 49.00 231 ASN A O 1
ATOM 1903 N N . TYR A 1 232 ? 9.049 -5.546 -32.530 1.00 52.62 232 TYR A N 1
ATOM 1904 C CA . TYR A 1 232 ? 9.059 -4.153 -32.076 1.00 52.62 232 TYR A CA 1
ATOM 1905 C C . TYR A 1 232 ? 7.974 -3.273 -32.707 1.00 52.62 232 TYR A C 1
ATOM 1907 O O . TYR A 1 232 ? 8.300 -2.365 -33.458 1.00 52.62 232 TYR A O 1
ATOM 1915 N N . GLU A 1 233 ? 6.698 -3.466 -32.368 1.00 47.81 233 GLU A N 1
ATOM 1916 C CA . GLU A 1 233 ? 5.665 -2.450 -32.638 1.00 47.81 233 GLU A CA 1
ATOM 1917 C C . GLU A 1 233 ? 4.569 -2.460 -31.561 1.00 47.81 233 GLU A C 1
ATOM 1919 O O . GLU A 1 233 ? 3.544 -3.123 -31.694 1.00 47.81 233 GLU A O 1
ATOM 1924 N N . GLU A 1 234 ? 4.737 -1.672 -30.494 1.00 47.72 234 GLU A N 1
ATOM 1925 C CA . GLU A 1 234 ? 3.601 -1.268 -29.657 1.00 47.72 234 GLU A CA 1
ATOM 1926 C C . GLU A 1 234 ? 3.194 0.174 -29.986 1.00 47.72 234 GLU A C 1
ATOM 1928 O O . GLU A 1 234 ? 3.807 1.148 -29.546 1.00 47.72 234 GLU A O 1
ATOM 1933 N N . ASN A 1 235 ? 2.116 0.299 -30.768 1.00 44.25 235 ASN A N 1
ATOM 1934 C CA . ASN A 1 235 ? 1.197 1.444 -30.803 1.00 44.25 235 ASN A CA 1
ATOM 1935 C C . ASN A 1 235 ? 1.844 2.850 -30.790 1.00 44.25 235 ASN A C 1
ATOM 1937 O O . ASN A 1 235 ? 1.371 3.765 -30.105 1.00 44.25 235 ASN A O 1
ATOM 1941 N N . GLY A 1 236 ? 2.918 3.045 -31.562 1.00 45.88 236 GLY A N 1
ATOM 1942 C CA . GLY A 1 236 ? 3.515 4.358 -31.816 1.00 45.88 236 GLY A CA 1
ATOM 1943 C C . GLY A 1 236 ? 4.198 5.030 -30.616 1.00 45.88 236 GLY A C 1
ATOM 1944 O O . GLY A 1 236 ? 4.351 6.257 -30.633 1.00 45.88 236 GLY A O 1
ATOM 1945 N N . GLU A 1 237 ? 4.590 4.294 -29.566 1.00 52.81 237 GLU A N 1
ATOM 1946 C CA . GLU A 1 237 ? 5.454 4.808 -28.490 1.00 52.81 237 GLU A CA 1
ATOM 1947 C C . GLU A 1 237 ? 6.942 4.604 -28.810 1.00 52.81 237 GLU A C 1
ATOM 1949 O O . GLU A 1 237 ? 7.356 3.543 -29.259 1.00 52.81 237 GLU A O 1
ATOM 1954 N N . ASN A 1 238 ? 7.767 5.633 -28.584 1.00 53.12 238 ASN A N 1
ATOM 1955 C CA . ASN A 1 238 ? 9.202 5.555 -28.851 1.00 53.12 238 ASN A CA 1
ATOM 1956 C C . ASN A 1 238 ? 9.920 4.823 -27.698 1.00 53.12 238 ASN A C 1
ATOM 1958 O O . ASN A 1 238 ? 10.255 5.426 -26.674 1.00 53.12 238 ASN A O 1
ATOM 1962 N N . ILE A 1 239 ? 10.134 3.518 -27.885 1.00 58.94 239 ILE A N 1
ATOM 1963 C CA . ILE A 1 239 ? 10.773 2.600 -26.927 1.00 58.94 239 ILE A CA 1
ATOM 1964 C C . ILE A 1 239 ? 12.309 2.760 -26.910 1.00 58.94 239 ILE A C 1
ATOM 1966 O O . ILE A 1 239 ? 12.951 2.277 -25.990 1.00 58.94 239 ILE A O 1
ATOM 1970 N N . PHE A 1 240 ? 12.933 3.531 -27.815 1.00 54.38 240 PHE A N 1
ATOM 1971 C CA . PHE A 1 240 ? 14.393 3.767 -27.783 1.00 54.38 240 PHE A CA 1
ATOM 1972 C C . PHE A 1 240 ? 14.875 4.507 -26.519 1.00 54.38 240 PHE A C 1
ATOM 1974 O O . PHE A 1 240 ? 16.069 4.557 -26.240 1.00 54.38 240 PHE A O 1
ATOM 1981 N N . SER A 1 241 ? 13.948 5.080 -25.745 1.00 65.94 241 SER A N 1
ATOM 1982 C CA . SER A 1 241 ? 14.216 5.690 -24.435 1.00 65.94 241 SER A CA 1
ATOM 1983 C C . SER A 1 241 ? 13.762 4.835 -23.244 1.00 65.94 241 SER A C 1
ATOM 1985 O O . SER A 1 241 ? 13.754 5.330 -22.117 1.00 65.94 241 SER A O 1
ATOM 1987 N N . GLU A 1 242 ? 13.348 3.587 -23.482 1.00 83.06 242 GLU A N 1
ATOM 1988 C CA . GLU A 1 242 ? 12.911 2.662 -22.437 1.00 83.06 242 GLU A CA 1
ATOM 1989 C C . GLU A 1 242 ? 14.108 2.209 -21.590 1.00 83.06 242 GLU A C 1
ATOM 1991 O O . GLU A 1 242 ? 15.023 1.577 -22.120 1.00 83.06 242 GLU A O 1
ATOM 1996 N N . PRO A 1 243 ? 14.125 2.497 -20.276 1.00 88.75 243 PRO A N 1
ATOM 1997 C CA . PRO A 1 243 ? 15.247 2.124 -19.422 1.00 88.75 243 PRO A CA 1
ATOM 1998 C C . PRO A 1 243 ? 15.479 0.618 -19.301 1.00 88.75 243 PRO A C 1
ATOM 2000 O O . PRO A 1 243 ? 16.624 0.218 -19.102 1.00 88.75 243 PRO A O 1
ATOM 2003 N N . SER A 1 244 ? 14.431 -0.200 -19.427 1.00 93.12 244 SER A N 1
ATOM 2004 C CA . SER A 1 244 ? 14.515 -1.666 -19.357 1.00 93.12 244 SER A CA 1
ATOM 2005 C C . SER A 1 244 ? 14.937 -2.347 -20.663 1.00 93.12 244 SER A C 1
ATOM 2007 O O . SER A 1 244 ? 15.128 -3.563 -20.671 1.00 93.12 244 SER A O 1
ATOM 2009 N N . LEU A 1 245 ? 15.076 -1.596 -21.764 1.00 90.06 245 LEU A N 1
ATOM 2010 C CA . LEU A 1 245 ? 15.376 -2.155 -23.080 1.00 90.06 245 LEU A CA 1
ATOM 2011 C C . LEU A 1 245 ? 16.817 -2.672 -23.137 1.00 90.06 245 LEU A C 1
ATOM 2013 O O . LEU A 1 245 ? 17.771 -1.894 -23.141 1.00 90.06 245 LEU A O 1
ATOM 2017 N N . ILE A 1 246 ? 16.956 -3.989 -23.250 1.00 90.62 246 ILE A N 1
ATOM 2018 C CA . ILE A 1 246 ? 18.224 -4.673 -23.474 1.00 90.62 246 ILE A CA 1
ATOM 2019 C C . ILE A 1 246 ? 18.601 -4.511 -24.947 1.00 90.62 246 ILE A C 1
ATOM 2021 O O . ILE A 1 246 ? 17.947 -5.061 -25.836 1.00 90.62 246 ILE A O 1
ATOM 2025 N N . ASP A 1 247 ? 19.656 -3.742 -25.197 1.00 87.50 247 ASP A N 1
ATOM 2026 C CA . ASP A 1 247 ? 20.289 -3.626 -26.509 1.00 87.50 247 ASP A CA 1
ATOM 2027 C C . ASP A 1 247 ? 21.428 -4.648 -26.607 1.00 87.50 247 ASP A C 1
ATOM 2029 O O . ASP A 1 247 ? 22.433 -4.545 -25.900 1.00 87.50 247 ASP A O 1
ATOM 2033 N N . THR A 1 248 ? 21.239 -5.658 -27.454 1.00 85.94 248 THR A N 1
ATOM 2034 C CA . THR A 1 248 ? 22.198 -6.750 -27.661 1.00 85.94 248 THR A CA 1
ATOM 2035 C C . THR A 1 248 ? 23.429 -6.324 -28.457 1.00 85.94 248 THR A C 1
ATOM 2037 O O . THR A 1 248 ? 24.409 -7.059 -28.464 1.00 85.94 248 THR A O 1
ATOM 2040 N N . ASP A 1 249 ? 23.408 -5.144 -29.087 1.00 84.38 249 ASP A N 1
ATOM 2041 C CA . ASP A 1 249 ? 24.546 -4.609 -29.845 1.00 84.38 249 ASP A CA 1
ATOM 2042 C C . ASP A 1 249 ? 25.584 -3.932 -28.927 1.00 84.38 249 ASP A C 1
ATOM 2044 O O . ASP A 1 249 ? 26.671 -3.553 -29.363 1.00 84.38 249 ASP A O 1
ATOM 2048 N N . LEU A 1 250 ? 25.253 -3.739 -27.646 1.00 85.81 250 LEU A N 1
ATOM 2049 C CA . LEU A 1 250 ? 26.124 -3.098 -26.669 1.00 85.81 250 LEU A CA 1
ATOM 2050 C C . LEU A 1 250 ? 27.081 -4.106 -26.018 1.00 85.81 250 LEU A C 1
ATOM 2052 O O . LEU A 1 250 ? 26.656 -5.143 -25.517 1.00 85.81 250 LEU A O 1
ATOM 2056 N N . SER A 1 251 ? 28.369 -3.753 -25.937 1.00 86.81 251 SER A N 1
ATOM 2057 C CA . SER A 1 251 ? 29.416 -4.621 -25.379 1.00 86.81 251 SER A CA 1
ATOM 2058 C C . SER A 1 251 ? 29.141 -5.045 -23.933 1.00 86.81 251 SER A C 1
ATOM 2060 O O . SER A 1 251 ? 28.674 -4.248 -23.115 1.00 86.81 251 SER A O 1
ATOM 2062 N N . ILE A 1 252 ? 29.501 -6.281 -23.600 1.00 86.19 252 ILE A N 1
ATOM 2063 C CA . ILE A 1 252 ? 29.408 -6.855 -22.255 1.00 86.19 252 ILE A CA 1
ATOM 2064 C C . ILE A 1 252 ? 30.811 -7.305 -21.857 1.00 86.19 252 ILE A C 1
ATOM 2066 O O . ILE A 1 252 ? 31.482 -7.982 -22.632 1.00 86.19 252 ILE A O 1
ATOM 2070 N N . GLU A 1 253 ? 31.247 -6.930 -20.658 1.00 83.88 253 GLU A N 1
ATOM 2071 C CA . GLU A 1 253 ? 32.563 -7.299 -20.136 1.00 83.88 253 GLU A CA 1
ATOM 2072 C C . GLU A 1 253 ? 32.387 -8.163 -18.882 1.00 83.88 253 GLU A C 1
ATOM 2074 O O . GLU A 1 253 ? 31.817 -7.684 -17.892 1.00 83.88 253 GLU A O 1
ATOM 2079 N N . PRO A 1 254 ? 32.841 -9.430 -18.897 1.00 76.56 254 PRO A N 1
ATOM 2080 C CA . PRO A 1 254 ? 32.787 -10.284 -17.725 1.00 76.56 254 PRO A CA 1
ATOM 2081 C C . PRO A 1 254 ? 33.562 -9.657 -16.574 1.00 76.56 254 PRO A C 1
ATOM 2083 O O . PRO A 1 254 ? 34.743 -9.343 -16.677 1.00 76.56 254 PRO A O 1
ATOM 2086 N N . ALA A 1 255 ? 32.895 -9.522 -15.439 1.00 63.97 255 ALA A N 1
ATOM 2087 C CA . ALA A 1 255 ? 33.518 -9.070 -14.212 1.00 63.97 255 ALA A CA 1
ATOM 2088 C C . ALA A 1 255 ? 33.390 -10.123 -13.126 1.00 63.97 255 ALA A C 1
ATOM 2090 O O . ALA A 1 255 ? 32.448 -10.915 -13.122 1.00 63.97 255 ALA A O 1
ATOM 2091 N N . GLY A 1 256 ? 34.297 -10.087 -12.147 1.00 61.75 256 GLY A N 1
ATOM 2092 C CA . GLY A 1 256 ? 34.096 -10.802 -10.890 1.00 61.75 256 GLY A CA 1
ATOM 2093 C C . GLY A 1 256 ? 32.782 -10.343 -10.253 1.00 61.75 256 GLY A C 1
ATOM 2094 O O . GLY A 1 256 ? 32.741 -9.283 -9.629 1.00 61.75 256 GLY A O 1
ATOM 2095 N N . TYR A 1 257 ? 31.713 -11.123 -10.444 1.00 57.84 257 TYR A N 1
ATOM 2096 C CA . TYR A 1 257 ? 30.337 -10.806 -10.034 1.00 57.84 257 TYR A CA 1
ATOM 2097 C C . TYR A 1 257 ? 30.249 -10.437 -8.545 1.00 57.84 257 TYR A C 1
ATOM 2099 O O . TYR A 1 257 ? 29.487 -9.556 -8.158 1.00 57.84 257 TYR A O 1
ATOM 2107 N N . LEU A 1 258 ? 31.100 -11.055 -7.722 1.00 56.81 258 LEU A N 1
ATOM 2108 C CA . LEU A 1 258 ? 31.158 -10.849 -6.276 1.00 56.81 258 LEU A CA 1
ATOM 2109 C C . LEU A 1 258 ? 31.772 -9.505 -5.849 1.00 56.81 258 LEU A C 1
ATOM 2111 O O . LEU A 1 258 ? 31.463 -9.039 -4.759 1.00 56.81 258 LEU A O 1
ATOM 2115 N N . ASN A 1 259 ? 32.606 -8.871 -6.682 1.00 55.09 259 ASN A N 1
ATOM 2116 C CA . ASN A 1 259 ? 33.329 -7.651 -6.296 1.00 55.09 259 ASN A CA 1
ATOM 2117 C C . ASN A 1 259 ? 32.604 -6.352 -6.695 1.00 55.09 259 ASN A C 1
ATOM 2119 O O . ASN A 1 259 ? 32.910 -5.303 -6.138 1.00 55.09 259 ASN A O 1
ATOM 2123 N N . ASN A 1 260 ? 31.642 -6.407 -7.628 1.00 58.56 260 ASN A N 1
ATOM 2124 C CA . ASN A 1 260 ? 31.021 -5.210 -8.227 1.00 58.56 260 ASN A CA 1
ATOM 2125 C C . ASN A 1 260 ? 29.487 -5.187 -8.191 1.00 58.56 260 ASN A C 1
ATOM 2127 O O . ASN A 1 260 ? 28.874 -4.259 -8.710 1.00 58.56 260 ASN A O 1
ATOM 2131 N N . ASN A 1 261 ? 28.843 -6.173 -7.571 1.00 67.94 261 ASN A N 1
ATOM 2132 C CA . ASN A 1 261 ? 27.382 -6.227 -7.462 1.00 67.94 261 ASN A CA 1
ATOM 2133 C C . ASN A 1 261 ? 26.775 -5.048 -6.674 1.00 67.94 261 ASN A C 1
ATOM 2135 O O . ASN A 1 261 ? 25.647 -4.656 -6.964 1.00 67.94 261 ASN A O 1
ATOM 2139 N N . LYS A 1 262 ? 27.525 -4.450 -5.739 1.00 71.50 262 LYS A N 1
ATOM 2140 C CA . LYS A 1 262 ? 27.101 -3.290 -4.930 1.00 71.50 262 LYS A CA 1
ATOM 2141 C C . LYS A 1 262 ? 27.560 -1.934 -5.465 1.00 71.50 262 LYS A C 1
ATOM 2143 O O . LYS A 1 262 ? 27.352 -0.919 -4.802 1.00 71.50 262 LYS A O 1
ATOM 2148 N N . GLU A 1 263 ? 28.227 -1.901 -6.615 1.00 80.44 263 GLU A N 1
ATOM 2149 C CA . GLU A 1 263 ? 28.610 -0.636 -7.234 1.00 80.44 263 GLU A CA 1
ATOM 2150 C C . GLU A 1 263 ? 27.345 0.124 -7.650 1.00 80.44 263 GLU A C 1
ATOM 2152 O O . GLU A 1 263 ? 26.520 -0.397 -8.402 1.00 80.44 263 GLU A O 1
ATOM 2157 N N . SER A 1 264 ? 27.188 1.345 -7.133 1.00 81.12 264 SER A N 1
ATOM 2158 C CA . SER A 1 264 ? 26.022 2.172 -7.439 1.00 81.12 264 SER A CA 1
ATOM 2159 C C . SER A 1 264 ? 25.981 2.506 -8.924 1.00 81.12 264 SER A C 1
ATOM 2161 O O . SER A 1 264 ? 26.945 3.036 -9.476 1.00 81.12 264 SER A O 1
ATOM 2163 N N . ILE A 1 265 ? 24.837 2.243 -9.555 1.00 83.56 265 ILE A N 1
ATOM 2164 C CA . ILE A 1 265 ? 24.570 2.637 -10.946 1.00 83.56 265 ILE A CA 1
ATOM 2165 C C . ILE A 1 265 ? 23.794 3.958 -11.038 1.00 83.56 265 ILE A C 1
ATOM 2167 O O . ILE A 1 265 ? 23.308 4.337 -12.105 1.00 83.56 265 ILE A O 1
ATOM 2171 N N . GLY A 1 266 ? 23.671 4.661 -9.910 1.00 74.88 266 GLY A N 1
ATOM 2172 C CA . GLY A 1 266 ? 22.967 5.928 -9.809 1.00 74.88 266 GLY A CA 1
ATOM 2173 C C . GLY A 1 266 ? 21.443 5.802 -9.873 1.00 74.88 266 GLY A C 1
ATOM 2174 O O . GLY A 1 266 ? 20.845 4.727 -9.923 1.00 74.88 266 GLY A O 1
ATOM 2175 N N . TYR A 1 267 ? 20.789 6.958 -9.840 1.00 69.25 267 TYR A N 1
ATOM 2176 C CA . TYR A 1 267 ? 19.335 7.057 -9.898 1.00 69.25 267 TYR A CA 1
ATOM 2177 C C . TYR A 1 267 ? 18.827 7.133 -11.342 1.00 69.25 267 TYR A C 1
ATOM 2179 O O . TYR A 1 267 ? 19.499 7.653 -12.226 1.00 69.25 267 TYR A O 1
ATOM 2187 N N . TYR A 1 268 ? 17.586 6.680 -11.558 1.00 71.19 268 TYR A N 1
ATOM 2188 C CA . TYR A 1 268 ? 16.984 6.532 -12.892 1.00 71.19 268 TYR A CA 1
ATOM 2189 C C . TYR A 1 268 ? 17.850 5.755 -13.888 1.00 71.19 268 TYR A C 1
ATOM 2191 O O . TYR A 1 268 ? 18.059 6.206 -15.019 1.00 71.19 268 TYR A O 1
ATOM 2199 N N . PRO A 1 269 ? 18.320 4.566 -13.488 1.00 86.81 269 PRO A N 1
ATOM 2200 C CA . PRO A 1 269 ? 19.199 3.780 -14.327 1.00 86.81 269 PRO A CA 1
ATOM 2201 C C . PRO A 1 269 ? 18.490 3.351 -15.615 1.00 86.81 269 PRO A C 1
ATOM 2203 O O . PRO A 1 269 ? 17.259 3.250 -15.677 1.00 86.81 269 PRO A O 1
ATOM 2206 N N . SER A 1 270 ? 19.284 3.109 -16.650 1.00 90.00 270 SER A N 1
ATOM 2207 C CA . SER A 1 270 ? 18.847 2.540 -17.920 1.00 90.00 270 SER A CA 1
ATOM 2208 C C . SER A 1 270 ? 19.914 1.606 -18.459 1.00 90.00 270 SER A C 1
ATOM 2210 O O . SER A 1 270 ? 21.103 1.906 -18.365 1.00 90.00 270 SER A O 1
ATOM 2212 N N . TYR A 1 271 ? 19.495 0.493 -19.059 1.00 93.00 271 TYR A N 1
ATOM 2213 C CA . TYR A 1 271 ? 20.410 -0.528 -19.570 1.00 93.00 271 TYR A CA 1
ATOM 2214 C C . TYR A 1 271 ? 21.461 0.047 -20.537 1.00 93.00 271 TYR A C 1
ATOM 2216 O O . TYR A 1 271 ? 22.645 -0.276 -20.455 1.00 93.00 271 TYR A O 1
ATOM 2224 N N . ASN A 1 272 ? 21.051 0.965 -21.417 1.00 88.62 272 ASN A N 1
ATOM 2225 C CA . ASN A 1 272 ? 21.945 1.594 -22.391 1.00 88.62 272 ASN A CA 1
ATOM 2226 C C . ASN A 1 272 ? 23.065 2.453 -21.772 1.00 88.62 272 ASN A C 1
ATOM 2228 O O . ASN A 1 272 ? 24.111 2.606 -22.399 1.00 88.62 272 ASN A O 1
ATOM 2232 N N . LYS A 1 273 ? 22.870 2.985 -20.559 1.00 85.88 273 LYS A N 1
ATOM 2233 C CA . LYS A 1 273 ? 23.857 3.812 -19.847 1.00 85.88 273 LYS A CA 1
ATOM 2234 C C . LYS A 1 273 ? 24.810 2.995 -18.983 1.00 85.88 273 LYS A C 1
ATOM 2236 O O . LYS A 1 273 ? 25.808 3.535 -18.518 1.00 85.88 273 LYS A O 1
ATOM 2241 N N . LEU A 1 274 ? 24.507 1.718 -18.761 1.00 89.44 274 LEU A N 1
ATOM 2242 C CA . LEU A 1 274 ? 25.389 0.830 -18.020 1.00 89.44 274 LEU A CA 1
ATOM 2243 C C . LEU A 1 274 ? 26.717 0.677 -18.764 1.00 89.44 274 LEU A C 1
ATOM 2245 O O . LEU A 1 274 ? 26.736 0.539 -19.990 1.00 89.44 274 LEU A O 1
ATOM 2249 N N . THR A 1 275 ? 27.821 0.651 -18.024 1.00 90.00 275 THR A N 1
ATOM 2250 C CA . THR A 1 275 ? 29.125 0.248 -18.567 1.00 90.00 275 THR A CA 1
ATOM 2251 C C . THR A 1 275 ? 29.091 -1.226 -19.004 1.00 90.00 275 THR A C 1
ATOM 2253 O O . THR A 1 275 ? 28.241 -1.982 -18.522 1.00 90.00 275 THR A O 1
ATOM 2256 N N . PRO A 1 276 ? 30.009 -1.692 -19.875 1.00 89.62 276 PRO A N 1
ATOM 2257 C CA . PRO A 1 276 ? 30.073 -3.106 -20.264 1.00 89.62 276 PRO A CA 1
ATOM 2258 C C . PRO A 1 276 ? 30.083 -4.076 -19.072 1.00 89.62 276 PRO A C 1
ATOM 2260 O O . PRO A 1 276 ? 29.384 -5.092 -19.081 1.00 89.62 276 PRO A O 1
ATOM 2263 N N . ARG A 1 277 ? 30.794 -3.708 -18.001 1.00 86.31 277 ARG A N 1
ATOM 2264 C CA . ARG A 1 277 ? 30.845 -4.430 -16.725 1.00 86.31 277 ARG A CA 1
ATOM 2265 C C . ARG A 1 277 ? 29.513 -4.429 -15.970 1.00 86.31 277 ARG A C 1
ATOM 2267 O O . ARG A 1 277 ? 29.081 -5.467 -15.475 1.00 86.31 277 ARG A O 1
ATOM 2274 N N . GLN A 1 278 ? 28.838 -3.285 -15.885 1.00 91.50 278 GLN A N 1
ATOM 2275 C CA . GLN A 1 278 ? 27.528 -3.182 -15.231 1.00 91.50 278 GLN A CA 1
ATOM 2276 C C . GLN A 1 278 ? 26.437 -3.944 -16.002 1.00 91.50 278 GLN A C 1
ATOM 2278 O O . GLN A 1 278 ? 25.565 -4.551 -15.384 1.00 91.50 278 GLN A O 1
ATOM 2283 N N . ARG A 1 279 ? 26.501 -3.987 -17.343 1.00 92.44 279 ARG A N 1
ATOM 2284 C CA . ARG A 1 279 ? 25.606 -4.836 -18.154 1.00 92.44 279 ARG A CA 1
ATOM 2285 C C . ARG A 1 279 ? 25.790 -6.308 -17.810 1.00 92.44 279 ARG A C 1
ATOM 2287 O O . ARG A 1 279 ? 24.797 -7.000 -17.613 1.00 92.44 279 ARG A O 1
ATOM 2294 N N . TYR A 1 280 ? 27.034 -6.770 -17.667 1.00 89.94 280 TYR A N 1
ATOM 2295 C CA . TYR A 1 280 ? 27.305 -8.139 -17.226 1.00 89.94 280 TYR A CA 1
ATOM 2296 C C . TYR A 1 280 ? 26.686 -8.425 -15.851 1.00 89.94 280 TYR A C 1
ATOM 2298 O O . TYR A 1 280 ? 25.987 -9.422 -15.692 1.00 89.94 280 TYR A O 1
ATOM 2306 N N . VAL A 1 281 ? 26.870 -7.529 -14.872 1.00 91.81 281 VAL A N 1
ATOM 2307 C CA . VAL A 1 281 ? 26.264 -7.667 -13.533 1.00 91.81 281 VAL A CA 1
ATOM 2308 C C . VAL A 1 281 ? 24.736 -7.735 -13.610 1.00 91.81 281 VAL A C 1
ATOM 2310 O O . VAL A 1 281 ? 24.151 -8.631 -13.003 1.00 91.81 281 VAL A O 1
ATOM 2313 N N . TYR A 1 282 ? 24.096 -6.848 -14.378 1.00 94.12 282 TYR A N 1
ATOM 2314 C CA . TYR A 1 282 ? 22.643 -6.851 -14.578 1.00 94.12 282 TYR A CA 1
ATOM 2315 C C . TYR A 1 282 ? 22.150 -8.169 -15.182 1.00 94.12 282 TYR A C 1
ATOM 2317 O O . TYR A 1 282 ? 21.234 -8.790 -14.649 1.00 94.12 282 TYR A O 1
ATOM 2325 N N . LEU A 1 283 ? 22.774 -8.625 -16.270 1.00 93.12 283 LEU A N 1
ATOM 2326 C CA . LEU A 1 283 ? 22.365 -9.847 -16.957 1.00 93.12 283 LEU A CA 1
ATOM 2327 C C . LEU A 1 283 ? 22.601 -11.097 -16.096 1.00 93.12 283 LEU A C 1
ATOM 2329 O O . LEU A 1 283 ? 21.755 -11.985 -16.087 1.00 93.12 283 LEU A O 1
ATOM 2333 N N . LYS A 1 284 ? 23.688 -11.147 -15.310 1.00 91.25 284 LYS A N 1
ATOM 2334 C CA . LYS A 1 284 ? 23.904 -12.210 -14.312 1.00 91.25 284 LYS A CA 1
ATOM 2335 C C . LYS A 1 284 ? 22.897 -12.145 -13.168 1.00 91.25 284 LYS A C 1
ATOM 2337 O O . LYS A 1 284 ? 22.459 -13.183 -12.693 1.00 91.25 284 LYS A O 1
ATOM 2342 N N . TRP A 1 285 ? 22.493 -10.953 -12.733 1.00 94.62 285 TRP A N 1
ATOM 2343 C CA . TRP A 1 285 ? 21.423 -10.811 -11.744 1.00 94.62 285 TRP A CA 1
ATOM 2344 C C . TRP A 1 285 ? 20.073 -11.327 -12.264 1.00 94.62 285 TRP A C 1
ATOM 2346 O O . TRP A 1 285 ? 19.317 -11.903 -11.492 1.00 94.62 285 TRP A O 1
ATOM 2356 N N . LEU A 1 286 ? 19.782 -11.221 -13.565 1.00 95.75 286 LEU A N 1
ATOM 2357 C CA . LEU A 1 286 ? 18.559 -11.800 -14.139 1.00 95.75 286 LEU A CA 1
ATOM 2358 C C . LEU A 1 286 ? 18.498 -13.336 -14.052 1.00 95.75 286 LEU A C 1
ATOM 2360 O O . LEU A 1 286 ? 17.402 -13.887 -14.143 1.00 95.75 286 LEU A O 1
ATOM 2364 N N . GLU A 1 287 ? 19.627 -14.029 -13.860 1.00 93.94 287 GLU A N 1
ATOM 2365 C CA . GLU A 1 287 ? 19.645 -15.479 -13.602 1.00 93.94 287 GLU A CA 1
ATOM 2366 C C . GLU A 1 287 ? 19.030 -15.828 -12.237 1.00 93.94 287 GLU A C 1
ATOM 2368 O O . GLU A 1 287 ? 18.375 -16.859 -12.093 1.00 93.94 287 GLU A O 1
ATOM 2373 N N . ASP A 1 288 ? 19.202 -14.942 -11.251 1.00 94.38 288 ASP A N 1
ATOM 2374 C CA . ASP A 1 288 ? 18.605 -15.036 -9.922 1.00 94.38 288 ASP A CA 1
ATOM 2375 C C . ASP A 1 288 ? 18.177 -13.654 -9.415 1.00 94.38 288 ASP A C 1
ATOM 2377 O O . ASP A 1 288 ? 18.868 -12.972 -8.650 1.00 94.38 288 ASP A O 1
ATOM 2381 N N . ILE A 1 289 ? 16.965 -13.266 -9.805 1.00 96.19 289 ILE A N 1
ATOM 2382 C CA . ILE A 1 289 ? 16.353 -12.006 -9.383 1.00 96.19 289 ILE A CA 1
ATOM 2383 C C . ILE A 1 289 ? 16.048 -11.947 -7.879 1.00 96.19 289 ILE A C 1
ATOM 2385 O O . ILE A 1 289 ? 15.610 -10.902 -7.402 1.00 96.19 289 ILE A O 1
ATOM 2389 N N . THR A 1 290 ? 16.209 -13.044 -7.130 1.00 95.38 290 THR A N 1
ATOM 2390 C CA . THR A 1 290 ? 16.012 -13.064 -5.672 1.00 95.38 290 THR A CA 1
ATOM 2391 C C . THR A 1 290 ? 17.256 -12.597 -4.919 1.00 95.38 290 THR A C 1
ATOM 2393 O O . THR A 1 290 ? 17.170 -12.244 -3.743 1.00 95.38 290 THR A O 1
ATOM 2396 N N . ASN A 1 291 ? 18.402 -12.510 -5.602 1.00 91.94 291 ASN A N 1
ATOM 2397 C CA . ASN A 1 291 ? 19.627 -11.989 -5.022 1.00 91.94 291 ASN A CA 1
ATOM 2398 C C . ASN A 1 291 ? 19.473 -10.505 -4.649 1.00 91.94 291 ASN A C 1
ATOM 2400 O O . ASN A 1 291 ? 19.428 -9.634 -5.518 1.00 91.94 291 ASN A O 1
ATOM 2404 N N . ASN A 1 292 ? 19.458 -10.226 -3.345 1.00 89.94 292 ASN A N 1
ATOM 2405 C CA . ASN A 1 292 ? 19.307 -8.893 -2.757 1.00 89.94 292 ASN A CA 1
ATOM 2406 C C . ASN A 1 292 ? 20.639 -8.175 -2.461 1.00 89.94 292 ASN A C 1
ATOM 2408 O O . ASN A 1 292 ? 20.648 -7.112 -1.844 1.00 89.94 292 ASN A O 1
ATOM 2412 N N . GLN A 1 293 ? 21.772 -8.746 -2.879 1.00 88.94 293 GLN A N 1
ATOM 2413 C CA . GLN A 1 293 ? 23.107 -8.161 -2.698 1.00 88.94 293 GLN A CA 1
ATOM 2414 C C . GLN A 1 293 ? 23.546 -7.280 -3.877 1.00 88.94 293 GLN A C 1
ATOM 2416 O O . GLN A 1 293 ? 24.711 -6.883 -3.933 1.00 88.94 293 GLN A O 1
ATOM 2421 N N . VAL A 1 294 ? 22.643 -6.988 -4.814 1.00 89.94 294 VAL A N 1
ATOM 2422 C CA . VAL A 1 294 ? 22.891 -6.087 -5.945 1.00 89.94 294 VAL A CA 1
ATOM 2423 C C . VAL A 1 294 ? 22.441 -4.659 -5.643 1.00 89.94 294 VAL A C 1
ATOM 2425 O O . VAL A 1 294 ? 21.584 -4.436 -4.788 1.00 89.94 294 VAL A O 1
ATOM 2428 N N . ASP A 1 295 ? 22.979 -3.683 -6.373 1.00 91.75 295 ASP A N 1
ATOM 2429 C CA . ASP A 1 295 ? 22.430 -2.329 -6.361 1.00 91.75 295 ASP A CA 1
ATOM 2430 C C . ASP A 1 295 ? 20.950 -2.330 -6.795 1.00 91.75 295 ASP A C 1
ATOM 2432 O O . ASP A 1 295 ? 20.570 -2.934 -7.804 1.00 91.75 295 ASP A O 1
ATOM 2436 N N . ILE A 1 296 ? 20.102 -1.629 -6.035 1.00 93.44 296 ILE A N 1
ATOM 2437 C CA . ILE A 1 296 ? 18.651 -1.580 -6.272 1.00 93.44 296 ILE A CA 1
ATOM 2438 C C . ILE A 1 296 ? 18.301 -1.017 -7.656 1.00 93.44 296 ILE A C 1
ATOM 2440 O O . ILE A 1 296 ? 17.235 -1.306 -8.200 1.00 93.44 296 ILE A O 1
ATOM 2444 N N . GLY A 1 297 ? 19.190 -0.229 -8.260 1.00 93.00 297 GLY A N 1
ATOM 2445 C CA . GLY A 1 297 ? 19.024 0.283 -9.604 1.00 93.00 297 GLY A CA 1
ATOM 2446 C C . GLY A 1 297 ? 18.824 -0.827 -10.640 1.00 93.00 297 GLY A C 1
ATOM 2447 O O . GLY A 1 297 ? 18.007 -0.660 -11.544 1.00 93.00 297 GLY A O 1
ATOM 2448 N N . TYR A 1 298 ? 19.489 -1.978 -10.492 1.00 96.25 298 TYR A N 1
ATOM 2449 C CA . TYR A 1 298 ? 19.292 -3.128 -11.382 1.00 96.25 298 TYR A CA 1
ATOM 2450 C C . TYR A 1 298 ? 17.861 -3.674 -11.293 1.00 96.25 298 TYR A C 1
ATOM 2452 O O . TYR A 1 298 ? 17.234 -3.953 -12.317 1.00 96.25 298 TYR A O 1
ATOM 2460 N N . VAL A 1 299 ? 17.302 -3.720 -10.079 1.00 97.44 299 VAL A N 1
ATOM 2461 C CA . VAL A 1 299 ? 15.896 -4.081 -9.843 1.00 97.44 299 VAL A CA 1
ATOM 2462 C C . VAL A 1 299 ? 14.965 -3.073 -10.513 1.00 97.44 299 VAL A C 1
ATOM 2464 O O . VAL A 1 299 ? 13.996 -3.469 -11.158 1.00 97.44 299 VAL A O 1
ATOM 2467 N N . PHE A 1 300 ? 15.276 -1.775 -10.424 1.00 95.38 300 PHE A N 1
ATOM 2468 C CA . PHE A 1 300 ? 14.506 -0.724 -11.092 1.00 95.38 300 PHE A CA 1
ATOM 2469 C C . PHE A 1 300 ? 14.535 -0.843 -12.619 1.00 95.38 300 PHE A C 1
ATOM 2471 O O . PHE A 1 300 ? 13.482 -0.682 -13.230 1.00 95.38 300 PHE A O 1
ATOM 2478 N N . ILE A 1 301 ? 15.686 -1.162 -13.231 1.00 96.88 301 ILE A N 1
ATOM 2479 C CA . ILE A 1 301 ? 15.775 -1.408 -14.681 1.00 96.88 301 ILE A CA 1
ATOM 2480 C C . ILE A 1 301 ? 14.767 -2.486 -15.085 1.00 96.88 301 ILE A C 1
ATOM 2482 O O . ILE A 1 301 ? 13.962 -2.244 -15.980 1.00 96.88 301 ILE A O 1
ATOM 2486 N N . PHE A 1 302 ? 14.749 -3.639 -14.410 1.00 98.00 302 PHE A N 1
ATOM 2487 C CA . PHE A 1 302 ? 13.797 -4.703 -14.738 1.00 98.00 302 PHE A CA 1
ATOM 2488 C C . PHE A 1 302 ? 12.345 -4.291 -14.442 1.00 98.00 302 PHE A C 1
ATOM 2490 O O . PHE A 1 302 ? 11.456 -4.466 -15.278 1.00 98.00 302 PHE A O 1
ATOM 2497 N N . TYR A 1 303 ? 12.109 -3.661 -13.290 1.00 97.88 303 TYR A N 1
ATOM 2498 C CA . TYR A 1 303 ? 10.793 -3.185 -12.863 1.00 97.88 303 TYR A CA 1
ATOM 2499 C C . TYR A 1 303 ? 10.146 -2.202 -13.851 1.00 97.88 303 TYR A C 1
ATOM 2501 O O . TYR A 1 303 ? 8.943 -2.296 -14.096 1.00 97.88 303 TYR A O 1
ATOM 2509 N N . TYR A 1 304 ? 10.915 -1.309 -14.482 1.00 94.31 304 TYR A N 1
ATOM 2510 C CA . TYR A 1 304 ? 10.369 -0.398 -15.492 1.00 94.31 304 TYR A CA 1
ATOM 2511 C C . TYR A 1 304 ? 9.737 -1.146 -16.677 1.00 94.31 304 TYR A C 1
ATOM 2513 O O . TYR A 1 304 ? 8.693 -0.727 -17.188 1.00 94.31 304 TYR A O 1
ATOM 2521 N N . GLY A 1 305 ? 10.317 -2.280 -17.074 1.00 93.69 305 GLY A N 1
ATOM 2522 C CA . GLY A 1 305 ? 9.751 -3.159 -18.096 1.00 93.69 305 GLY A CA 1
ATOM 2523 C C . GLY A 1 305 ? 8.470 -3.852 -17.630 1.00 93.69 305 GLY A C 1
ATOM 2524 O O . GLY A 1 305 ? 7.513 -3.978 -18.399 1.00 93.69 305 GLY A O 1
ATOM 2525 N N . LEU A 1 306 ? 8.407 -4.235 -16.352 1.00 96.25 306 LEU A N 1
ATOM 2526 C CA . LEU A 1 306 ? 7.208 -4.821 -15.745 1.00 96.25 306 LEU A CA 1
ATOM 2527 C C . LEU A 1 306 ? 6.043 -3.823 -15.698 1.00 96.25 306 LEU A C 1
ATOM 2529 O O . LEU A 1 306 ? 4.912 -4.208 -15.987 1.00 96.25 306 LEU A O 1
ATOM 2533 N N . GLU A 1 307 ? 6.297 -2.536 -15.437 1.00 92.00 307 GLU A N 1
ATOM 2534 C CA . GLU A 1 307 ? 5.259 -1.494 -15.494 1.00 92.00 307 GLU A CA 1
ATOM 2535 C C . GLU A 1 307 ? 4.620 -1.365 -16.887 1.00 92.00 307 GLU A C 1
ATOM 2537 O O . GLU A 1 307 ? 3.423 -1.095 -16.989 1.00 92.00 307 GLU A O 1
ATOM 2542 N N . ARG A 1 308 ? 5.360 -1.618 -17.976 1.00 88.31 308 ARG A N 1
ATOM 2543 C CA . ARG A 1 308 ? 4.753 -1.693 -19.317 1.00 88.31 308 ARG A CA 1
ATOM 2544 C C . ARG A 1 308 ? 3.854 -2.909 -19.469 1.00 88.31 308 ARG A C 1
ATOM 2546 O O . ARG A 1 308 ? 2.764 -2.796 -20.028 1.00 88.31 308 ARG A O 1
ATOM 2553 N N . HIS A 1 309 ? 4.278 -4.061 -18.955 1.00 90.81 309 HIS A N 1
ATOM 2554 C CA . HIS A 1 309 ? 3.457 -5.266 -18.990 1.00 90.81 309 HIS A CA 1
ATOM 2555 C C . HIS A 1 309 ? 2.181 -5.145 -18.155 1.00 90.81 309 HIS A C 1
ATOM 2557 O O . HIS A 1 309 ? 1.168 -5.710 -18.561 1.00 90.81 309 HIS A O 1
ATOM 2563 N N . LEU A 1 310 ? 2.201 -4.372 -17.065 1.00 89.31 310 LEU A N 1
ATOM 2564 C CA . LEU A 1 310 ? 0.992 -4.023 -16.318 1.00 89.31 310 LEU A CA 1
ATOM 2565 C C . LEU A 1 310 ? -0.010 -3.222 -17.162 1.00 89.31 310 LEU A C 1
ATOM 2567 O O . LEU A 1 310 ? -1.211 -3.420 -17.023 1.00 89.31 310 LEU A O 1
ATOM 2571 N N . LEU A 1 311 ? 0.466 -2.335 -18.042 1.00 81.06 311 LEU A N 1
ATOM 2572 C CA . LEU A 1 311 ? -0.401 -1.466 -18.840 1.00 81.06 311 LEU A CA 1
ATOM 2573 C C . LEU A 1 311 ? -0.878 -2.104 -20.155 1.00 81.06 311 LEU A C 1
ATOM 2575 O O . LEU A 1 311 ? -2.026 -1.888 -20.545 1.00 81.06 311 LEU A O 1
ATOM 2579 N N . TYR A 1 312 ? -0.002 -2.828 -20.861 1.00 76.94 312 TYR A N 1
ATOM 2580 C CA . TYR A 1 312 ? -0.243 -3.255 -22.253 1.00 76.94 312 TYR A CA 1
ATOM 2581 C C . TYR A 1 312 ? 0.139 -4.703 -22.561 1.00 76.94 312 TYR A C 1
ATOM 2583 O O . TYR A 1 312 ? -0.236 -5.213 -23.613 1.00 76.94 312 TYR A O 1
ATOM 2591 N N . GLY A 1 313 ? 0.873 -5.367 -21.671 1.00 84.56 313 GLY A N 1
ATOM 2592 C CA . GLY A 1 313 ? 1.498 -6.647 -21.979 1.00 84.56 313 GLY A CA 1
ATOM 2593 C C . GLY A 1 313 ? 0.983 -7.800 -21.129 1.00 84.56 313 GLY A C 1
ATOM 2594 O O . GLY A 1 313 ? -0.216 -8.038 -20.991 1.00 84.56 313 GLY A O 1
ATOM 2595 N N . LYS A 1 314 ? 1.927 -8.568 -20.581 1.00 90.25 314 LYS A N 1
ATOM 2596 C CA . LYS A 1 314 ? 1.669 -9.806 -19.842 1.00 90.25 314 LYS A CA 1
ATOM 2597 C C . LYS A 1 314 ? 1.257 -9.513 -18.394 1.00 90.25 314 LYS A C 1
ATOM 2599 O O . LYS A 1 314 ? 1.990 -9.850 -17.469 1.00 90.25 314 LYS A O 1
ATOM 2604 N N . PHE A 1 315 ? 0.090 -8.895 -18.213 1.00 89.12 315 PHE A N 1
ATOM 2605 C CA . PHE A 1 315 ? -0.408 -8.371 -16.932 1.00 89.12 315 PHE A CA 1
ATOM 2606 C C . PHE A 1 315 ? -0.238 -9.332 -15.738 1.00 89.12 315 PHE A C 1
ATOM 2608 O O . PHE A 1 315 ? 0.514 -9.021 -14.818 1.00 89.12 315 PHE A O 1
ATOM 2615 N N . GLU A 1 316 ? -0.863 -10.517 -15.759 1.00 91.00 316 GLU A N 1
ATOM 2616 C CA . GLU A 1 316 ? -0.824 -11.462 -14.620 1.00 91.00 316 GLU A CA 1
ATOM 2617 C C . GLU A 1 316 ? 0.611 -11.928 -14.300 1.00 91.00 316 GLU A C 1
ATOM 2619 O O . GLU A 1 316 ? 1.001 -12.073 -13.141 1.00 91.00 316 GLU A O 1
ATOM 2624 N N . LYS A 1 317 ? 1.441 -12.107 -15.335 1.00 94.12 317 LYS A N 1
ATOM 2625 C CA . LYS A 1 317 ? 2.850 -12.497 -15.176 1.00 94.12 317 LYS A CA 1
ATOM 2626 C C . LYS A 1 317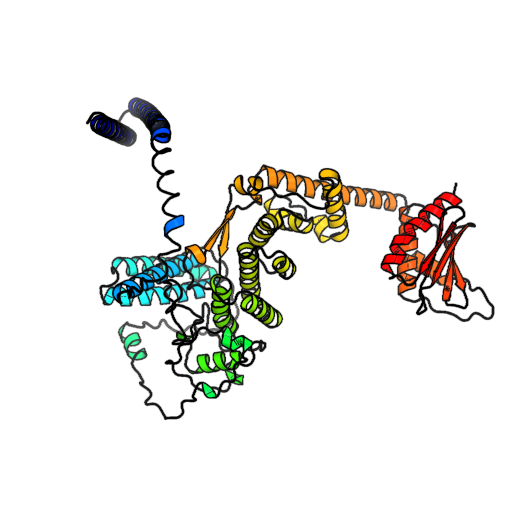 ? 3.671 -11.373 -14.548 1.00 94.12 317 LYS A C 1
ATOM 2628 O O . LYS A 1 317 ? 4.476 -11.634 -13.660 1.00 94.12 317 LYS A O 1
ATOM 2633 N N . ALA A 1 318 ? 3.425 -10.130 -14.955 1.00 95.50 318 ALA A N 1
ATOM 2634 C CA . ALA A 1 318 ? 4.065 -8.959 -14.371 1.00 95.50 318 ALA A CA 1
ATOM 2635 C C . ALA A 1 318 ? 3.653 -8.748 -12.909 1.00 95.50 318 ALA A C 1
ATOM 2637 O O . ALA A 1 318 ? 4.523 -8.496 -12.082 1.00 95.50 318 ALA A O 1
ATOM 2638 N N . VAL A 1 319 ? 2.372 -8.922 -12.563 1.00 94.12 319 VAL A N 1
ATOM 2639 C CA . VAL A 1 319 ? 1.897 -8.874 -11.168 1.00 94.12 319 VAL A CA 1
ATOM 2640 C C . VAL A 1 319 ? 2.652 -9.882 -10.300 1.00 94.12 319 VAL A C 1
ATOM 2642 O O . VAL A 1 319 ? 3.212 -9.513 -9.267 1.00 94.12 319 VAL A O 1
ATOM 2645 N N . ASN A 1 320 ? 2.724 -11.142 -10.738 1.00 94.44 320 ASN A N 1
ATOM 2646 C CA . ASN A 1 320 ? 3.434 -12.191 -10.006 1.00 94.44 320 ASN A CA 1
ATOM 2647 C C . ASN A 1 320 ? 4.929 -11.883 -9.871 1.00 94.44 320 ASN A C 1
ATOM 2649 O O . ASN A 1 320 ? 5.497 -12.048 -8.792 1.00 94.44 320 ASN A O 1
ATOM 2653 N N . MET A 1 321 ? 5.555 -11.385 -10.939 1.00 97.69 321 MET A N 1
ATOM 2654 C CA . MET A 1 321 ? 6.971 -11.030 -10.934 1.00 97.69 321 MET A CA 1
ATOM 2655 C C . MET A 1 321 ? 7.272 -9.848 -10.005 1.00 97.69 321 MET A C 1
ATOM 2657 O O . MET A 1 321 ? 8.233 -9.894 -9.241 1.00 97.69 321 MET A O 1
ATOM 2661 N N . ILE A 1 322 ? 6.427 -8.813 -10.001 1.00 97.00 322 ILE A N 1
ATOM 2662 C CA . ILE A 1 322 ? 6.552 -7.674 -9.084 1.00 97.00 322 ILE A CA 1
ATOM 2663 C C . ILE A 1 322 ? 6.410 -8.143 -7.634 1.00 97.00 322 ILE A C 1
ATOM 2665 O O . ILE A 1 322 ? 7.226 -7.767 -6.795 1.00 97.00 322 ILE A O 1
ATOM 2669 N N . ASN A 1 323 ? 5.425 -8.992 -7.329 1.00 94.62 323 ASN A N 1
ATOM 2670 C CA . ASN A 1 323 ? 5.265 -9.551 -5.986 1.00 94.62 323 ASN A CA 1
ATOM 2671 C C . ASN A 1 323 ? 6.478 -10.386 -5.560 1.00 94.62 323 ASN A C 1
ATOM 2673 O O . ASN A 1 323 ? 6.957 -10.213 -4.442 1.00 94.62 323 ASN A O 1
ATOM 2677 N N . LYS A 1 324 ? 7.033 -11.210 -6.460 1.00 95.88 324 LYS A N 1
ATOM 2678 C CA . LYS A 1 324 ? 8.275 -11.957 -6.213 1.00 95.88 324 LYS A CA 1
ATOM 2679 C C . LYS A 1 324 ? 9.427 -11.009 -5.878 1.00 95.88 324 LYS A C 1
ATOM 2681 O O . LYS A 1 324 ? 10.068 -11.191 -4.853 1.00 95.88 324 LYS A O 1
ATOM 2686 N N . LEU A 1 325 ? 9.649 -9.954 -6.663 1.00 97.38 325 LEU A N 1
ATOM 2687 C CA . LEU A 1 325 ? 10.689 -8.960 -6.366 1.00 97.38 325 LEU A CA 1
ATOM 2688 C C . LEU A 1 325 ? 10.476 -8.287 -4.998 1.00 97.38 325 LEU A C 1
ATOM 2690 O O . LEU A 1 325 ? 11.422 -8.144 -4.228 1.00 97.38 325 LEU A O 1
ATOM 2694 N N . ARG A 1 326 ? 9.237 -7.917 -4.656 1.00 95.00 326 ARG A N 1
ATOM 2695 C CA . ARG A 1 326 ? 8.900 -7.287 -3.365 1.00 95.00 326 ARG A CA 1
ATOM 2696 C C . ARG A 1 326 ? 9.212 -8.168 -2.152 1.00 95.00 326 ARG A C 1
ATOM 2698 O O . ARG A 1 326 ? 9.444 -7.619 -1.083 1.00 95.00 326 ARG A O 1
ATOM 2705 N N . MET A 1 327 ? 9.222 -9.495 -2.302 1.00 94.12 327 MET A N 1
ATOM 2706 C CA . MET A 1 327 ? 9.560 -10.425 -1.215 1.00 94.12 327 MET A CA 1
ATOM 2707 C C . MET A 1 327 ? 11.055 -10.448 -0.877 1.00 94.12 327 MET A C 1
ATOM 2709 O O . MET A 1 327 ? 11.404 -10.756 0.257 1.00 94.12 327 MET A O 1
ATOM 2713 N N . TYR A 1 328 ? 11.930 -10.154 -1.843 1.00 95.88 328 TYR A N 1
ATOM 2714 C CA . TYR A 1 328 ? 13.384 -10.274 -1.670 1.00 95.88 328 TYR A CA 1
ATOM 2715 C C . TYR A 1 328 ? 14.104 -8.921 -1.584 1.00 95.88 328 TYR A C 1
ATOM 2717 O O . TYR A 1 328 ? 15.196 -8.845 -1.021 1.00 95.88 328 TYR A O 1
ATOM 2725 N N . HIS A 1 329 ? 13.500 -7.850 -2.111 1.00 93.75 329 HIS A N 1
ATOM 2726 C CA . HIS A 1 329 ? 14.123 -6.527 -2.223 1.00 93.75 329 HIS A CA 1
ATOM 2727 C C . HIS A 1 329 ? 13.474 -5.501 -1.294 1.00 93.75 329 HIS A C 1
ATOM 2729 O O . HIS A 1 329 ? 12.534 -4.791 -1.664 1.00 93.75 329 HIS A O 1
ATOM 2735 N N . GLU A 1 330 ? 14.021 -5.381 -0.087 1.00 90.00 330 GLU A N 1
ATOM 2736 C CA . GLU A 1 330 ? 13.583 -4.413 0.921 1.00 90.00 330 GLU A CA 1
ATOM 2737 C C . GLU A 1 330 ? 14.123 -3.004 0.625 1.00 90.00 330 GLU A C 1
ATOM 2739 O O . GLU A 1 330 ? 15.082 -2.520 1.224 1.00 90.00 330 GLU A O 1
ATOM 2744 N N . ASN A 1 331 ? 13.495 -2.309 -0.324 1.00 90.38 331 ASN A N 1
ATOM 2745 C CA . ASN A 1 331 ? 13.772 -0.900 -0.595 1.00 90.38 331 ASN A CA 1
ATOM 2746 C C . ASN A 1 331 ? 12.485 -0.074 -0.536 1.00 90.38 331 ASN A C 1
ATOM 2748 O O . ASN A 1 331 ? 11.547 -0.320 -1.289 1.00 90.38 331 ASN A O 1
ATOM 2752 N N . SER A 1 332 ? 12.449 0.947 0.324 1.00 81.38 332 SER A N 1
ATOM 2753 C CA . SER A 1 332 ? 11.241 1.748 0.580 1.00 81.38 332 SER A CA 1
ATOM 2754 C C . SER A 1 332 ? 10.662 2.408 -0.673 1.00 81.38 332 SER A C 1
ATOM 2756 O O . SER A 1 332 ? 9.446 2.442 -0.842 1.00 81.38 332 SER A O 1
ATOM 2758 N N . SER A 1 333 ? 11.518 2.897 -1.576 1.00 81.88 333 SER A N 1
ATOM 2759 C CA . SER A 1 333 ? 11.071 3.517 -2.826 1.00 81.88 333 SER A CA 1
ATOM 2760 C C . SER A 1 333 ? 10.510 2.474 -3.785 1.00 81.88 333 SER A C 1
ATOM 2762 O O . SER A 1 333 ? 9.426 2.667 -4.327 1.00 81.88 333 SER A O 1
ATOM 2764 N N . PHE A 1 334 ? 11.210 1.353 -3.965 1.00 91.06 334 PHE A N 1
ATOM 2765 C CA . PHE A 1 334 ? 10.730 0.251 -4.794 1.00 91.06 334 PHE A CA 1
ATOM 2766 C C . PHE A 1 334 ? 9.396 -0.302 -4.281 1.00 91.06 334 PHE A C 1
ATOM 2768 O O . PHE A 1 334 ? 8.453 -0.445 -5.060 1.00 91.06 334 PHE A O 1
ATOM 2775 N N . LEU A 1 335 ? 9.278 -0.547 -2.972 1.00 90.56 335 LEU A N 1
ATOM 2776 C CA . LEU A 1 335 ? 8.048 -1.022 -2.340 1.00 90.56 335 LEU A CA 1
ATOM 2777 C C . LEU A 1 335 ? 6.894 -0.026 -2.509 1.00 90.56 335 LEU A C 1
ATOM 2779 O O . LEU A 1 335 ? 5.768 -0.455 -2.753 1.00 90.56 335 LEU A O 1
ATOM 2783 N N . ALA A 1 336 ? 7.158 1.280 -2.443 1.00 83.31 336 ALA A N 1
ATOM 2784 C CA . ALA A 1 336 ? 6.130 2.289 -2.669 1.00 83.31 336 ALA A CA 1
ATOM 2785 C C . ALA A 1 336 ? 5.657 2.336 -4.123 1.00 83.31 336 ALA A C 1
ATOM 2787 O O . ALA A 1 336 ? 4.468 2.164 -4.390 1.00 83.31 336 ALA A O 1
ATOM 2788 N N . TYR A 1 337 ? 6.582 2.490 -5.075 1.00 86.56 337 TYR A N 1
ATOM 2789 C CA . TYR A 1 337 ? 6.230 2.568 -6.493 1.00 86.56 337 TYR A CA 1
ATOM 2790 C C . TYR A 1 337 ? 5.529 1.303 -6.986 1.00 86.56 337 TYR A C 1
ATOM 2792 O O . TYR A 1 337 ? 4.520 1.392 -7.680 1.00 86.56 337 TYR A O 1
ATOM 2800 N N . SER A 1 338 ? 6.031 0.129 -6.598 1.00 94.19 338 SER A N 1
ATOM 2801 C CA . SER A 1 338 ? 5.434 -1.138 -7.017 1.00 94.19 338 SER A CA 1
ATOM 2802 C C . SER A 1 338 ? 4.061 -1.383 -6.391 1.00 94.19 338 SER A C 1
ATOM 2804 O O . SER A 1 338 ? 3.191 -1.923 -7.068 1.00 94.19 338 SER A O 1
ATOM 2806 N N . ALA A 1 339 ? 3.816 -0.957 -5.146 1.00 91.44 339 ALA A N 1
ATOM 2807 C CA . ALA A 1 339 ? 2.484 -1.052 -4.547 1.00 91.44 339 ALA A CA 1
ATOM 2808 C C . ALA A 1 339 ? 1.482 -0.135 -5.262 1.00 91.44 339 ALA A C 1
ATOM 2810 O O . ALA A 1 339 ? 0.377 -0.569 -5.589 1.00 91.44 339 ALA A O 1
ATOM 2811 N N . ASP A 1 340 ? 1.886 1.102 -5.563 1.00 89.06 340 ASP A N 1
ATOM 2812 C CA . ASP A 1 340 ? 1.058 2.058 -6.299 1.00 89.06 340 ASP A CA 1
ATOM 2813 C C . ASP A 1 340 ? 0.742 1.549 -7.714 1.00 89.06 340 ASP A C 1
ATOM 2815 O O . ASP A 1 340 ? -0.418 1.565 -8.128 1.00 89.06 340 ASP A O 1
ATOM 2819 N N . ALA A 1 341 ? 1.732 1.012 -8.434 1.00 90.56 341 ALA A N 1
ATOM 2820 C CA . ALA A 1 341 ? 1.531 0.419 -9.756 1.00 90.56 341 ALA A CA 1
ATOM 2821 C C . ALA A 1 341 ? 0.564 -0.777 -9.724 1.00 90.56 341 ALA A C 1
ATOM 2823 O O . ALA A 1 341 ? -0.315 -0.884 -10.586 1.00 90.56 341 ALA A O 1
ATOM 2824 N N . LEU A 1 342 ? 0.670 -1.654 -8.720 1.00 93.06 342 LEU A N 1
ATOM 2825 C CA . LEU A 1 342 ? -0.264 -2.769 -8.540 1.00 93.06 342 LEU A CA 1
ATOM 2826 C C . LEU A 1 342 ? -1.688 -2.277 -8.230 1.00 93.06 342 LEU A C 1
ATOM 2828 O O . LEU A 1 342 ? -2.637 -2.806 -8.805 1.00 93.06 342 LEU A O 1
ATOM 2832 N N . LEU A 1 343 ? -1.853 -1.235 -7.404 1.00 90.25 343 LEU A N 1
ATOM 2833 C CA . LEU A 1 343 ? -3.160 -0.627 -7.114 1.00 90.25 343 LEU A CA 1
ATOM 2834 C C . LEU A 1 343 ? -3.798 0.007 -8.353 1.00 90.25 343 LEU A C 1
ATOM 2836 O O . LEU A 1 343 ? -4.979 -0.208 -8.628 1.00 90.25 343 LEU A O 1
ATOM 2840 N N . ILE A 1 344 ? -3.016 0.765 -9.123 1.00 86.81 344 ILE A N 1
ATOM 2841 C CA . ILE A 1 344 ? -3.460 1.356 -10.392 1.00 86.81 344 ILE A CA 1
ATOM 2842 C C . ILE A 1 344 ? -3.915 0.253 -11.344 1.00 86.81 344 ILE A C 1
ATOM 2844 O O . ILE A 1 344 ? -4.964 0.368 -11.978 1.00 86.81 344 ILE A O 1
ATOM 2848 N N . SER A 1 345 ? -3.159 -0.840 -11.410 1.00 86.19 345 SER A N 1
ATOM 2849 C CA . SER A 1 345 ? -3.492 -1.962 -12.281 1.00 86.19 345 SER A CA 1
ATOM 2850 C C . SER A 1 345 ? -4.748 -2.694 -11.803 1.00 86.19 345 SER A C 1
ATOM 2852 O O . SER A 1 345 ? -5.632 -2.979 -12.608 1.00 86.19 345 SER A O 1
ATOM 2854 N N . ALA A 1 346 ? -4.905 -2.913 -10.493 1.00 85.75 346 ALA A N 1
ATOM 2855 C CA . ALA A 1 346 ? -6.127 -3.466 -9.911 1.00 85.75 346 ALA A CA 1
ATOM 2856 C C . ALA A 1 346 ? -7.360 -2.624 -10.277 1.00 85.75 346 ALA A C 1
ATOM 2858 O O . ALA A 1 346 ? -8.389 -3.168 -10.684 1.00 85.75 346 ALA A O 1
ATOM 2859 N N . PHE A 1 347 ? -7.234 -1.294 -10.221 1.00 85.75 347 PHE A N 1
ATOM 2860 C CA . PHE A 1 347 ? -8.273 -0.360 -10.651 1.00 85.75 347 PHE A CA 1
ATOM 2861 C C . PHE A 1 347 ? -8.575 -0.466 -12.154 1.00 85.75 347 PHE A C 1
ATOM 2863 O O . PHE A 1 347 ? -9.734 -0.630 -12.539 1.00 85.75 347 PHE A O 1
ATOM 2870 N N . MET A 1 348 ? -7.548 -0.414 -13.009 1.00 83.06 348 MET A N 1
ATOM 2871 C CA . MET A 1 348 ? -7.703 -0.475 -14.469 1.00 83.06 348 MET A CA 1
ATOM 2872 C C . MET A 1 348 ? -8.351 -1.782 -14.938 1.00 83.06 348 MET A C 1
ATOM 2874 O O . MET A 1 348 ? -9.179 -1.765 -15.850 1.00 83.06 348 MET A O 1
ATOM 2878 N N . HIS A 1 349 ? -8.013 -2.898 -14.290 1.00 82.12 349 HIS A N 1
ATOM 2879 C CA . HIS A 1 349 ? -8.517 -4.230 -14.621 1.00 82.12 349 HIS A CA 1
ATOM 2880 C C . HIS A 1 349 ? -9.745 -4.655 -13.798 1.00 82.12 349 HIS A C 1
ATOM 2882 O O . HIS A 1 349 ? -10.275 -5.740 -14.030 1.00 82.12 349 HIS A O 1
ATOM 2888 N N . ARG A 1 350 ? -10.225 -3.814 -12.866 1.00 81.25 350 ARG A N 1
ATOM 2889 C CA . ARG A 1 350 ? -11.335 -4.107 -11.933 1.00 81.25 350 ARG A CA 1
ATOM 2890 C C . ARG A 1 350 ? -11.145 -5.417 -11.147 1.00 81.25 350 ARG A C 1
ATOM 2892 O O . ARG A 1 350 ? -12.097 -6.169 -10.943 1.00 81.25 350 ARG A O 1
ATOM 2899 N N . LYS A 1 351 ? -9.915 -5.693 -10.712 1.00 81.69 351 LYS A N 1
ATOM 2900 C CA . LYS A 1 351 ? -9.523 -6.905 -9.972 1.00 81.69 351 LYS A CA 1
ATOM 2901 C C . LYS A 1 351 ? -9.502 -6.627 -8.468 1.00 81.69 351 LYS A C 1
ATOM 2903 O O . LYS A 1 351 ? -8.502 -6.148 -7.941 1.00 81.69 351 LYS A O 1
ATOM 2908 N N . ILE A 1 352 ? -10.617 -6.898 -7.787 1.00 82.62 352 ILE A N 1
ATOM 2909 C CA . ILE A 1 352 ? -10.748 -6.705 -6.328 1.00 82.62 352 ILE A CA 1
ATOM 2910 C C . ILE A 1 352 ? -9.788 -7.624 -5.567 1.00 82.62 352 ILE A C 1
ATOM 2912 O O . ILE A 1 352 ? -9.114 -7.185 -4.641 1.00 82.62 352 ILE A O 1
ATOM 2916 N N . ASP A 1 353 ? -9.660 -8.868 -6.023 1.00 84.88 353 ASP A N 1
ATOM 2917 C CA . ASP A 1 353 ? -8.791 -9.895 -5.445 1.00 84.88 353 ASP A CA 1
ATOM 2918 C C . ASP A 1 353 ? -7.305 -9.506 -5.453 1.00 84.88 353 ASP A C 1
ATOM 2920 O O . ASP A 1 353 ? -6.518 -10.012 -4.655 1.00 84.88 353 ASP A O 1
ATOM 2924 N N . LEU A 1 354 ? -6.904 -8.603 -6.355 1.00 83.19 354 LEU A N 1
ATOM 2925 C CA . LEU A 1 354 ? -5.550 -8.064 -6.376 1.00 83.19 354 LEU A CA 1
ATOM 2926 C C . LEU A 1 354 ? -5.333 -7.033 -5.262 1.00 83.19 354 LEU A C 1
ATOM 2928 O O . LEU A 1 354 ? -4.247 -6.997 -4.694 1.00 83.19 354 LEU A O 1
ATOM 2932 N N . ILE A 1 355 ? -6.347 -6.233 -4.916 1.00 83.50 355 ILE A N 1
ATOM 2933 C CA . ILE A 1 355 ? -6.254 -5.225 -3.846 1.00 83.50 355 ILE A CA 1
ATOM 2934 C C . ILE A 1 355 ? -5.965 -5.906 -2.506 1.00 83.50 355 ILE A C 1
ATOM 2936 O O . ILE A 1 355 ? -5.084 -5.465 -1.774 1.00 83.50 355 ILE A O 1
ATOM 2940 N N . GLU A 1 356 ? -6.646 -7.018 -2.227 1.00 82.12 356 GLU A N 1
ATOM 2941 C CA . GLU A 1 356 ? -6.491 -7.798 -0.990 1.00 82.12 356 GLU A CA 1
ATOM 2942 C C . GLU A 1 356 ? -5.084 -8.395 -0.823 1.00 82.12 356 GLU A C 1
ATOM 2944 O O . GLU A 1 356 ? -4.637 -8.643 0.294 1.00 82.12 356 GLU A O 1
ATOM 2949 N N . LYS A 1 357 ? -4.357 -8.596 -1.928 1.00 82.38 357 LYS A N 1
ATOM 2950 C CA . LYS A 1 357 ? -2.992 -9.149 -1.935 1.00 82.38 357 LYS A CA 1
ATOM 2951 C C . LYS A 1 357 ? -1.907 -8.079 -1.785 1.00 82.38 357 LYS A C 1
ATOM 2953 O O . LYS A 1 357 ? -0.734 -8.419 -1.637 1.00 82.38 357 LYS A O 1
ATOM 2958 N N . ILE A 1 358 ? -2.258 -6.795 -1.858 1.00 83.31 358 ILE A N 1
ATOM 2959 C CA . ILE A 1 358 ? -1.295 -5.694 -1.783 1.00 83.31 358 ILE A CA 1
ATOM 2960 C C . ILE A 1 358 ? -1.144 -5.255 -0.328 1.00 83.31 358 ILE A C 1
ATOM 2962 O O . ILE A 1 358 ? -2.113 -4.883 0.329 1.00 83.31 358 ILE A O 1
ATOM 2966 N N . ASN A 1 359 ? 0.097 -5.188 0.160 1.00 83.31 359 ASN A N 1
ATOM 2967 C CA . ASN A 1 359 ? 0.375 -4.501 1.418 1.00 83.31 359 ASN A CA 1
ATOM 2968 C C . ASN A 1 359 ? 0.177 -2.980 1.248 1.00 83.31 359 ASN A C 1
ATOM 2970 O O . ASN A 1 359 ? 1.086 -2.253 0.827 1.00 83.31 359 ASN A O 1
ATOM 2974 N N . LEU A 1 360 ? -1.011 -2.502 1.619 1.00 84.75 360 LEU A N 1
ATOM 2975 C CA . LEU A 1 360 ? -1.422 -1.101 1.520 1.00 84.75 360 LEU A CA 1
ATOM 2976 C C . LEU A 1 360 ? -0.622 -0.145 2.419 1.00 84.75 360 LEU A C 1
ATOM 2978 O O . LEU A 1 360 ? -0.735 1.070 2.253 1.00 84.75 360 LEU A O 1
ATOM 2982 N N . GLU A 1 361 ? 0.160 -0.633 3.384 1.00 82.25 361 GLU A N 1
ATOM 2983 C CA . GLU A 1 361 ? 1.049 0.221 4.188 1.00 82.25 361 GLU A CA 1
ATOM 2984 C C . GLU A 1 361 ? 2.225 0.753 3.371 1.00 82.25 361 GLU A C 1
ATOM 2986 O O . GLU A 1 361 ? 2.732 1.840 3.641 1.00 82.25 361 GLU A O 1
ATOM 2991 N N . THR A 1 362 ? 2.624 0.005 2.341 1.00 81.81 362 THR A N 1
ATOM 2992 C CA . THR A 1 362 ? 3.703 0.412 1.435 1.00 81.81 362 THR A CA 1
ATOM 2993 C C . THR A 1 362 ? 3.231 1.378 0.350 1.00 81.81 362 THR A C 1
ATOM 2995 O O . THR A 1 362 ? 4.056 2.072 -0.223 1.00 81.81 362 THR A O 1
ATOM 2998 N N . SER A 1 363 ? 1.923 1.473 0.093 1.00 84.69 363 SER A N 1
ATOM 2999 C CA . SER A 1 363 ? 1.346 2.348 -0.940 1.00 84.69 363 SER A CA 1
ATOM 3000 C C . SER A 1 363 ? 1.077 3.784 -0.477 1.00 84.69 363 SER A C 1
ATOM 3002 O O . SER A 1 363 ? 0.943 4.073 0.717 1.00 84.69 363 SER A O 1
ATOM 3004 N N . SER A 1 364 ? 0.893 4.688 -1.439 1.00 81.50 364 SER A N 1
ATOM 3005 C CA . SER A 1 364 ? 0.332 6.015 -1.205 1.00 81.50 364 SER A CA 1
ATOM 3006 C C . SER A 1 364 ? -1.063 5.917 -0.581 1.00 81.50 364 SER A C 1
ATOM 3008 O O . SER A 1 364 ? -1.987 5.319 -1.136 1.00 81.50 364 SER A O 1
ATOM 3010 N N . ARG A 1 365 ? -1.239 6.556 0.584 1.00 83.62 365 ARG A N 1
ATOM 3011 C CA . ARG A 1 365 ? -2.508 6.545 1.332 1.00 83.62 365 ARG A CA 1
ATOM 3012 C C . ARG A 1 365 ? -3.672 7.101 0.520 1.00 83.62 365 ARG A C 1
ATOM 3014 O O . ARG A 1 365 ? -4.767 6.542 0.576 1.00 83.62 365 ARG A O 1
ATOM 3021 N N . ASP A 1 366 ? -3.429 8.168 -0.227 1.00 82.88 366 ASP A N 1
ATOM 3022 C CA . ASP A 1 366 ? -4.465 8.849 -0.997 1.00 82.88 366 ASP A CA 1
ATOM 3023 C C . ASP A 1 366 ? -4.878 8.012 -2.217 1.00 82.88 366 ASP A C 1
ATOM 3025 O O . ASP A 1 366 ? -6.068 7.879 -2.508 1.00 82.88 366 ASP A O 1
ATOM 3029 N N . LEU A 1 367 ? -3.906 7.368 -2.879 1.00 84.38 367 LEU A N 1
ATOM 3030 C CA . LEU A 1 367 ? -4.165 6.447 -3.987 1.00 84.38 367 LEU A CA 1
ATOM 3031 C C . LEU A 1 367 ? -4.929 5.209 -3.519 1.00 84.38 367 LEU A C 1
ATOM 3033 O O . LEU A 1 367 ? -5.938 4.864 -4.128 1.00 84.38 367 LEU A O 1
ATOM 3037 N N . ALA A 1 368 ? -4.480 4.569 -2.437 1.00 90.12 368 ALA A N 1
ATOM 3038 C CA . ALA A 1 368 ? -5.161 3.413 -1.864 1.00 90.12 368 ALA A CA 1
ATOM 3039 C C . ALA A 1 368 ? -6.613 3.748 -1.512 1.00 90.12 368 ALA A C 1
ATOM 3041 O O . ALA A 1 368 ? -7.519 3.016 -1.896 1.00 90.12 368 ALA A O 1
ATOM 3042 N N . THR A 1 369 ? -6.841 4.898 -0.867 1.00 91.50 369 THR A N 1
ATOM 3043 C CA . THR A 1 369 ? -8.190 5.378 -0.538 1.00 91.50 369 THR A CA 1
ATOM 3044 C C . THR A 1 369 ? -9.043 5.505 -1.799 1.00 91.50 369 THR A C 1
ATOM 3046 O O . THR A 1 369 ? -10.113 4.908 -1.879 1.00 91.50 369 THR A O 1
ATOM 3049 N N . PHE A 1 370 ? -8.550 6.214 -2.820 1.00 90.50 370 PHE A N 1
ATOM 3050 C CA . PHE A 1 370 ? -9.272 6.369 -4.082 1.00 90.50 370 PHE A CA 1
ATOM 3051 C C . PHE A 1 370 ? -9.598 5.022 -4.742 1.00 90.50 370 PHE A C 1
ATOM 3053 O O . PHE A 1 370 ? -10.746 4.794 -5.117 1.00 90.50 370 PHE A O 1
ATOM 3060 N N . VAL A 1 371 ? -8.612 4.130 -4.873 1.00 90.25 371 VAL A N 1
ATOM 3061 C CA . VAL A 1 371 ? -8.776 2.835 -5.548 1.00 90.25 371 VAL A CA 1
ATOM 3062 C C . VAL A 1 371 ? -9.769 1.951 -4.805 1.00 90.25 371 VAL A C 1
ATOM 3064 O O . VAL A 1 371 ? -10.680 1.423 -5.437 1.00 90.25 371 VAL A O 1
ATOM 3067 N N . ILE A 1 372 ? -9.649 1.828 -3.480 1.00 91.12 372 ILE A N 1
ATOM 3068 C CA . ILE A 1 372 ? -10.566 1.018 -2.669 1.00 91.12 372 ILE A CA 1
ATOM 3069 C C . ILE A 1 372 ? -11.991 1.529 -2.859 1.00 91.12 372 ILE A C 1
ATOM 3071 O O . ILE A 1 372 ? -12.841 0.782 -3.335 1.00 91.12 372 ILE A O 1
ATOM 3075 N N . GLY A 1 373 ? -12.241 2.818 -2.617 1.00 91.94 373 GLY A N 1
ATOM 3076 C CA . GLY A 1 373 ? -13.588 3.370 -2.738 1.00 91.94 373 GLY A CA 1
ATOM 3077 C C . GLY A 1 373 ? -14.155 3.279 -4.156 1.00 91.94 373 GLY A C 1
ATOM 3078 O O . GLY A 1 373 ? -15.339 3.003 -4.320 1.00 91.94 373 GLY A O 1
ATOM 3079 N N . ALA A 1 374 ? -13.327 3.467 -5.189 1.00 89.38 374 ALA A N 1
ATOM 3080 C CA . ALA A 1 374 ? -13.773 3.426 -6.581 1.00 89.38 374 ALA A CA 1
ATOM 3081 C C . ALA A 1 374 ? -14.034 2.004 -7.106 1.00 89.38 374 ALA A C 1
ATOM 3083 O O . ALA A 1 374 ? -14.808 1.840 -8.052 1.00 89.38 374 ALA A O 1
ATOM 3084 N N . VAL A 1 375 ? -13.384 0.985 -6.535 1.00 87.56 375 VAL A N 1
ATOM 3085 C CA . VAL A 1 375 ? -13.540 -0.414 -6.959 1.00 87.56 375 VAL A CA 1
ATOM 3086 C C . VAL A 1 375 ? -14.586 -1.141 -6.109 1.00 87.56 375 VAL A C 1
ATOM 3088 O O . VAL A 1 375 ? -15.425 -1.849 -6.664 1.00 87.56 375 VAL A O 1
ATOM 3091 N N . THR A 1 376 ? -14.563 -0.970 -4.785 1.00 88.00 376 THR A N 1
ATOM 3092 C CA . THR A 1 376 ? -15.431 -1.713 -3.853 1.00 88.00 376 THR A CA 1
ATOM 3093 C C . THR A 1 376 ? -16.736 -0.979 -3.537 1.00 88.00 376 THR A C 1
ATOM 3095 O O . THR A 1 376 ? -17.697 -1.610 -3.099 1.00 88.00 376 THR A O 1
ATOM 3098 N N . ASN A 1 377 ? -16.789 0.342 -3.759 1.00 93.50 377 ASN A N 1
ATOM 3099 C CA . ASN A 1 377 ? -17.855 1.246 -3.302 1.00 93.50 377 ASN A CA 1
ATOM 3100 C C . ASN A 1 377 ? -18.077 1.224 -1.777 1.00 93.50 377 ASN A C 1
ATOM 3102 O O . ASN A 1 377 ? -19.154 1.585 -1.297 1.00 93.50 377 ASN A O 1
ATOM 3106 N N . LYS A 1 378 ? -17.086 0.772 -1.001 1.00 94.31 378 LYS A N 1
ATOM 3107 C CA . LYS A 1 378 ? -17.189 0.595 0.450 1.00 94.31 378 LYS A CA 1
ATOM 3108 C C . LYS A 1 378 ? -15.878 0.982 1.130 1.00 94.31 378 LYS A C 1
ATOM 3110 O O . LYS A 1 378 ? -14.806 0.650 0.635 1.00 94.31 378 LYS A O 1
ATOM 3115 N N . TYR A 1 379 ? -15.974 1.626 2.289 1.00 96.19 379 TYR A N 1
ATOM 3116 C CA . TYR A 1 379 ? -14.844 1.809 3.198 1.00 96.19 379 TYR A CA 1
ATOM 3117 C C . TYR A 1 379 ? -15.098 1.076 4.508 1.00 96.19 379 TYR A C 1
ATOM 3119 O O . TYR A 1 379 ? -16.105 1.314 5.174 1.00 96.19 379 TYR A O 1
ATOM 3127 N N . SER A 1 380 ? -14.167 0.203 4.877 1.00 94.12 380 SER A N 1
ATOM 3128 C CA . SER A 1 380 ? -14.111 -0.408 6.203 1.00 94.12 380 SER A CA 1
ATOM 3129 C C . SER A 1 380 ? -13.657 0.610 7.253 1.00 94.12 380 SER A C 1
ATOM 3131 O O . SER A 1 380 ? -13.122 1.675 6.924 1.00 94.12 380 SER A O 1
ATOM 3133 N N . SER A 1 381 ? -13.769 0.254 8.531 1.00 94.69 381 SER A N 1
ATOM 3134 C CA . SER A 1 381 ? -13.200 1.035 9.636 1.00 94.69 381 SER A CA 1
ATOM 3135 C C . SER A 1 381 ? -11.716 1.358 9.438 1.00 94.69 381 SER A C 1
ATOM 3137 O O . SER A 1 381 ? -11.276 2.476 9.714 1.00 94.69 381 SER A O 1
ATOM 3139 N N . SER A 1 382 ? -10.946 0.417 8.883 1.00 92.25 382 SER A N 1
ATOM 3140 C CA . SER A 1 382 ? -9.518 0.616 8.609 1.00 92.25 382 SER A CA 1
ATOM 3141 C C . SER A 1 382 ? -9.265 1.666 7.519 1.00 92.25 382 SER A C 1
ATOM 3143 O O . SER A 1 382 ? -8.354 2.492 7.642 1.00 92.25 382 SER A O 1
ATOM 3145 N N . ASP A 1 383 ? -10.118 1.708 6.494 1.00 94.06 383 ASP A N 1
ATOM 3146 C CA . ASP A 1 383 ? -10.042 2.692 5.414 1.00 94.06 383 ASP A CA 1
ATOM 3147 C C . ASP A 1 383 ? -10.397 4.092 5.923 1.00 94.06 383 ASP A C 1
ATOM 3149 O O . ASP A 1 383 ? -9.696 5.066 5.637 1.00 94.06 383 ASP A O 1
ATOM 3153 N N . LEU A 1 384 ? -11.437 4.202 6.757 1.00 96.00 384 LEU A N 1
ATOM 3154 C CA . LEU A 1 384 ? -11.808 5.462 7.408 1.00 96.00 384 LEU A CA 1
ATOM 3155 C C . LEU A 1 384 ? -10.698 5.969 8.342 1.00 96.00 384 LEU A C 1
ATOM 3157 O O . LEU A 1 384 ? -10.388 7.164 8.375 1.00 96.00 384 LEU A O 1
ATOM 3161 N N . LEU A 1 385 ? -10.034 5.066 9.066 1.00 94.88 385 LEU A N 1
ATOM 3162 C CA . LEU A 1 385 ? -8.908 5.417 9.928 1.00 94.88 385 LEU A CA 1
ATOM 3163 C C . LEU A 1 385 ? -7.685 5.909 9.132 1.00 94.88 385 LEU A C 1
ATOM 3165 O O . LEU A 1 385 ? -6.945 6.790 9.599 1.00 94.88 385 LEU A O 1
ATOM 3169 N N . ARG A 1 386 ? -7.470 5.380 7.919 1.00 90.31 386 ARG A N 1
ATOM 3170 C CA . ARG A 1 386 ? -6.383 5.787 7.010 1.00 90.31 386 ARG A CA 1
ATOM 3171 C C . ARG A 1 386 ? -6.497 7.258 6.607 1.00 90.31 386 ARG A C 1
ATOM 3173 O O . ARG A 1 386 ? -5.479 7.954 6.571 1.00 90.31 386 ARG A O 1
ATOM 3180 N N . MET A 1 387 ? -7.719 7.743 6.383 1.00 92.69 387 MET A N 1
ATOM 3181 C CA . MET A 1 387 ? -8.009 9.123 5.968 1.00 92.69 387 MET A CA 1
ATOM 3182 C C . MET A 1 387 ? -8.185 10.119 7.127 1.00 92.69 387 MET A C 1
ATOM 3184 O O . MET A 1 387 ? -8.375 11.310 6.880 1.00 92.69 387 MET A O 1
ATOM 3188 N N . ARG A 1 388 ? -8.074 9.676 8.391 1.00 95.12 388 ARG A N 1
ATOM 3189 C CA . ARG A 1 388 ? -8.404 10.475 9.590 1.00 95.12 388 ARG A CA 1
ATOM 3190 C C . ARG A 1 388 ? -7.801 11.885 9.603 1.00 95.12 388 ARG A C 1
ATOM 3192 O O . ARG A 1 388 ? -8.487 12.848 9.921 1.00 95.12 388 ARG A O 1
ATOM 3199 N N . ARG A 1 389 ? -6.529 12.026 9.214 1.00 93.12 389 ARG A N 1
ATOM 3200 C CA . ARG A 1 389 ? -5.843 13.328 9.222 1.00 93.12 389 ARG A CA 1
ATOM 3201 C C . ARG A 1 389 ? -6.368 14.244 8.123 1.00 93.12 389 ARG A C 1
ATOM 3203 O O . ARG A 1 389 ? -6.555 15.428 8.378 1.00 93.12 389 ARG A O 1
ATOM 3210 N N . SER A 1 390 ? -6.623 13.691 6.940 1.00 91.62 390 SER A N 1
ATOM 3211 C CA . SER A 1 390 ? -7.132 14.430 5.782 1.00 91.62 390 SER A CA 1
ATOM 3212 C C . SER A 1 390 ? -8.549 14.958 6.023 1.00 91.62 390 SER A C 1
ATOM 3214 O O . SER A 1 390 ? -8.884 16.035 5.549 1.00 91.62 390 SER A O 1
ATOM 3216 N N . VAL A 1 391 ? -9.349 14.260 6.838 1.00 95.31 391 VAL A N 1
ATOM 3217 C CA . VAL A 1 391 ? -10.694 14.707 7.250 1.00 95.31 391 VAL A CA 1
ATOM 3218 C C . VAL A 1 391 ? -10.707 15.542 8.542 1.00 95.31 391 VAL A C 1
ATOM 3220 O O . VAL A 1 391 ? -11.772 15.871 9.055 1.00 95.31 391 VAL A O 1
ATOM 3223 N N . GLY A 1 392 ? -9.539 15.899 9.090 1.00 94.38 392 GLY A N 1
ATOM 3224 C CA . GLY A 1 392 ? -9.420 16.797 10.247 1.00 94.38 392 GLY A CA 1
ATOM 3225 C C . GLY A 1 392 ? -9.455 16.131 11.629 1.00 94.38 392 GLY A C 1
ATOM 3226 O O . GLY A 1 392 ? -9.465 16.831 12.642 1.00 94.38 392 GLY A O 1
ATOM 3227 N N . PHE A 1 393 ? -9.425 14.800 11.716 1.00 97.06 393 PHE A N 1
ATOM 3228 C CA . PHE A 1 393 ? -9.309 14.090 12.989 1.00 97.06 393 PHE A CA 1
ATOM 3229 C C . PHE A 1 393 ? -7.843 14.035 13.448 1.00 97.06 393 PHE A C 1
ATOM 3231 O O . PHE A 1 393 ? -6.987 13.419 12.808 1.00 97.06 393 PHE A O 1
ATOM 3238 N N . THR A 1 394 ? -7.544 14.679 14.579 1.00 93.44 394 THR A N 1
ATOM 3239 C CA . THR A 1 394 ? -6.169 14.855 15.091 1.00 93.44 394 THR A CA 1
ATOM 3240 C C . THR A 1 394 ? -5.880 14.100 16.389 1.00 93.44 394 THR A C 1
ATOM 3242 O O . THR A 1 394 ? -4.716 13.934 16.760 1.00 93.44 394 THR A O 1
ATOM 3245 N N . ASN A 1 395 ? -6.911 13.628 17.096 1.00 92.62 395 ASN A N 1
ATOM 3246 C CA . ASN A 1 395 ? -6.753 13.026 18.417 1.00 92.62 395 ASN A CA 1
ATOM 3247 C C . ASN A 1 395 ? -6.443 11.523 18.341 1.00 92.62 395 ASN A C 1
ATOM 3249 O O . ASN A 1 395 ? -7.300 10.667 18.560 1.00 92.62 395 ASN A O 1
ATOM 3253 N N . ASP A 1 396 ? -5.169 11.216 18.106 1.00 93.00 396 ASP A N 1
ATOM 3254 C CA . ASP A 1 396 ? -4.662 9.844 17.987 1.00 93.00 396 ASP A CA 1
ATOM 3255 C C . ASP A 1 396 ? -4.483 9.118 19.342 1.00 93.00 396 ASP A C 1
ATOM 3257 O O . ASP A 1 396 ? -3.953 8.009 19.368 1.00 93.00 396 ASP A O 1
ATOM 3261 N N . ARG A 1 397 ? -4.894 9.702 20.483 1.00 92.62 397 ARG A N 1
ATOM 3262 C CA . ARG A 1 397 ? -4.608 9.150 21.826 1.00 92.62 397 ARG A CA 1
ATOM 3263 C C . ARG A 1 397 ? -5.060 7.697 21.981 1.00 92.62 397 ARG A C 1
ATOM 3265 O O . ARG A 1 397 ? -4.281 6.864 22.434 1.00 92.62 397 ARG A O 1
ATOM 3272 N N . TYR A 1 398 ? -6.318 7.412 21.652 1.00 91.50 398 TYR A N 1
ATOM 3273 C CA . TYR A 1 398 ? -6.885 6.072 21.825 1.00 91.50 398 TYR A CA 1
ATOM 3274 C C . TYR A 1 398 ? -6.486 5.125 20.700 1.00 91.50 398 TYR A C 1
ATOM 3276 O O . TYR A 1 398 ? -6.231 3.964 20.973 1.00 91.50 398 TYR A O 1
ATOM 3284 N N . ILE A 1 399 ? -6.290 5.637 19.484 1.00 92.06 399 ILE A N 1
ATOM 3285 C CA . ILE A 1 399 ? -5.751 4.852 18.365 1.00 92.06 399 ILE A CA 1
ATOM 3286 C C . ILE A 1 399 ? -4.362 4.297 18.715 1.00 92.06 399 ILE A C 1
ATOM 3288 O O . ILE A 1 399 ? -4.063 3.154 18.404 1.00 92.06 399 ILE A O 1
ATOM 3292 N N . LYS A 1 400 ? -3.511 5.088 19.383 1.00 88.62 400 LYS A N 1
ATOM 3293 C CA . LYS A 1 400 ? -2.154 4.662 19.766 1.00 88.62 400 LYS A CA 1
ATOM 3294 C C . LYS A 1 400 ? -2.120 3.712 20.959 1.00 88.62 400 LYS A C 1
ATOM 3296 O O . LYS A 1 400 ? -1.296 2.809 20.982 1.00 88.62 400 LYS A O 1
ATOM 3301 N N . ASN A 1 401 ? -2.961 3.951 21.962 1.00 85.69 401 ASN A N 1
ATOM 3302 C CA . ASN A 1 401 ? -2.849 3.259 23.249 1.00 85.69 401 ASN A CA 1
ATOM 3303 C C . ASN A 1 401 ? -3.841 2.097 23.406 1.00 85.69 401 ASN A C 1
ATOM 3305 O O . ASN A 1 401 ? -3.693 1.303 24.327 1.00 85.69 401 ASN A O 1
ATOM 3309 N N . GLN A 1 402 ? -4.898 2.064 22.592 1.00 85.81 402 GLN A N 1
ATOM 3310 C CA . GLN A 1 402 ? -6.042 1.154 22.698 1.00 85.81 402 GLN A CA 1
ATOM 3311 C C . GLN A 1 402 ? -6.611 0.878 21.294 1.00 85.81 402 GLN A C 1
ATOM 3313 O O . GLN A 1 402 ? -7.798 1.093 21.050 1.00 85.81 402 GLN A O 1
ATOM 3318 N N . TYR A 1 403 ? -5.742 0.475 20.359 1.00 86.88 403 TYR A N 1
ATOM 3319 C CA . TYR A 1 403 ? -6.081 0.325 18.940 1.00 86.88 403 TYR A CA 1
ATOM 3320 C C . TYR A 1 403 ? -7.279 -0.607 18.718 1.00 86.88 403 TYR A C 1
ATOM 3322 O O . TYR A 1 403 ? -8.257 -0.182 18.110 1.00 86.88 403 TYR A O 1
ATOM 3330 N N . ASP A 1 404 ? -7.244 -1.816 19.283 1.00 83.94 404 ASP A N 1
ATOM 3331 C CA . ASP A 1 404 ? -8.292 -2.827 19.080 1.00 83.94 404 ASP A CA 1
ATOM 3332 C C . ASP A 1 404 ? -9.649 -2.353 19.605 1.00 83.94 404 ASP A C 1
ATOM 3334 O O . ASP A 1 404 ? -10.659 -2.442 18.912 1.00 83.94 404 ASP A O 1
ATOM 3338 N N . LEU A 1 405 ? -9.662 -1.741 20.794 1.00 81.56 405 LEU A N 1
ATOM 3339 C CA . LEU A 1 405 ? -10.874 -1.154 21.364 1.00 81.56 405 LEU A CA 1
ATOM 3340 C C . LEU A 1 405 ? -11.404 -0.001 20.500 1.00 81.56 405 LEU A C 1
ATOM 3342 O O . LEU A 1 405 ? -12.610 0.130 20.319 1.00 81.56 405 LEU A O 1
ATOM 3346 N N . PHE A 1 406 ? -10.523 0.848 19.963 1.00 93.12 406 PHE A N 1
ATOM 3347 C CA . PHE A 1 406 ? -10.942 1.927 19.070 1.00 93.12 406 PHE A CA 1
ATOM 3348 C C . PHE A 1 406 ? -11.527 1.389 17.764 1.00 93.12 406 PHE A C 1
ATOM 3350 O O . PHE A 1 406 ? -12.539 1.912 17.306 1.00 93.12 406 PHE A O 1
ATOM 3357 N N . MET A 1 407 ? -10.915 0.357 17.180 1.00 93.25 407 MET A N 1
ATOM 3358 C CA . MET A 1 407 ? -11.402 -0.287 15.960 1.00 93.25 407 MET A CA 1
ATOM 3359 C C . MET A 1 407 ? -12.756 -0.964 16.179 1.00 93.25 407 MET A C 1
ATOM 3361 O O . MET A 1 407 ? -13.670 -0.725 15.397 1.00 93.25 407 MET A O 1
ATOM 3365 N N . HIS A 1 408 ? -12.922 -1.690 17.286 1.00 88.75 408 HIS A N 1
ATOM 3366 C CA . HIS A 1 408 ? -14.201 -2.279 17.682 1.00 88.75 408 HIS A CA 1
ATOM 3367 C C . HIS A 1 408 ? -15.308 -1.223 17.817 1.00 88.75 408 HIS A C 1
ATOM 3369 O O . HIS A 1 408 ? -16.392 -1.358 17.252 1.00 88.75 408 HIS A O 1
ATOM 3375 N N . GLU A 1 409 ? -15.038 -0.121 18.527 1.00 92.44 409 GLU A N 1
ATOM 3376 C CA . GLU A 1 409 ? -16.026 0.954 18.657 1.00 92.44 409 GLU A CA 1
ATOM 3377 C C . GLU A 1 409 ? -16.296 1.670 17.329 1.00 92.44 409 GLU A C 1
ATOM 3379 O O . GLU A 1 409 ? -17.407 2.155 17.111 1.00 92.44 409 GLU A O 1
ATOM 3384 N N . LEU A 1 410 ? -15.313 1.731 16.431 1.00 95.81 410 LEU A N 1
ATOM 3385 C CA . LEU A 1 410 ? -15.487 2.282 15.092 1.00 95.81 410 LEU A CA 1
ATOM 3386 C C . LEU A 1 410 ? -16.427 1.412 14.242 1.00 95.81 410 LEU A C 1
ATOM 3388 O O . LEU A 1 410 ? -17.343 1.960 13.626 1.00 95.81 410 LEU A O 1
ATOM 3392 N N . ASP A 1 411 ? -16.274 0.086 14.288 1.00 91.62 411 ASP A N 1
ATOM 3393 C CA . ASP A 1 411 ? -17.200 -0.862 13.654 1.00 91.62 411 ASP A CA 1
ATOM 3394 C C . ASP A 1 411 ? -18.618 -0.719 14.226 1.00 91.62 411 ASP A C 1
ATOM 3396 O O . ASP A 1 411 ? -19.587 -0.608 13.469 1.00 91.62 411 ASP A O 1
ATOM 3400 N N . ASN A 1 412 ? -18.750 -0.608 15.552 1.00 89.25 412 ASN A N 1
ATOM 3401 C CA . ASN A 1 412 ? -20.045 -0.400 16.207 1.00 89.25 412 ASN A CA 1
ATOM 3402 C C . ASN A 1 412 ? -20.734 0.887 15.741 1.00 89.25 412 ASN A C 1
ATOM 3404 O O . ASN A 1 412 ? -21.934 0.883 15.473 1.00 89.25 412 ASN A O 1
ATOM 3408 N N . VAL A 1 413 ? -19.997 1.996 15.600 1.00 96.56 413 VAL A N 1
ATOM 3409 C CA . VAL A 1 413 ? -20.563 3.252 15.074 1.00 96.56 413 VAL A CA 1
ATOM 3410 C C . VAL A 1 413 ? -21.066 3.076 13.638 1.00 96.56 413 VAL A C 1
ATOM 3412 O O . VAL A 1 413 ? -22.125 3.611 13.298 1.00 96.56 413 VAL A O 1
ATOM 3415 N N . LEU A 1 414 ? -20.350 2.328 12.793 1.00 93.69 414 LEU A N 1
ATOM 3416 C CA . LEU A 1 414 ? -20.797 2.051 11.425 1.00 93.69 414 LEU A CA 1
ATOM 3417 C C . LEU A 1 414 ? -22.081 1.216 11.410 1.00 93.69 414 LEU A C 1
ATOM 3419 O O . LEU A 1 414 ? -23.058 1.620 10.774 1.00 93.69 414 LEU A O 1
ATOM 3423 N N . ILE A 1 415 ? -22.121 0.126 12.179 1.00 92.94 415 ILE A N 1
ATOM 3424 C CA . ILE A 1 415 ? -23.295 -0.750 12.292 1.00 92.94 415 ILE A CA 1
ATOM 3425 C C . ILE A 1 415 ? -24.498 0.026 12.839 1.00 92.94 415 ILE A C 1
ATOM 3427 O O . ILE A 1 415 ? -25.609 -0.087 12.322 1.00 92.94 415 ILE A O 1
ATOM 3431 N N . GLU A 1 416 ? -24.309 0.865 13.854 1.00 93.19 416 GLU A N 1
ATOM 3432 C CA . GLU A 1 416 ? -25.398 1.644 14.439 1.00 93.19 416 GLU A CA 1
ATOM 3433 C C . GLU A 1 416 ? -25.984 2.658 13.447 1.00 93.19 416 GLU A C 1
ATOM 3435 O O . GLU A 1 416 ? -27.214 2.707 13.291 1.00 93.19 416 GLU A O 1
ATOM 3440 N N . ARG A 1 417 ? -25.120 3.424 12.758 1.00 95.00 417 ARG A N 1
ATOM 3441 C CA . ARG A 1 417 ? -25.514 4.496 11.827 1.00 95.00 417 ARG A CA 1
ATOM 3442 C C . ARG A 1 417 ? -26.033 3.983 10.488 1.00 95.00 417 ARG A C 1
ATOM 3444 O O . ARG A 1 417 ? -26.978 4.557 9.952 1.00 95.00 417 ARG A O 1
ATOM 3451 N N . TYR A 1 418 ? -25.414 2.939 9.945 1.00 91.31 418 TYR A N 1
ATOM 3452 C CA . TYR A 1 418 ? -25.631 2.495 8.565 1.00 91.31 418 TYR A CA 1
ATOM 3453 C C . TYR A 1 418 ? -26.206 1.083 8.451 1.00 91.31 418 TYR A C 1
ATOM 3455 O O . TYR A 1 418 ? -26.553 0.678 7.348 1.00 91.31 418 TYR A O 1
ATOM 3463 N N . LYS A 1 419 ? -26.351 0.355 9.570 1.00 93.19 419 LYS A N 1
ATOM 3464 C CA . LYS A 1 419 ? -26.794 -1.056 9.619 1.00 93.19 419 LYS A CA 1
ATOM 3465 C C . LYS A 1 419 ? -25.866 -2.027 8.892 1.00 93.19 419 LYS A C 1
ATOM 3467 O O . LYS A 1 419 ? -26.247 -3.156 8.617 1.00 93.19 419 LYS A O 1
ATOM 3472 N N . GLU A 1 420 ? -24.641 -1.592 8.638 1.00 90.94 420 GLU A N 1
ATOM 3473 C CA . GLU A 1 420 ? -23.612 -2.315 7.903 1.00 90.94 420 GLU A CA 1
ATOM 3474 C C . GLU A 1 420 ? -22.250 -2.026 8.555 1.00 90.94 420 GLU A C 1
ATOM 3476 O O . GLU A 1 420 ? -22.044 -0.915 9.052 1.00 90.94 420 GLU A O 1
ATOM 3481 N N . PRO A 1 421 ? -21.284 -2.960 8.520 1.00 89.75 421 PRO A N 1
ATOM 3482 C CA . PRO A 1 421 ? -19.943 -2.762 9.078 1.00 89.75 421 PRO A CA 1
ATOM 3483 C C . PRO A 1 421 ? -19.019 -1.941 8.152 1.00 89.75 421 PRO A C 1
ATOM 3485 O O . PRO A 1 421 ? -17.800 -2.085 8.171 1.00 89.75 421 PRO A O 1
ATOM 3488 N N . TYR A 1 422 ? -19.582 -1.107 7.274 1.00 94.38 422 TYR A N 1
ATOM 3489 C CA . TYR A 1 422 ? -18.834 -0.288 6.321 1.00 94.38 422 TYR A CA 1
ATOM 3490 C C . TYR A 1 422 ? -19.587 0.995 5.969 1.00 94.38 422 TYR A C 1
ATOM 3492 O O . TYR A 1 422 ? -20.812 1.079 6.037 1.00 94.38 422 TYR A O 1
ATOM 3500 N N . TYR A 1 423 ? -18.835 1.995 5.522 1.00 96.75 423 TYR A N 1
ATOM 3501 C CA . TYR A 1 423 ? -19.370 3.208 4.919 1.00 96.75 423 TYR A CA 1
ATOM 3502 C C . TYR A 1 423 ? -19.583 3.002 3.415 1.00 96.75 423 TYR A C 1
ATOM 3504 O O . TYR A 1 423 ? -18.661 2.602 2.702 1.00 96.75 423 TYR A O 1
ATOM 3512 N N . VAL A 1 424 ? -20.785 3.296 2.915 1.00 96.25 424 VAL A N 1
ATOM 3513 C CA . VAL A 1 424 ? -21.103 3.220 1.480 1.00 96.25 424 VAL A CA 1
ATOM 3514 C C . VAL A 1 424 ? -20.529 4.432 0.753 1.00 96.25 424 VAL A C 1
ATOM 3516 O O . VAL A 1 424 ? -20.891 5.568 1.050 1.00 96.25 424 VAL A O 1
ATOM 3519 N N . VAL A 1 425 ? -19.677 4.182 -0.238 1.00 95.06 425 VAL A N 1
ATOM 3520 C CA . VAL A 1 425 ? -19.060 5.210 -1.081 1.00 95.06 425 VAL A CA 1
ATOM 3521 C C . VAL A 1 425 ? -19.866 5.352 -2.361 1.00 95.06 425 VAL A C 1
ATOM 3523 O O . VAL A 1 425 ? -20.056 4.388 -3.102 1.00 95.06 425 VAL A O 1
ATOM 3526 N N . ARG A 1 426 ? -20.336 6.564 -2.643 1.00 93.56 426 ARG A N 1
ATOM 3527 C CA . ARG A 1 426 ? -21.126 6.863 -3.836 1.00 93.56 426 ARG A CA 1
ATOM 3528 C C . ARG A 1 426 ? -20.275 7.555 -4.885 1.00 93.56 426 ARG A C 1
ATOM 3530 O O . ARG A 1 426 ? -19.284 8.225 -4.597 1.00 93.56 426 ARG A O 1
ATOM 3537 N N . LYS A 1 427 ? -20.708 7.456 -6.139 1.00 91.31 427 LYS A N 1
ATOM 3538 C CA . LYS A 1 427 ? -20.042 8.134 -7.256 1.00 91.31 427 LYS A CA 1
ATOM 3539 C C . LYS A 1 427 ? -20.043 9.654 -7.069 1.00 91.31 427 LYS A C 1
ATOM 3541 O O . LYS A 1 427 ? -19.074 10.323 -7.421 1.00 91.31 427 LYS A O 1
ATOM 3546 N N . GLU A 1 428 ? -21.119 10.189 -6.505 1.00 94.56 428 GLU A N 1
ATOM 3547 C CA . GLU A 1 428 ? -21.291 11.604 -6.188 1.00 94.56 428 GLU A CA 1
ATOM 3548 C C . GLU A 1 428 ? -20.237 12.087 -5.191 1.00 94.56 428 GLU A C 1
ATOM 3550 O O . GLU A 1 428 ? -19.782 13.225 -5.305 1.00 94.56 428 GLU A O 1
ATOM 3555 N N . ASP A 1 429 ? -19.786 11.220 -4.277 1.00 95.38 429 ASP A N 1
ATOM 3556 C CA . ASP A 1 429 ? -18.785 11.592 -3.281 1.00 95.38 429 ASP A CA 1
ATOM 3557 C C . ASP A 1 429 ? -17.452 11.962 -3.959 1.00 95.38 429 ASP A C 1
ATOM 3559 O O . ASP A 1 429 ? -16.829 12.950 -3.576 1.00 95.38 429 ASP A O 1
ATOM 3563 N N . PHE A 1 430 ? -17.078 11.256 -5.035 1.00 92.06 430 PHE A N 1
ATOM 3564 C CA . PHE A 1 430 ? -15.916 11.587 -5.870 1.00 92.06 430 PHE A CA 1
ATOM 3565 C C . PHE A 1 430 ? -16.159 12.763 -6.826 1.00 92.06 430 PHE A C 1
ATOM 3567 O O . PHE A 1 430 ? -15.247 13.543 -7.093 1.00 92.06 430 PHE A O 1
ATOM 3574 N N . LEU A 1 431 ? -17.365 12.894 -7.390 1.00 90.50 431 LEU A N 1
ATOM 3575 C CA . LEU A 1 431 ? -17.683 13.985 -8.326 1.00 90.50 431 LEU A CA 1
ATOM 3576 C C . LEU A 1 431 ? -17.712 15.355 -7.638 1.00 90.50 431 LEU A C 1
ATOM 3578 O O . LEU A 1 431 ? -17.405 16.363 -8.274 1.00 90.50 431 LEU A O 1
ATOM 3582 N N . ASN A 1 432 ? -18.062 15.380 -6.352 1.00 93.50 432 ASN A N 1
ATOM 3583 C CA . ASN A 1 432 ? -18.140 16.590 -5.537 1.00 93.50 432 ASN A CA 1
ATOM 3584 C C . ASN A 1 432 ? -16.809 16.947 -4.845 1.00 93.50 432 ASN A C 1
ATOM 3586 O O . ASN A 1 432 ? -16.728 17.962 -4.151 1.00 93.50 432 ASN A O 1
ATOM 3590 N N . SER A 1 433 ? -15.755 16.153 -5.046 1.00 92.00 433 SER A N 1
ATOM 3591 C CA . SER A 1 433 ? -14.399 16.464 -4.592 1.00 92.00 433 SER A CA 1
ATOM 3592 C C . SER A 1 433 ? -13.831 17.702 -5.286 1.00 92.00 433 SER A C 1
ATOM 3594 O O . SER A 1 433 ? -13.873 17.828 -6.512 1.00 92.00 433 SER A O 1
ATOM 3596 N N . LYS A 1 434 ? -13.232 18.606 -4.506 1.00 89.81 434 LYS A N 1
ATOM 3597 C CA . LYS A 1 434 ? -12.575 19.826 -5.014 1.00 89.81 434 LYS A CA 1
ATOM 3598 C C . LYS A 1 434 ? -11.085 19.612 -5.311 1.00 89.81 434 LYS A C 1
ATOM 3600 O O . LYS A 1 434 ? -10.527 20.245 -6.206 1.00 89.81 434 LYS A O 1
ATOM 3605 N N . GLY A 1 435 ? -10.449 18.737 -4.542 1.00 78.81 435 GLY A N 1
ATOM 3606 C CA . GLY A 1 435 ? -9.042 18.365 -4.614 1.00 78.81 435 GLY A CA 1
ATOM 3607 C C . GLY A 1 435 ? -8.772 17.211 -5.575 1.00 78.81 435 GLY A C 1
ATOM 3608 O O . GLY A 1 435 ? -9.678 16.516 -6.045 1.00 78.81 435 GLY A O 1
ATOM 3609 N N . LYS A 1 436 ? -7.489 17.014 -5.875 1.00 79.50 436 LYS A N 1
ATOM 3610 C CA . LYS A 1 436 ? -7.005 15.947 -6.751 1.00 79.50 436 LYS A CA 1
ATOM 3611 C C . LYS A 1 436 ? -5.764 15.309 -6.157 1.00 79.50 436 LYS A C 1
ATOM 3613 O O . LYS A 1 436 ? -4.890 16.015 -5.661 1.00 79.50 436 LYS A O 1
ATOM 3618 N N . ILE A 1 437 ? -5.663 14.000 -6.314 1.00 77.81 437 ILE A N 1
ATOM 3619 C CA . ILE A 1 437 ? -4.460 13.228 -6.024 1.00 77.81 437 ILE A CA 1
ATOM 3620 C C . ILE A 1 437 ? -3.697 13.006 -7.329 1.00 77.81 437 ILE A C 1
ATOM 3622 O O . ILE A 1 437 ? -4.298 12.897 -8.403 1.00 77.81 437 ILE A O 1
ATOM 3626 N N . THR A 1 438 ? -2.370 12.958 -7.245 1.00 72.38 438 THR A N 1
ATOM 3627 C CA . THR A 1 438 ? -1.523 12.625 -8.396 1.00 72.38 438 THR A CA 1
ATOM 3628 C C . THR A 1 438 ? -1.219 11.138 -8.366 1.00 72.38 438 THR A C 1
ATOM 3630 O O . THR A 1 438 ? -0.749 10.619 -7.359 1.00 72.38 438 THR A O 1
ATOM 3633 N N . ILE A 1 439 ? -1.474 10.473 -9.482 1.00 70.81 439 ILE A N 1
ATOM 3634 C CA . ILE A 1 439 ? -1.119 9.082 -9.730 1.00 70.81 439 ILE A CA 1
ATOM 3635 C C . ILE A 1 439 ? 0.133 9.098 -10.600 1.00 70.81 439 ILE A C 1
ATOM 3637 O O . ILE A 1 439 ? 0.136 9.796 -11.615 1.00 70.81 439 ILE A O 1
ATOM 3641 N N . ALA A 1 440 ? 1.179 8.369 -10.211 1.00 71.19 440 ALA A N 1
ATOM 3642 C CA . ALA A 1 440 ? 2.455 8.362 -10.919 1.00 71.19 440 ALA A CA 1
ATOM 3643 C C . ALA A 1 440 ? 3.024 6.944 -11.068 1.00 71.19 440 ALA A C 1
ATOM 3645 O O . ALA A 1 440 ? 3.127 6.218 -10.086 1.00 71.19 440 ALA A O 1
ATOM 3646 N N . MET A 1 441 ? 3.449 6.593 -12.282 1.00 77.12 441 MET A N 1
ATOM 3647 C CA . MET A 1 441 ? 4.248 5.394 -12.568 1.00 77.12 441 MET A CA 1
ATOM 3648 C C . MET A 1 441 ? 5.747 5.726 -12.495 1.00 77.12 441 MET A C 1
ATOM 3650 O O . MET A 1 441 ? 6.167 6.842 -12.844 1.00 77.12 441 MET A O 1
ATOM 3654 N N . ALA A 1 442 ? 6.572 4.768 -12.073 1.00 83.12 442 ALA A N 1
ATOM 3655 C CA . ALA A 1 442 ? 8.003 5.001 -11.890 1.00 83.12 442 ALA A CA 1
ATOM 3656 C C . ALA A 1 442 ? 8.750 5.097 -13.226 1.00 83.12 442 ALA A C 1
ATOM 3658 O O . ALA A 1 442 ? 9.646 5.938 -13.361 1.00 83.12 442 ALA A O 1
ATOM 3659 N N . ASN A 1 443 ? 8.354 4.287 -14.215 1.00 85.75 443 ASN A N 1
ATOM 3660 C CA . ASN A 1 443 ? 8.953 4.223 -15.538 1.00 85.75 443 ASN A CA 1
ATOM 3661 C C . ASN A 1 443 ? 8.831 5.585 -16.215 1.00 85.75 443 ASN A C 1
ATOM 3663 O O . ASN A 1 443 ? 7.780 6.017 -16.701 1.00 85.75 443 ASN A O 1
ATOM 3667 N N . TYR A 1 444 ? 9.967 6.271 -16.242 1.00 75.81 444 TYR A N 1
ATOM 3668 C CA . TYR A 1 444 ? 10.065 7.642 -16.699 1.00 75.81 444 TYR A CA 1
ATOM 3669 C C . TYR A 1 444 ? 9.969 7.789 -18.214 1.00 75.81 444 TYR A C 1
ATOM 3671 O O . TYR A 1 444 ? 9.801 8.911 -18.697 1.00 75.81 444 TYR A O 1
ATOM 3679 N N . SER A 1 445 ? 10.038 6.686 -18.959 1.00 75.25 445 SER A N 1
ATOM 3680 C CA . SER A 1 445 ? 9.870 6.687 -20.408 1.00 75.25 445 SER A CA 1
ATOM 3681 C C . SER A 1 445 ? 8.391 6.672 -20.834 1.00 75.25 445 SER A C 1
ATOM 3683 O O . SER A 1 445 ? 8.074 7.121 -21.938 1.00 75.25 445 SER A O 1
ATOM 3685 N N . LEU A 1 446 ? 7.458 6.262 -19.958 1.00 71.19 446 LEU A N 1
ATOM 3686 C CA . LEU A 1 446 ? 6.011 6.270 -20.231 1.00 71.19 446 LEU A CA 1
ATOM 3687 C C . LEU A 1 446 ? 5.510 7.683 -20.562 1.00 71.19 446 LEU A C 1
ATOM 3689 O O . LEU A 1 446 ? 5.909 8.644 -19.913 1.00 71.19 446 LEU A O 1
ATOM 3693 N N . ARG A 1 447 ? 4.615 7.851 -21.547 1.00 63.69 447 ARG A N 1
ATOM 3694 C CA . ARG A 1 447 ? 4.087 9.180 -21.946 1.00 63.69 447 ARG A CA 1
ATOM 3695 C C . ARG A 1 447 ? 3.450 9.943 -20.775 1.00 63.69 447 ARG A C 1
ATOM 3697 O O . ARG A 1 447 ? 2.755 9.316 -19.995 1.00 63.69 447 ARG A O 1
ATOM 3704 N N . LEU A 1 448 ? 3.556 11.282 -20.700 1.00 47.78 448 LEU A N 1
ATOM 3705 C CA . LEU A 1 448 ? 2.988 12.114 -19.604 1.00 47.78 448 LEU A CA 1
ATOM 3706 C C . LEU A 1 448 ? 1.569 11.717 -19.187 1.00 47.78 448 LEU A C 1
ATOM 3708 O O . LEU A 1 448 ? 1.325 11.500 -18.013 1.00 47.78 448 LEU A O 1
ATOM 3712 N N . LYS A 1 449 ? 0.651 11.584 -20.153 1.00 52.75 449 LYS A N 1
ATOM 3713 C CA . LYS A 1 449 ? -0.762 11.241 -19.896 1.00 52.75 449 LYS A CA 1
ATOM 3714 C C . LYS A 1 449 ? -0.978 9.816 -19.360 1.00 52.75 449 LYS A C 1
ATOM 3716 O O . LYS A 1 449 ? -2.091 9.486 -18.976 1.00 52.75 449 LYS A O 1
ATOM 3721 N N . LYS A 1 450 ? 0.048 8.968 -19.435 1.00 60.69 450 LYS A N 1
ATOM 3722 C CA . LYS A 1 450 ? 0.060 7.563 -19.001 1.00 60.69 450 LYS A CA 1
ATOM 3723 C C . LYS A 1 450 ? 0.918 7.364 -17.750 1.00 60.69 450 LYS A C 1
ATOM 3725 O O . LYS A 1 450 ? 0.575 6.554 -16.904 1.00 60.69 450 LYS A O 1
ATOM 3730 N N . ARG A 1 451 ? 2.015 8.117 -17.632 1.00 62.72 451 ARG A N 1
ATOM 3731 C CA . ARG A 1 451 ? 2.885 8.162 -16.456 1.00 62.72 451 ARG A CA 1
ATOM 3732 C C . ARG A 1 451 ? 2.215 8.892 -15.308 1.00 62.72 451 ARG A C 1
ATOM 3734 O O . ARG A 1 451 ? 2.334 8.444 -14.179 1.00 62.72 451 ARG A O 1
ATOM 3741 N N . PHE A 1 452 ? 1.537 9.998 -15.604 1.00 60.44 452 PHE A N 1
ATOM 3742 C CA . PHE A 1 452 ? 0.813 10.791 -14.629 1.00 60.44 452 PHE A CA 1
ATOM 3743 C C . PHE A 1 452 ? -0.670 10.825 -14.963 1.00 60.44 452 PHE A C 1
ATOM 3745 O O . PHE A 1 452 ? -1.075 11.142 -16.084 1.00 60.44 452 PHE A O 1
ATOM 3752 N N . ALA A 1 453 ? -1.480 10.549 -13.953 1.00 64.56 453 ALA A N 1
ATOM 3753 C CA . ALA A 1 453 ? -2.915 10.745 -13.992 1.00 64.56 453 ALA A CA 1
ATOM 3754 C C . ALA A 1 453 ? -3.365 11.501 -12.741 1.00 64.56 453 ALA A C 1
ATOM 3756 O O . ALA A 1 453 ? -2.620 11.654 -11.773 1.00 64.56 453 ALA A O 1
ATOM 3757 N N . TYR A 1 454 ? -4.597 11.992 -12.777 1.00 73.69 454 TYR A N 1
ATOM 3758 C CA . TYR A 1 454 ? -5.211 12.650 -11.635 1.00 73.69 454 TYR A CA 1
ATOM 3759 C C . TYR A 1 454 ? -6.495 11.928 -11.282 1.00 73.69 454 TYR A C 1
ATOM 3761 O O . TYR A 1 454 ? -7.314 11.660 -12.163 1.00 73.69 454 TYR A O 1
ATOM 3769 N N . ALA A 1 455 ? -6.678 11.675 -9.995 1.00 77.38 455 ALA A N 1
ATOM 3770 C CA . ALA A 1 455 ? -7.926 11.174 -9.451 1.00 77.38 455 ALA A CA 1
ATOM 3771 C C . ALA A 1 455 ? -8.520 12.193 -8.469 1.00 77.38 455 ALA A C 1
ATOM 3773 O O . ALA A 1 455 ? -7.775 13.000 -7.904 1.00 77.38 455 ALA A O 1
ATOM 3774 N N . PRO A 1 456 ? -9.850 12.215 -8.286 1.00 86.25 456 PRO A N 1
ATOM 3775 C CA . PRO A 1 456 ? -10.474 13.028 -7.254 1.00 86.25 456 PRO A CA 1
ATOM 3776 C C . PRO A 1 456 ? -9.960 12.642 -5.867 1.00 86.25 456 PRO A C 1
ATOM 3778 O O . PRO A 1 456 ? -9.916 11.464 -5.518 1.00 86.25 456 PRO A O 1
ATOM 3781 N N . ASP A 1 457 ? -9.600 13.644 -5.070 1.00 88.81 457 ASP A N 1
ATOM 3782 C CA . ASP A 1 457 ? -9.348 13.445 -3.646 1.00 88.81 457 ASP A CA 1
ATOM 3783 C C . ASP A 1 457 ? -10.691 13.412 -2.913 1.00 88.81 457 ASP A C 1
ATOM 3785 O O . ASP A 1 457 ? -11.315 14.455 -2.697 1.00 88.81 457 ASP A O 1
ATOM 3789 N N . ILE A 1 458 ? -11.167 12.228 -2.532 1.00 94.69 458 ILE A N 1
ATOM 3790 C CA . ILE A 1 458 ? -12.461 12.101 -1.851 1.00 94.69 458 ILE A CA 1
ATOM 3791 C C . ILE A 1 458 ? -12.500 12.862 -0.518 1.00 94.69 458 ILE A C 1
ATOM 3793 O O . ILE A 1 458 ? -13.541 13.393 -0.142 1.00 94.69 458 ILE A O 1
ATOM 3797 N N . THR A 1 459 ? -11.360 13.026 0.158 1.00 94.50 459 THR A N 1
ATOM 3798 C CA . THR A 1 459 ? -11.292 13.723 1.451 1.00 94.50 459 THR A CA 1
ATOM 3799 C C . THR A 1 459 ? -11.483 15.237 1.323 1.00 94.50 459 THR A C 1
ATOM 3801 O O . THR A 1 459 ? -11.795 15.910 2.299 1.00 94.50 459 THR A O 1
ATOM 3804 N N . SER A 1 460 ? -11.387 15.772 0.103 1.00 94.00 460 SER A N 1
ATOM 3805 C CA . SER A 1 460 ? -11.689 17.173 -0.212 1.00 94.00 460 SER A CA 1
ATOM 3806 C C . SER A 1 460 ? -13.182 17.466 -0.438 1.00 94.00 460 SER A C 1
ATOM 3808 O O . SER A 1 460 ? -13.555 18.622 -0.657 1.00 94.00 460 SER A O 1
ATOM 3810 N N . ASN A 1 461 ? -14.041 16.442 -0.437 1.00 97.25 461 ASN A N 1
ATOM 3811 C CA . ASN A 1 461 ? -15.488 16.619 -0.414 1.00 97.25 461 ASN A CA 1
ATOM 3812 C C . ASN A 1 461 ? -15.919 16.943 1.025 1.00 97.25 461 ASN A C 1
ATOM 3814 O O . ASN A 1 461 ? -15.780 16.117 1.923 1.00 97.25 461 ASN A O 1
ATOM 3818 N N . GLU A 1 462 ? -16.454 18.147 1.236 1.00 97.00 462 GLU A N 1
ATOM 3819 C CA . GLU A 1 462 ? -16.807 18.665 2.565 1.00 97.00 462 GLU A CA 1
ATOM 3820 C C . GLU A 1 462 ? -17.870 17.825 3.285 1.00 97.00 462 GLU A C 1
ATOM 3822 O O . GLU A 1 462 ? -17.772 17.621 4.495 1.00 97.00 462 GLU A O 1
ATOM 3827 N N . GLU A 1 463 ? -18.871 17.315 2.562 1.00 97.19 463 GLU A N 1
ATOM 3828 C CA . GLU A 1 463 ? -19.926 16.483 3.147 1.00 97.19 463 GLU A CA 1
ATOM 3829 C C . GLU A 1 463 ? -19.366 15.123 3.568 1.00 97.19 463 GLU A C 1
ATOM 3831 O O . GLU A 1 463 ? -19.571 14.684 4.703 1.00 97.19 463 GLU A O 1
ATOM 3836 N N . PHE A 1 464 ? -18.598 14.488 2.680 1.00 97.06 464 PHE A N 1
ATOM 3837 C CA . PHE A 1 464 ? -17.917 13.229 2.968 1.00 97.06 464 PHE A CA 1
ATOM 3838 C C . PHE A 1 464 ? -16.968 13.371 4.165 1.00 97.06 464 PHE A C 1
ATOM 3840 O O . PHE A 1 464 ? -17.082 12.625 5.137 1.00 97.06 464 PHE A O 1
ATOM 3847 N N . ALA A 1 465 ? -16.082 14.371 4.144 1.00 97.38 465 ALA A N 1
ATOM 3848 C CA . ALA A 1 465 ? -15.112 14.606 5.208 1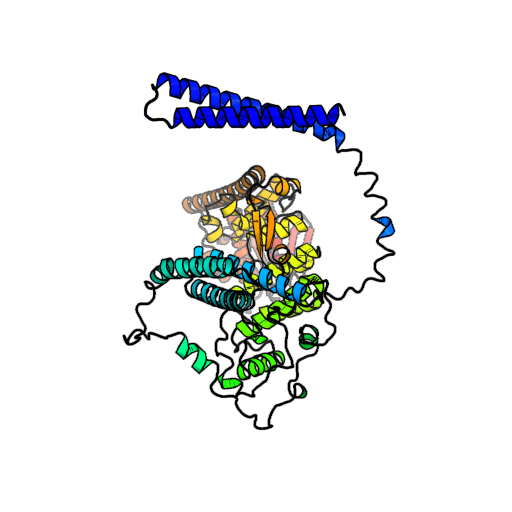.00 97.38 465 ALA A CA 1
ATOM 3849 C C . ALA A 1 465 ? -15.793 14.854 6.559 1.00 97.38 465 ALA A C 1
ATOM 3851 O O . ALA A 1 465 ? -15.391 14.274 7.566 1.00 97.38 465 ALA A O 1
ATOM 3852 N N . LYS A 1 466 ? -16.871 15.651 6.582 1.00 98.00 466 LYS A N 1
ATOM 3853 C CA . LYS A 1 466 ? -17.666 15.889 7.794 1.00 98.00 466 LYS A CA 1
ATOM 3854 C C . LYS A 1 466 ? -18.292 14.601 8.329 1.00 98.00 466 LYS A C 1
ATOM 3856 O O . LYS A 1 466 ? -18.281 14.383 9.541 1.00 98.00 466 LYS A O 1
ATOM 3861 N N . ASN A 1 467 ? -18.819 13.750 7.450 1.00 97.44 467 ASN A N 1
ATOM 3862 C CA . ASN A 1 467 ? -19.410 12.473 7.843 1.00 97.44 467 ASN A CA 1
ATOM 3863 C C . ASN A 1 467 ? -18.361 11.541 8.460 1.00 97.44 467 ASN A C 1
ATOM 3865 O O . ASN A 1 467 ? -18.572 11.051 9.569 1.00 97.44 467 ASN A O 1
ATOM 3869 N N . VAL A 1 468 ? -17.213 11.357 7.798 1.00 97.81 468 VAL A N 1
ATOM 3870 C CA . VAL A 1 468 ? -16.123 10.506 8.305 1.00 97.81 468 VAL A CA 1
ATOM 3871 C C . VAL A 1 468 ? -15.552 11.046 9.614 1.00 97.81 468 VAL A C 1
ATOM 3873 O O . VAL A 1 468 ? -15.373 10.285 10.564 1.00 97.81 468 VAL A O 1
ATOM 3876 N N . LEU A 1 469 ? -15.333 12.361 9.716 1.00 98.38 469 LEU A N 1
ATOM 3877 C CA . LEU A 1 469 ? -14.917 12.997 10.966 1.00 98.38 469 LEU A CA 1
ATOM 3878 C C . LEU A 1 469 ? -15.916 12.702 12.091 1.00 98.38 469 LEU A C 1
ATOM 3880 O O . LEU A 1 469 ? -15.514 12.302 13.180 1.00 98.38 469 LEU A O 1
ATOM 3884 N N . GLY A 1 470 ? -17.216 12.834 11.817 1.00 98.06 470 GLY A N 1
ATOM 3885 C CA . GLY A 1 470 ? -18.269 12.535 12.783 1.00 98.06 470 GLY A CA 1
ATOM 3886 C C . GLY A 1 470 ? -18.296 11.073 13.236 1.00 98.06 470 GLY A C 1
ATOM 3887 O O . GLY A 1 470 ? -18.638 10.818 14.387 1.00 98.06 470 GLY A O 1
ATOM 3888 N N . ILE A 1 471 ? -17.947 10.123 12.365 1.00 98.31 471 ILE A N 1
ATOM 3889 C CA . ILE A 1 471 ? -17.827 8.696 12.710 1.00 98.31 471 ILE A CA 1
ATOM 3890 C C . ILE A 1 471 ? -16.629 8.485 13.652 1.00 98.31 471 ILE A C 1
ATOM 3892 O O . ILE A 1 471 ? -16.779 7.922 14.735 1.00 98.31 471 ILE A O 1
ATOM 3896 N N . LEU A 1 472 ? -15.453 9.008 13.286 1.00 98.44 472 LEU A N 1
ATOM 3897 C CA . LEU A 1 472 ? -14.224 8.885 14.081 1.00 98.44 472 LEU A CA 1
ATOM 3898 C C . LEU A 1 472 ? -14.347 9.560 15.457 1.00 98.44 472 LEU A C 1
ATOM 3900 O O . LEU A 1 472 ? -13.864 9.035 16.461 1.00 98.44 472 LEU A O 1
ATOM 3904 N N . THR A 1 473 ? -15.002 10.723 15.523 1.00 98.19 473 THR A N 1
ATOM 3905 C CA . THR A 1 473 ? -15.270 11.434 16.780 1.00 98.19 473 THR A CA 1
ATOM 3906 C C . THR A 1 473 ? -16.223 10.658 17.681 1.00 98.19 473 THR A C 1
ATOM 3908 O O . THR A 1 473 ? -16.003 10.616 18.890 1.00 98.19 473 THR A O 1
ATOM 3911 N N . GLU A 1 474 ? -17.253 10.021 17.127 1.00 98.00 474 GLU A N 1
ATOM 3912 C CA . GLU A 1 474 ? -18.169 9.211 17.928 1.00 98.00 474 GLU A CA 1
ATOM 3913 C C . GLU A 1 474 ? -17.458 7.995 18.531 1.00 98.00 474 GLU A C 1
ATOM 3915 O O . GLU A 1 474 ? -17.545 7.785 19.741 1.00 98.00 474 GLU A O 1
ATOM 3920 N N . ALA A 1 475 ? -16.671 7.266 17.731 1.00 96.88 475 ALA A N 1
ATOM 3921 C CA . ALA A 1 475 ? -15.859 6.151 18.221 1.00 96.88 475 ALA A CA 1
ATOM 3922 C C . ALA A 1 475 ? -14.900 6.610 19.335 1.00 96.88 475 ALA A C 1
ATOM 3924 O O . ALA A 1 475 ? -14.806 5.990 20.396 1.00 96.88 475 ALA A O 1
ATOM 3925 N N . HIS A 1 476 ? -14.253 7.766 19.153 1.00 97.38 476 HIS A N 1
ATOM 3926 C CA . HIS A 1 476 ? -13.397 8.368 20.175 1.00 97.38 476 HIS A CA 1
ATOM 3927 C C . HIS A 1 476 ? -14.138 8.630 21.497 1.00 97.38 476 HIS A C 1
ATOM 3929 O O . HIS A 1 476 ? -13.624 8.305 22.572 1.00 97.38 476 HIS A O 1
ATOM 3935 N N . GLU A 1 477 ? -15.331 9.225 21.444 1.00 96.88 477 GLU A N 1
ATOM 3936 C CA . GLU A 1 477 ? -16.117 9.509 22.647 1.00 96.88 477 GLU A CA 1
ATOM 3937 C C . GLU A 1 477 ? -16.637 8.225 23.312 1.00 96.88 477 GLU A C 1
ATOM 3939 O O . GLU A 1 477 ? -16.622 8.149 24.543 1.00 96.88 477 GLU A O 1
ATOM 3944 N N . LYS A 1 478 ? -16.988 7.179 22.550 1.00 93.94 478 LYS A N 1
ATOM 3945 C CA . LYS A 1 478 ? -17.332 5.862 23.115 1.00 93.94 478 LYS A CA 1
ATOM 3946 C C . LYS A 1 478 ? -16.165 5.259 23.901 1.00 93.94 478 LYS A C 1
ATOM 3948 O O . LYS A 1 478 ? -16.320 4.956 25.087 1.00 93.94 478 LYS A O 1
ATOM 3953 N N . VAL A 1 479 ? -14.963 5.214 23.322 1.00 90.19 479 VAL A N 1
ATOM 3954 C CA . VAL A 1 479 ? -13.752 4.726 24.017 1.00 90.19 479 VAL A CA 1
ATOM 3955 C C . VAL A 1 479 ? -13.443 5.555 25.269 1.00 90.19 479 VAL A C 1
ATOM 3957 O O . VAL A 1 479 ? -13.085 5.030 26.329 1.00 90.19 479 VAL A O 1
ATOM 3960 N N . LYS A 1 480 ? -13.606 6.877 25.199 1.00 92.19 480 LYS A N 1
ATOM 3961 C CA . LYS A 1 480 ? -13.439 7.773 26.351 1.00 92.19 480 LYS A CA 1
ATOM 3962 C C . LYS A 1 480 ? -14.454 7.490 27.460 1.00 92.19 480 LYS A C 1
ATOM 3964 O O . LYS A 1 480 ? -14.078 7.508 28.635 1.00 92.19 480 LYS A O 1
ATOM 3969 N N . LEU A 1 481 ? -15.714 7.217 27.116 1.00 88.56 481 LEU A N 1
ATOM 3970 C CA . LEU A 1 481 ? -16.761 6.845 28.070 1.00 88.56 481 LEU A CA 1
ATOM 3971 C C . LEU A 1 481 ? -16.459 5.504 28.741 1.00 88.56 481 LEU A C 1
ATOM 3973 O O . LEU A 1 481 ? -16.557 5.428 29.967 1.00 88.56 481 LEU A O 1
ATOM 3977 N N . ILE A 1 482 ? -16.025 4.495 27.981 1.00 79.75 482 ILE A N 1
ATOM 3978 C CA . ILE A 1 482 ? -15.578 3.197 28.513 1.00 79.75 482 ILE A CA 1
ATOM 3979 C C . ILE A 1 482 ? -14.444 3.413 29.519 1.00 79.75 482 ILE A C 1
ATOM 3981 O O . ILE A 1 482 ? -14.545 3.019 30.678 1.00 79.75 482 ILE A O 1
ATOM 3985 N N . ASN A 1 483 ? -13.413 4.170 29.141 1.00 81.38 483 ASN A N 1
ATOM 3986 C CA . ASN A 1 483 ? -12.308 4.488 30.044 1.00 81.38 483 ASN A CA 1
ATOM 3987 C C . ASN A 1 483 ? -12.749 5.262 31.296 1.00 81.38 483 ASN A C 1
ATOM 3989 O O . ASN A 1 483 ? -12.202 5.050 32.377 1.00 81.38 483 ASN A O 1
ATOM 3993 N N . ARG A 1 484 ? -13.726 6.172 31.185 1.00 80.31 484 ARG A N 1
ATOM 3994 C CA . ARG A 1 484 ? -14.276 6.897 32.340 1.00 80.31 484 ARG A CA 1
ATOM 3995 C C . ARG A 1 484 ? -15.033 5.958 33.276 1.00 80.31 484 ARG A C 1
ATOM 3997 O O . ARG A 1 484 ? -14.874 6.093 34.487 1.00 80.31 484 ARG A O 1
ATOM 4004 N N . LYS A 1 485 ? -15.828 5.028 32.736 1.00 75.75 485 LYS A N 1
ATOM 4005 C CA . LYS A 1 485 ? -16.500 3.980 33.518 1.00 75.75 485 LYS A CA 1
ATOM 4006 C C . LYS A 1 485 ? -15.462 3.119 34.238 1.00 75.75 485 LYS A C 1
ATOM 4008 O O . LYS A 1 485 ? -15.511 3.039 35.458 1.00 75.75 485 LYS A O 1
ATOM 4013 N N . ASN A 1 486 ? -14.446 2.638 33.525 1.00 71.94 486 ASN A N 1
ATOM 4014 C CA . ASN A 1 486 ? -13.371 1.823 34.097 1.00 71.94 486 ASN A CA 1
ATOM 4015 C C . ASN A 1 486 ? -12.609 2.562 35.210 1.00 71.94 486 ASN A C 1
ATOM 4017 O O . ASN A 1 486 ? -12.311 1.981 36.246 1.00 71.94 486 ASN A O 1
ATOM 4021 N N . ARG A 1 487 ? -12.340 3.867 35.057 1.00 73.19 487 ARG A N 1
ATOM 4022 C CA . ARG A 1 487 ? -11.721 4.681 36.122 1.00 73.19 487 ARG A CA 1
ATOM 4023 C C . ARG A 1 487 ? -12.621 4.865 37.339 1.00 73.19 487 ARG A C 1
ATOM 4025 O O . ARG A 1 487 ? -12.106 4.868 38.448 1.00 73.19 487 ARG A O 1
ATOM 4032 N N . LYS A 1 488 ? -13.933 5.038 37.147 1.00 70.00 488 LYS A N 1
ATOM 4033 C CA . LYS A 1 488 ? -14.886 5.117 38.263 1.00 70.00 488 LYS A CA 1
ATOM 4034 C C . LYS A 1 488 ? -14.940 3.799 39.030 1.00 70.00 488 LYS A C 1
ATOM 4036 O O . LYS A 1 488 ? -14.877 3.841 40.248 1.00 70.00 488 LYS A O 1
ATOM 4041 N N . LEU A 1 489 ? -14.971 2.668 38.322 1.00 57.31 489 LEU A N 1
ATOM 4042 C CA . LEU A 1 489 ? -14.907 1.334 38.927 1.00 57.31 489 LEU A CA 1
ATOM 4043 C C . LEU A 1 489 ? -13.607 1.159 39.736 1.00 57.31 489 LEU A C 1
ATOM 4045 O O . LEU A 1 489 ? -13.657 0.783 40.904 1.00 57.31 489 LEU A O 1
ATOM 4049 N N . LYS A 1 490 ? -12.456 1.575 39.179 1.00 56.66 490 LYS A N 1
ATOM 4050 C CA . LYS A 1 490 ? -11.166 1.602 39.901 1.00 56.66 490 LYS A CA 1
ATOM 4051 C C . LYS A 1 490 ? -11.196 2.492 41.153 1.00 56.66 490 LYS A C 1
ATOM 4053 O O . LYS A 1 490 ? -10.771 2.074 42.220 1.00 56.66 490 LYS A O 1
ATOM 4058 N N . GLN A 1 491 ? -11.719 3.716 41.049 1.00 57.53 491 GLN A N 1
ATOM 4059 C CA . GLN A 1 491 ? -11.797 4.669 42.171 1.00 57.53 491 GLN A CA 1
ATOM 4060 C C . GLN A 1 491 ? -12.792 4.252 43.261 1.00 57.53 491 GLN A C 1
ATOM 4062 O O . GLN A 1 491 ? -12.653 4.674 44.404 1.00 57.53 491 GLN A O 1
ATOM 4067 N N . GLN A 1 492 ? -13.783 3.430 42.918 1.00 54.06 492 GLN A N 1
ATOM 4068 C CA . GLN A 1 492 ? -14.750 2.852 43.852 1.00 54.06 492 GLN A CA 1
ATOM 4069 C C . GLN A 1 492 ? -14.218 1.590 44.556 1.00 54.06 492 GLN A C 1
ATOM 4071 O O . GLN A 1 492 ? -14.976 0.932 45.261 1.00 54.06 492 GLN A O 1
ATOM 4076 N N . GLY A 1 493 ? -12.931 1.251 44.395 1.00 48.75 493 GLY A N 1
ATOM 4077 C CA . GLY A 1 493 ? -12.318 0.096 45.056 1.00 48.75 493 GLY A CA 1
ATOM 4078 C C . GLY A 1 493 ? -12.711 -1.254 44.453 1.00 48.75 493 GLY A C 1
ATOM 4079 O O . GLY A 1 493 ? -12.453 -2.283 45.064 1.00 48.75 493 GLY A O 1
ATOM 4080 N N . GLN A 1 494 ? -13.301 -1.274 43.254 1.00 52.97 494 GLN A N 1
ATOM 4081 C CA . GLN A 1 494 ? -13.587 -2.497 42.494 1.00 52.97 494 GLN A CA 1
ATOM 4082 C C . GLN A 1 494 ? -12.431 -2.840 41.536 1.00 52.97 494 GLN A C 1
ATOM 4084 O O . GLN A 1 494 ? -12.653 -3.201 40.381 1.00 52.97 494 GLN A O 1
ATOM 4089 N N . GLU A 1 495 ? -11.178 -2.671 41.971 1.00 56.50 495 GLU A N 1
ATOM 4090 C CA . GLU A 1 495 ? -10.018 -3.145 41.211 1.00 56.50 495 GLU A CA 1
ATOM 4091 C C . GLU A 1 495 ? -9.667 -4.555 41.678 1.00 56.50 495 GLU A C 1
ATOM 4093 O O . GLU A 1 495 ? -8.997 -4.761 42.688 1.00 56.50 495 GLU A O 1
ATOM 4098 N N . ILE A 1 496 ? -10.174 -5.528 40.931 1.00 64.25 496 ILE A N 1
ATOM 4099 C CA . ILE A 1 496 ? -9.742 -6.913 41.020 1.00 64.25 496 ILE A CA 1
ATOM 4100 C C . ILE A 1 496 ? -8.467 -7.027 40.173 1.00 64.25 496 ILE A C 1
ATOM 4102 O O . ILE A 1 496 ? -8.510 -6.858 38.953 1.00 64.25 496 ILE A O 1
ATOM 4106 N N . ASP A 1 497 ? -7.322 -7.255 40.816 1.00 79.38 497 ASP A N 1
ATOM 4107 C CA . ASP A 1 497 ? -6.071 -7.588 40.128 1.00 79.38 497 ASP A CA 1
ATOM 4108 C C . ASP A 1 497 ? -6.220 -8.981 39.504 1.00 79.38 497 ASP A C 1
ATOM 4110 O O . ASP A 1 497 ? -6.079 -9.999 40.178 1.00 79.38 497 ASP A O 1
ATOM 4114 N N . ILE A 1 498 ? -6.550 -9.011 38.212 1.00 81.50 498 ILE A N 1
ATOM 4115 C CA . ILE A 1 498 ? -6.874 -10.236 37.475 1.00 81.50 498 ILE A CA 1
ATOM 4116 C C . ILE A 1 498 ? -5.734 -11.257 37.539 1.00 81.50 498 ILE A C 1
ATOM 4118 O O . ILE A 1 498 ? -6.003 -12.452 37.634 1.00 81.50 498 ILE A O 1
ATOM 4122 N N . ASP A 1 499 ? -4.471 -10.825 37.518 1.00 77.62 499 ASP A N 1
ATOM 4123 C CA . ASP A 1 499 ? -3.337 -11.751 37.565 1.00 77.62 499 ASP A CA 1
ATOM 4124 C C . ASP A 1 499 ? -3.142 -12.318 38.979 1.00 77.62 499 ASP A C 1
ATOM 4126 O O . ASP A 1 499 ? -2.861 -13.510 39.146 1.00 77.62 499 ASP A O 1
ATOM 4130 N N . LYS A 1 500 ? -3.363 -11.504 40.017 1.00 84.06 500 LYS A N 1
ATOM 4131 C CA . LYS A 1 500 ? -3.409 -11.981 41.406 1.00 84.06 500 LYS A CA 1
ATOM 4132 C C . LYS A 1 500 ? -4.552 -12.974 41.627 1.00 84.06 500 LYS A C 1
ATOM 4134 O O . LYS A 1 500 ? -4.343 -14.014 42.249 1.00 84.06 500 LYS A O 1
ATOM 4139 N N . GLU A 1 501 ? -5.730 -12.680 41.097 1.00 87.31 501 GLU A N 1
ATOM 4140 C CA . GLU A 1 501 ? -6.906 -13.543 41.182 1.00 87.31 501 GLU A CA 1
ATOM 4141 C C . GLU A 1 501 ? -6.746 -14.851 40.418 1.00 87.31 501 GLU A C 1
ATOM 4143 O O . GLU A 1 501 ? -7.057 -15.919 40.938 1.00 87.31 501 GLU A O 1
ATOM 4148 N N . LEU A 1 502 ? -6.189 -14.794 39.210 1.00 89.56 502 LEU A N 1
ATOM 4149 C CA . LEU A 1 502 ? -5.846 -15.975 38.429 1.00 89.56 502 LEU A CA 1
ATOM 4150 C C . LEU A 1 502 ? -4.925 -16.902 39.224 1.00 89.56 502 LEU A C 1
ATOM 4152 O O . LEU A 1 502 ? -5.168 -18.106 39.297 1.00 89.56 502 LEU A O 1
ATOM 4156 N N . ASN A 1 503 ? -3.893 -16.344 39.859 1.00 86.38 503 ASN A N 1
ATOM 4157 C CA . ASN A 1 503 ? -2.992 -17.117 40.709 1.00 86.38 503 ASN A CA 1
ATOM 4158 C C . ASN A 1 503 ? -3.709 -17.670 41.949 1.00 86.38 503 ASN A C 1
ATOM 4160 O O . ASN A 1 503 ? -3.459 -18.812 42.329 1.00 86.38 503 ASN A O 1
ATOM 4164 N N . HIS A 1 504 ? -4.628 -16.912 42.552 1.00 89.44 504 HIS A N 1
ATOM 4165 C CA . HIS A 1 504 ? -5.454 -17.398 43.656 1.00 89.44 504 HIS A CA 1
ATOM 4166 C C . HIS A 1 504 ? -6.334 -18.587 43.238 1.00 89.44 504 HIS A C 1
ATOM 4168 O O . HIS A 1 504 ? -6.330 -19.611 43.919 1.00 89.44 504 HIS A O 1
ATOM 4174 N N . VAL A 1 505 ? -7.039 -18.492 42.109 1.00 91.94 505 VAL A N 1
ATOM 4175 C CA . VAL A 1 505 ? -7.898 -19.565 41.583 1.00 91.94 505 VAL A CA 1
ATOM 4176 C C . VAL A 1 505 ? -7.074 -20.806 41.239 1.00 91.94 505 VAL A C 1
ATOM 4178 O O . VAL A 1 505 ? -7.453 -21.911 41.619 1.00 91.94 505 VAL A O 1
ATOM 4181 N N . ILE A 1 506 ? -5.924 -20.637 40.577 1.00 90.88 506 ILE A N 1
ATOM 4182 C CA . ILE A 1 506 ? -5.028 -21.747 40.220 1.00 90.88 506 ILE A CA 1
ATOM 4183 C C . ILE A 1 506 ? -4.495 -22.459 41.471 1.00 90.88 506 ILE A C 1
ATOM 4185 O O . ILE A 1 506 ? -4.509 -23.688 41.524 1.00 90.88 506 ILE A O 1
ATOM 4189 N N . ASN A 1 507 ? -4.074 -21.711 42.495 1.00 88.88 507 ASN A N 1
ATOM 4190 C CA . ASN A 1 507 ? -3.535 -22.285 43.732 1.00 88.88 507 ASN A CA 1
ATOM 4191 C C . ASN A 1 507 ? -4.591 -23.026 44.571 1.00 88.88 507 ASN A C 1
ATOM 4193 O O . ASN A 1 507 ? -4.227 -23.833 45.420 1.00 88.88 507 ASN A O 1
ATOM 4197 N N . ASN A 1 508 ? -5.883 -22.776 44.333 1.00 90.81 508 ASN A N 1
ATOM 4198 C CA . ASN A 1 508 ? -7.000 -23.388 45.058 1.00 90.81 508 ASN A CA 1
ATOM 4199 C C . ASN A 1 508 ? -7.779 -24.426 44.226 1.00 90.81 508 ASN A C 1
ATOM 4201 O O . ASN A 1 508 ? -8.909 -24.781 44.573 1.00 90.81 508 ASN A O 1
ATOM 4205 N N . ILE A 1 509 ? -7.197 -24.940 43.136 1.00 91.31 509 ILE A N 1
ATOM 4206 C CA . ILE A 1 509 ? -7.793 -26.045 42.374 1.00 91.31 509 ILE A CA 1
ATOM 4207 C C . ILE A 1 509 ? -7.894 -27.289 43.268 1.00 91.31 509 ILE A C 1
ATOM 4209 O O . ILE A 1 509 ? -6.898 -27.799 43.778 1.00 91.31 509 ILE A O 1
ATOM 4213 N N . SER A 1 510 ? -9.109 -27.817 43.409 1.00 90.12 510 SER A N 1
ATOM 4214 C CA . SER A 1 510 ? -9.367 -29.081 44.112 1.00 90.12 510 SER A CA 1
ATOM 4215 C C . SER A 1 510 ? -9.268 -30.280 43.164 1.00 90.12 510 SER A C 1
ATOM 4217 O O . SER A 1 510 ? -9.416 -30.129 41.954 1.00 90.12 510 SER A O 1
ATOM 4219 N N . TYR A 1 511 ? -9.052 -31.490 43.685 1.00 87.94 511 TYR A N 1
ATOM 4220 C CA . TYR A 1 511 ? -8.929 -32.714 42.882 1.00 87.94 511 TYR A CA 1
ATOM 4221 C C . TYR A 1 511 ? -9.978 -33.749 43.295 1.00 87.94 511 TYR A C 1
ATOM 4223 O O . TYR A 1 511 ? -10.281 -33.907 44.474 1.00 87.94 511 TYR A O 1
ATOM 4231 N N . SER A 1 512 ? -10.537 -34.459 42.315 1.00 81.12 512 SER A N 1
ATOM 4232 C CA . SER A 1 512 ? -11.645 -35.413 42.523 1.00 81.12 512 SER A CA 1
ATOM 4233 C C . SER A 1 512 ? -11.264 -36.747 43.183 1.00 81.12 512 SER A C 1
ATOM 4235 O O . SER A 1 512 ? -12.153 -37.449 43.657 1.00 81.12 512 SER A O 1
ATOM 4237 N N . VAL A 1 513 ? -9.978 -37.120 43.217 1.00 71.94 513 VAL A N 1
ATOM 4238 C CA . VAL A 1 513 ? -9.508 -38.427 43.718 1.00 71.94 513 VAL A CA 1
ATOM 4239 C C . VAL A 1 513 ? -8.221 -38.263 44.538 1.00 71.94 513 VAL A C 1
ATOM 4241 O O . VAL A 1 513 ? -7.377 -37.420 44.216 1.00 71.94 513 VAL A O 1
ATOM 4244 N N . TYR A 1 514 ? -8.080 -39.076 45.591 1.00 52.34 514 TYR A N 1
ATOM 4245 C CA . TYR A 1 514 ? -6.870 -39.220 46.409 1.00 52.34 514 TYR A CA 1
ATOM 4246 C C . TYR A 1 514 ? -6.229 -40.604 46.158 1.00 52.34 514 TYR A C 1
ATOM 4248 O O . TYR A 1 514 ? -6.977 -41.583 46.105 1.00 52.34 514 TYR A O 1
ATOM 4256 N N . PRO A 1 515 ? -4.892 -40.738 46.023 1.00 56.19 515 PRO A N 1
ATOM 4257 C CA . PRO A 1 515 ? -3.868 -39.692 46.076 1.00 56.19 515 PRO A CA 1
ATOM 4258 C C . PRO A 1 515 ? -3.891 -38.791 44.835 1.00 56.19 515 PRO A C 1
ATOM 4260 O O . PRO A 1 515 ? -4.207 -39.227 43.727 1.00 56.19 515 PRO A O 1
ATOM 4263 N N . HIS A 1 516 ? -3.567 -37.514 45.030 1.00 62.91 516 HIS A N 1
ATOM 4264 C CA . HIS A 1 516 ? -3.620 -36.518 43.967 1.00 62.91 516 HIS A CA 1
ATOM 4265 C C . HIS A 1 516 ? -2.532 -36.782 42.926 1.00 62.91 516 HIS A C 1
ATOM 4267 O O . HIS A 1 516 ? -1.340 -36.718 43.217 1.00 62.91 516 HIS A O 1
ATOM 4273 N N . LYS A 1 517 ? -2.937 -37.045 41.683 1.00 63.09 517 LYS A N 1
ATOM 4274 C CA . LYS A 1 517 ? -2.047 -36.851 40.542 1.00 63.09 517 LYS A CA 1
ATOM 4275 C C . LYS A 1 517 ? -2.078 -35.360 40.219 1.00 63.09 517 LYS A C 1
ATOM 4277 O O . LYS A 1 517 ? -3.086 -34.884 39.702 1.00 63.09 517 LYS A O 1
ATOM 4282 N N . GLU A 1 518 ? -1.020 -34.629 40.558 1.00 67.75 518 GLU A N 1
ATOM 4283 C CA . GLU A 1 518 ? -0.895 -33.215 40.189 1.00 67.75 518 GLU A CA 1
ATOM 4284 C C . GLU A 1 518 ? -0.856 -33.099 38.660 1.00 67.75 518 GLU A C 1
ATOM 4286 O O . GLU A 1 518 ? 0.122 -33.459 38.005 1.00 67.75 518 GLU A O 1
ATOM 4291 N N . ILE A 1 519 ? -1.973 -32.664 38.074 1.00 81.62 519 ILE A N 1
ATOM 4292 C CA . ILE A 1 519 ? -2.081 -32.379 36.644 1.00 81.62 519 ILE A CA 1
ATOM 4293 C C . ILE A 1 519 ? -1.819 -30.875 36.480 1.00 81.62 519 ILE A C 1
ATOM 4295 O O . ILE A 1 519 ? -2.644 -30.078 36.940 1.00 81.62 519 ILE A O 1
ATOM 4299 N N . PRO A 1 520 ? -0.700 -30.468 35.849 1.00 86.00 520 PRO A N 1
ATOM 4300 C CA . PRO A 1 520 ? -0.310 -29.064 35.767 1.00 86.00 520 PRO A CA 1
ATOM 4301 C C . PRO A 1 520 ? -1.326 -28.260 34.956 1.00 86.00 520 PRO A C 1
ATOM 4303 O O . PRO A 1 520 ? -1.901 -28.778 34.005 1.00 86.00 520 PRO A O 1
ATOM 4306 N N . VAL A 1 521 ? -1.535 -26.988 35.304 1.00 90.75 521 VAL A N 1
ATOM 4307 C CA . VAL A 1 521 ? -2.357 -26.066 34.502 1.00 90.75 521 VAL A CA 1
ATOM 4308 C C . VAL A 1 521 ? -1.566 -25.642 33.264 1.00 90.75 521 VAL A C 1
ATOM 4310 O O . VAL A 1 521 ? -0.487 -25.065 33.395 1.00 90.75 521 VAL A O 1
ATOM 4313 N N . ILE A 1 522 ? -2.084 -25.930 32.068 1.00 90.69 522 ILE A N 1
ATOM 4314 C CA . ILE A 1 522 ? -1.429 -25.563 30.800 1.00 90.69 522 ILE A CA 1
ATOM 4315 C C . ILE A 1 522 ? -1.781 -24.132 30.380 1.00 90.69 522 ILE A C 1
ATOM 4317 O O . ILE A 1 522 ? -2.782 -23.574 30.824 1.00 90.69 522 ILE A O 1
ATOM 4321 N N . GLU A 1 523 ? -1.013 -23.555 29.454 1.00 88.12 523 GLU A N 1
ATOM 4322 C CA . GLU A 1 523 ? -1.204 -22.162 29.023 1.00 88.12 523 GLU A CA 1
ATOM 4323 C C . GLU A 1 523 ? -2.618 -21.875 28.497 1.00 88.12 523 GLU A C 1
ATOM 4325 O O . GLU A 1 523 ? -3.232 -20.882 28.872 1.00 88.12 523 GLU A O 1
ATOM 4330 N N . LYS A 1 524 ? -3.198 -22.795 27.714 1.00 90.69 524 LYS A N 1
ATOM 4331 C CA . LYS A 1 524 ? -4.580 -22.651 27.221 1.00 90.69 524 LYS A CA 1
ATOM 4332 C C . LYS A 1 524 ? -5.603 -22.546 28.354 1.00 90.69 524 LYS A C 1
ATOM 4334 O O . LYS A 1 524 ? -6.549 -21.775 28.261 1.00 90.69 524 LYS A O 1
ATOM 4339 N N . GLU A 1 525 ? -5.413 -23.308 29.428 1.00 95.38 525 GLU A N 1
ATOM 4340 C CA . GLU A 1 525 ? -6.284 -23.237 30.602 1.00 95.38 525 GLU A CA 1
ATOM 4341 C C . GLU A 1 525 ? -6.073 -21.945 31.377 1.00 95.38 525 GLU A C 1
ATOM 4343 O O . GLU A 1 525 ? -7.046 -21.348 31.821 1.00 95.38 525 GLU A O 1
ATOM 4348 N N . ARG A 1 526 ? -4.823 -21.488 31.508 1.00 92.81 526 ARG A N 1
ATOM 4349 C CA . ARG A 1 526 ? -4.506 -20.207 32.145 1.00 92.81 526 ARG A CA 1
ATOM 4350 C C . ARG A 1 526 ? -5.204 -19.050 31.430 1.00 92.81 526 ARG A C 1
ATOM 4352 O O . ARG A 1 526 ? -5.843 -18.240 32.096 1.00 92.81 526 ARG A O 1
ATOM 4359 N N . ILE A 1 527 ? -5.121 -19.009 30.100 1.00 84.00 527 ILE A N 1
ATOM 4360 C CA . ILE A 1 527 ? -5.794 -18.002 29.270 1.00 84.00 527 ILE A CA 1
ATOM 4361 C C . ILE A 1 527 ? -7.312 -18.100 29.448 1.00 84.00 527 ILE A C 1
ATOM 4363 O O . ILE A 1 527 ? -7.943 -17.098 29.764 1.00 84.00 527 ILE A O 1
ATOM 4367 N N . PHE A 1 528 ? -7.894 -19.300 29.342 1.00 95.56 528 PHE A N 1
ATOM 4368 C CA . PHE A 1 528 ? -9.338 -19.483 29.510 1.00 95.56 528 PHE A CA 1
ATOM 4369 C C . PHE A 1 528 ? -9.838 -19.026 30.892 1.00 95.56 528 PHE A C 1
ATOM 4371 O O . PHE A 1 528 ? -10.817 -18.289 30.990 1.00 95.56 528 PHE A O 1
ATOM 4378 N N . ILE A 1 529 ? -9.156 -19.433 31.971 1.00 94.94 529 ILE A N 1
ATOM 4379 C CA . ILE A 1 529 ? -9.510 -19.045 33.345 1.00 94.94 529 ILE A CA 1
ATOM 4380 C C . ILE A 1 529 ? -9.401 -17.527 33.503 1.00 94.94 529 ILE A C 1
ATOM 4382 O O . ILE A 1 529 ? -10.291 -16.915 34.088 1.00 94.94 529 ILE A O 1
ATOM 4386 N N . LYS A 1 530 ? -8.353 -16.908 32.946 1.00 91.12 530 LYS A N 1
ATOM 4387 C CA . LYS A 1 530 ? -8.190 -15.452 32.955 1.00 91.12 530 LYS A CA 1
ATOM 4388 C C . LYS A 1 530 ? -9.360 -14.753 32.258 1.00 91.12 530 LYS A C 1
ATOM 4390 O O . LYS A 1 530 ? -9.974 -13.879 32.863 1.00 91.12 530 LYS A O 1
ATOM 4395 N N . SER A 1 531 ? -9.728 -15.190 31.054 1.00 88.81 531 SER A N 1
ATOM 4396 C CA . SER A 1 531 ? -10.875 -14.650 30.313 1.00 88.81 531 SER A CA 1
ATOM 4397 C C . SER A 1 531 ? -12.195 -14.818 31.072 1.00 88.81 531 SER A C 1
ATOM 4399 O O . SER A 1 531 ? -13.023 -13.909 31.074 1.00 88.81 531 SER A O 1
ATOM 4401 N N . LEU A 1 532 ? -12.385 -15.935 31.783 1.00 93.31 532 LEU A N 1
ATOM 4402 C CA . LEU A 1 532 ? -13.560 -16.148 32.632 1.00 93.31 532 LEU A CA 1
ATOM 4403 C C . LEU A 1 532 ? -13.596 -15.170 33.816 1.00 93.31 532 LEU A C 1
ATOM 4405 O O . LEU A 1 532 ? -14.637 -14.566 34.074 1.00 93.31 532 LEU A O 1
ATOM 4409 N N . ILE A 1 533 ? -12.473 -14.979 34.515 1.00 90.19 533 ILE A N 1
ATOM 4410 C CA . ILE A 1 533 ? -12.354 -14.014 35.622 1.00 90.19 533 ILE A CA 1
ATOM 4411 C C . ILE A 1 533 ? -12.636 -12.594 35.117 1.00 90.19 533 ILE A C 1
ATOM 4413 O O . ILE A 1 533 ? -13.396 -11.856 35.748 1.00 90.19 533 ILE A O 1
ATOM 4417 N N . GLU A 1 534 ? -12.080 -12.217 33.964 1.00 84.50 534 GLU A N 1
ATOM 4418 C CA . GLU A 1 534 ? -12.314 -10.918 33.327 1.00 84.50 534 GLU A CA 1
ATOM 4419 C C . GLU A 1 534 ? -13.796 -10.718 32.988 1.00 84.50 534 GLU A C 1
ATOM 4421 O O . GLU A 1 534 ? -14.377 -9.701 33.373 1.00 84.50 534 GLU A O 1
ATOM 4426 N N . ALA A 1 535 ? -14.437 -11.703 32.351 1.00 84.88 535 ALA A N 1
ATOM 4427 C CA . ALA A 1 535 ? -15.855 -11.649 32.005 1.00 84.88 535 ALA A CA 1
ATOM 4428 C C . ALA A 1 535 ? -16.752 -11.552 33.252 1.00 84.88 535 ALA A C 1
ATOM 4430 O O . ALA A 1 535 ? -17.660 -10.721 33.310 1.00 84.88 535 ALA A O 1
ATOM 4431 N N . MET A 1 536 ? -16.477 -12.344 34.294 1.00 86.31 536 MET A N 1
ATOM 4432 C CA . MET A 1 536 ? -17.209 -12.268 35.564 1.00 86.31 536 MET A CA 1
ATOM 4433 C C . MET A 1 536 ? -17.016 -10.909 36.250 1.00 86.31 536 MET A C 1
ATOM 4435 O O . MET A 1 536 ? -17.973 -10.349 36.789 1.00 86.31 536 MET A O 1
ATOM 4439 N N . THR A 1 537 ? -15.801 -10.358 36.205 1.00 82.94 537 THR A N 1
ATOM 4440 C CA . THR A 1 537 ? -15.461 -9.054 36.792 1.00 82.94 537 THR A CA 1
ATOM 4441 C C . THR A 1 537 ? -16.199 -7.921 36.084 1.00 82.94 537 THR A C 1
ATOM 4443 O O . THR A 1 537 ? -16.819 -7.086 36.741 1.00 82.94 537 THR A O 1
ATOM 4446 N N . GLN A 1 538 ? -16.217 -7.922 34.748 1.00 76.94 538 GLN A N 1
ATOM 4447 C CA . GLN A 1 538 ? -16.938 -6.929 33.940 1.00 76.94 538 GLN A CA 1
ATOM 4448 C C . GLN A 1 538 ? -18.444 -6.903 34.233 1.00 76.94 538 GLN A C 1
ATOM 4450 O O . GLN A 1 538 ? -19.089 -5.864 34.096 1.00 76.94 538 GLN A O 1
ATOM 4455 N N . GLN A 1 539 ? -19.001 -8.039 34.652 1.00 79.12 539 GLN A N 1
ATOM 4456 C CA . GLN A 1 539 ? -20.421 -8.200 34.951 1.00 79.12 539 GLN A CA 1
ATOM 4457 C C . GLN A 1 539 ? -20.746 -8.011 36.441 1.00 79.12 539 GLN A C 1
ATOM 4459 O O . GLN A 1 539 ? -21.907 -8.144 36.824 1.00 79.12 539 GLN A O 1
ATOM 4464 N N . GLY A 1 540 ? -19.746 -7.701 37.279 1.00 76.62 540 GLY A N 1
ATOM 4465 C CA . GLY A 1 540 ? -19.908 -7.529 38.725 1.00 76.62 540 GLY A CA 1
ATOM 4466 C C . GLY A 1 540 ? -20.241 -8.823 39.478 1.00 76.62 540 GLY A C 1
ATOM 4467 O O . GLY A 1 540 ? -20.841 -8.765 40.546 1.00 76.62 540 GLY A O 1
ATOM 4468 N N . LEU A 1 541 ? -19.896 -9.986 38.914 1.00 77.69 541 LEU A N 1
ATOM 4469 C CA . LEU A 1 541 ? -20.212 -11.313 39.464 1.00 77.69 541 LEU A CA 1
ATOM 4470 C C . LEU A 1 541 ? -19.019 -11.986 40.154 1.00 77.69 541 LEU A C 1
ATOM 4472 O O . LEU A 1 541 ? -19.199 -13.001 40.831 1.00 77.69 541 LEU A O 1
ATOM 4476 N N . TYR A 1 542 ? -17.807 -11.473 39.938 1.00 79.75 542 TYR A N 1
ATOM 4477 C CA . TYR A 1 542 ? -16.583 -12.106 40.414 1.00 79.75 542 TYR A CA 1
ATOM 4478 C C . TYR A 1 542 ? -16.303 -11.816 41.892 1.00 79.75 542 TYR A C 1
ATOM 4480 O O . TYR A 1 542 ? -16.219 -10.661 42.301 1.00 79.75 542 TYR A O 1
ATOM 4488 N N . GLU A 1 543 ? -16.063 -12.882 42.658 1.00 75.12 543 GLU A N 1
ATOM 44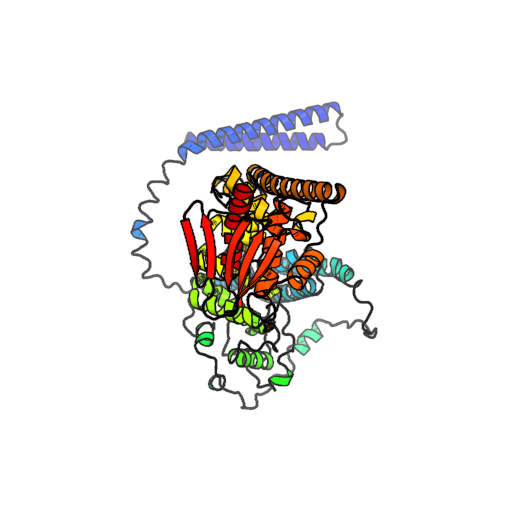89 C CA . GLU A 1 543 ? -15.392 -12.844 43.959 1.00 75.12 543 GLU A CA 1
ATOM 4490 C C . GLU A 1 543 ? -14.491 -14.083 44.076 1.00 75.12 543 GLU A C 1
ATOM 4492 O O . GLU A 1 543 ? -14.927 -15.191 43.745 1.00 75.12 543 GLU A O 1
ATOM 4497 N N . ALA A 1 544 ? -13.262 -13.899 44.570 1.00 65.62 544 ALA A N 1
ATOM 4498 C CA . ALA A 1 544 ? -12.203 -14.914 44.602 1.00 65.62 544 ALA A CA 1
ATOM 4499 C C . ALA A 1 544 ? -12.655 -16.268 45.177 1.00 65.62 544 ALA A C 1
ATOM 4501 O O . ALA A 1 544 ? -12.450 -17.320 44.578 1.00 65.62 544 ALA A O 1
ATOM 4502 N N . GLU A 1 545 ? -13.354 -16.240 46.314 1.00 71.00 545 GLU A N 1
ATOM 4503 C CA . GLU A 1 545 ? -13.783 -17.442 47.042 1.00 71.00 545 GLU A CA 1
ATOM 4504 C C . GLU A 1 545 ? -14.985 -18.156 46.403 1.00 71.00 545 GLU A C 1
ATOM 4506 O O . GLU A 1 545 ? -15.356 -19.270 46.797 1.00 71.00 545 GLU A O 1
ATOM 4511 N N . ARG A 1 546 ? -15.637 -17.509 45.429 1.00 83.56 546 ARG A N 1
ATOM 4512 C CA . ARG A 1 546 ? -16.868 -18.008 44.814 1.00 83.56 546 ARG A CA 1
ATOM 4513 C C . ARG A 1 546 ? -16.590 -18.863 43.589 1.00 83.56 546 ARG A C 1
ATOM 4515 O O . ARG A 1 546 ? -17.336 -19.818 43.394 1.00 83.56 546 ARG A O 1
ATOM 4522 N N . LEU A 1 547 ? -15.558 -18.572 42.797 1.00 92.00 547 LEU A N 1
ATOM 4523 C CA . LEU A 1 547 ? -15.196 -19.380 41.629 1.00 92.00 547 LEU A CA 1
ATOM 4524 C C . LEU A 1 547 ? -14.363 -20.593 42.060 1.00 92.00 547 LEU A C 1
ATOM 4526 O O . LEU A 1 547 ? -13.247 -20.456 42.551 1.00 92.00 547 LEU A O 1
ATOM 4530 N N . LYS A 1 548 ? -14.896 -21.798 41.856 1.00 93.38 548 LYS A N 1
ATOM 4531 C CA . LYS A 1 548 ? -14.247 -23.058 42.228 1.00 93.38 548 LYS A CA 1
ATOM 4532 C C . LYS A 1 548 ? -14.001 -23.921 41.004 1.00 93.38 548 LYS A C 1
ATOM 4534 O O . LYS A 1 548 ? -14.923 -24.222 40.244 1.00 93.38 548 LYS A O 1
ATOM 4539 N N . LEU A 1 549 ? -12.753 -24.358 40.870 1.00 94.25 549 LEU A N 1
ATOM 4540 C CA . LEU A 1 549 ? -12.320 -25.328 39.876 1.00 94.25 549 LEU A CA 1
ATOM 4541 C C . LEU A 1 549 ? -11.985 -26.649 40.571 1.00 94.25 549 LEU A C 1
ATOM 4543 O O . LEU A 1 549 ? -11.206 -26.693 41.528 1.00 94.25 549 LEU A O 1
ATOM 4547 N N . GLN A 1 550 ? -12.569 -27.737 40.078 1.00 93.31 550 GLN A N 1
ATOM 4548 C CA . GLN A 1 550 ? -12.214 -29.090 40.492 1.00 93.31 550 GLN A CA 1
ATOM 4549 C C . GLN A 1 550 ? -11.665 -29.865 39.295 1.00 93.31 550 GLN A C 1
ATOM 4551 O O . GLN A 1 550 ? -12.352 -30.063 38.295 1.00 93.31 550 GLN A O 1
ATOM 4556 N N . ARG A 1 551 ? -10.421 -30.327 39.409 1.00 93.12 551 ARG A N 1
ATOM 4557 C CA . ARG A 1 551 ? -9.729 -31.151 38.423 1.00 93.12 551 ARG A CA 1
ATOM 4558 C C . ARG A 1 551 ? -10.193 -32.611 38.504 1.00 93.12 551 ARG A C 1
ATOM 4560 O O . ARG A 1 551 ? -10.116 -33.264 39.553 1.00 93.12 551 ARG A O 1
ATOM 4567 N N . LEU A 1 552 ? -10.636 -33.140 37.367 1.00 90.81 552 LEU A N 1
ATOM 4568 C CA . LEU A 1 552 ? -10.968 -34.549 37.168 1.00 90.81 552 LEU A CA 1
ATOM 4569 C C . LEU A 1 552 ? -9.753 -35.356 36.694 1.00 90.81 552 LEU A C 1
ATOM 4571 O O . LEU A 1 552 ? -8.784 -34.810 36.164 1.00 90.81 552 LEU A O 1
ATOM 4575 N N . THR A 1 553 ? -9.813 -36.676 36.872 1.00 86.81 553 THR A N 1
ATOM 4576 C CA . THR A 1 553 ? -8.728 -37.606 36.510 1.00 86.81 553 THR A CA 1
ATOM 4577 C C . THR A 1 553 ? -8.406 -37.621 35.014 1.00 86.81 553 THR A C 1
ATOM 4579 O O . THR A 1 553 ? -7.284 -37.956 34.633 1.00 86.81 553 THR A O 1
ATOM 4582 N N . ASP A 1 554 ? -9.355 -37.228 34.161 1.00 87.06 554 ASP A N 1
ATOM 4583 C CA . ASP A 1 554 ? -9.185 -37.138 32.709 1.00 87.06 554 ASP A CA 1
ATOM 4584 C C . ASP A 1 554 ? -8.628 -35.779 32.229 1.00 87.06 554 ASP A C 1
ATOM 4586 O O . ASP A 1 554 ? -8.410 -35.590 31.030 1.00 87.06 554 ASP A O 1
ATOM 4590 N N . GLY A 1 555 ? -8.367 -34.848 33.155 1.00 88.19 555 GLY A N 1
ATOM 4591 C CA . GLY A 1 555 ? -7.886 -33.492 32.877 1.00 88.19 555 GLY A CA 1
ATOM 4592 C C . GLY A 1 555 ? -8.993 -32.445 32.723 1.00 88.19 555 GLY A C 1
ATOM 4593 O O . GLY A 1 555 ? -8.681 -31.263 32.600 1.00 88.19 555 GLY A O 1
ATOM 4594 N N . THR A 1 556 ? -10.270 -32.838 32.762 1.00 93.94 556 THR A N 1
ATOM 4595 C CA . THR A 1 556 ? -11.406 -31.902 32.745 1.00 93.94 556 THR A CA 1
ATOM 4596 C C . THR A 1 556 ? -11.433 -31.052 34.019 1.00 93.94 556 THR A C 1
ATOM 4598 O O . THR A 1 556 ? -11.144 -31.541 35.111 1.00 93.94 556 THR A O 1
ATOM 4601 N N . PHE A 1 557 ? -11.836 -29.791 33.898 1.00 95.56 557 PHE A N 1
ATOM 4602 C CA . PHE A 1 557 ? -12.285 -28.967 35.012 1.00 95.56 557 PHE A CA 1
ATOM 4603 C C . PHE A 1 557 ? -13.803 -29.001 35.149 1.00 95.56 557 PHE A C 1
ATOM 4605 O O . PHE A 1 557 ? -14.515 -28.652 34.211 1.00 95.56 557 PHE A O 1
ATOM 4612 N N . ASN A 1 558 ? -14.289 -29.340 36.340 1.00 95.12 558 ASN A N 1
ATOM 4613 C CA . ASN A 1 558 ? -15.610 -28.923 36.798 1.00 95.12 558 ASN A CA 1
ATOM 4614 C C . ASN A 1 558 ? -15.522 -27.472 37.271 1.00 95.12 558 ASN A C 1
ATOM 4616 O O . ASN A 1 558 ? -14.654 -27.144 38.085 1.00 95.12 558 ASN A O 1
ATOM 4620 N N . VAL A 1 559 ? -16.438 -26.630 36.799 1.00 95.31 559 VAL A N 1
ATOM 4621 C CA . VAL A 1 559 ? -16.490 -25.204 37.127 1.00 95.31 559 VAL A CA 1
ATOM 4622 C C . VAL A 1 559 ? -17.768 -24.915 37.898 1.00 95.31 559 VAL A C 1
ATOM 4624 O O . VAL A 1 559 ? -18.872 -25.276 37.487 1.00 95.31 559 VAL A O 1
ATOM 4627 N N . SER A 1 560 ? -17.623 -24.291 39.059 1.00 92.44 560 SER A N 1
ATOM 4628 C CA . SER A 1 560 ? -18.739 -23.893 39.916 1.00 92.44 560 SER A CA 1
ATOM 4629 C C . SER A 1 560 ? -18.541 -22.463 40.395 1.00 92.44 560 SER A C 1
ATOM 4631 O O . SER A 1 560 ? -17.414 -22.046 40.647 1.00 92.44 560 SER A O 1
ATOM 4633 N N . CYS A 1 561 ? -19.630 -21.714 40.540 1.00 89.69 561 CYS A N 1
ATOM 4634 C CA . CYS A 1 561 ? -19.614 -20.400 41.172 1.00 89.69 561 CYS A CA 1
ATOM 4635 C C . CYS A 1 561 ? -20.605 -20.398 42.333 1.00 89.69 561 CYS A C 1
ATOM 4637 O O . CYS A 1 561 ? -21.768 -20.773 42.175 1.00 89.69 561 CYS A O 1
ATOM 4639 N N . ARG A 1 562 ? -20.143 -19.999 43.522 1.00 82.44 562 ARG A N 1
ATOM 4640 C CA . ARG A 1 562 ? -20.891 -20.095 44.785 1.00 82.44 562 ARG A CA 1
ATOM 4641 C C . ARG A 1 562 ? -21.315 -21.543 45.060 1.00 82.44 562 ARG A C 1
ATOM 4643 O O . ARG A 1 562 ? -20.469 -22.391 45.335 1.00 82.44 562 ARG A O 1
ATOM 4650 N N . LYS A 1 563 ? -22.622 -21.814 45.013 1.00 79.94 563 LYS A N 1
ATOM 4651 C CA . LYS A 1 563 ? -23.240 -23.139 45.163 1.00 79.94 563 LYS A CA 1
ATOM 4652 C C . LYS A 1 563 ? -23.831 -23.658 43.843 1.00 79.94 563 LYS A C 1
ATOM 4654 O O . LYS A 1 563 ? -24.417 -24.734 43.848 1.00 79.94 563 LYS A O 1
ATOM 4659 N N . CYS A 1 564 ? -23.690 -22.913 42.739 1.00 85.56 564 CYS A N 1
ATOM 4660 C CA . CYS A 1 564 ? -24.200 -23.310 41.428 1.00 85.56 564 CYS A CA 1
ATOM 4661 C C . CYS A 1 564 ? -23.099 -24.011 40.621 1.00 85.56 564 CYS A C 1
ATOM 4663 O O . CYS A 1 564 ? -22.010 -23.463 40.422 1.00 85.56 564 CYS A O 1
ATOM 4665 N N . TYR A 1 565 ? -23.387 -25.222 40.147 1.00 91.00 565 TYR A N 1
ATOM 4666 C CA . TYR A 1 565 ? -22.574 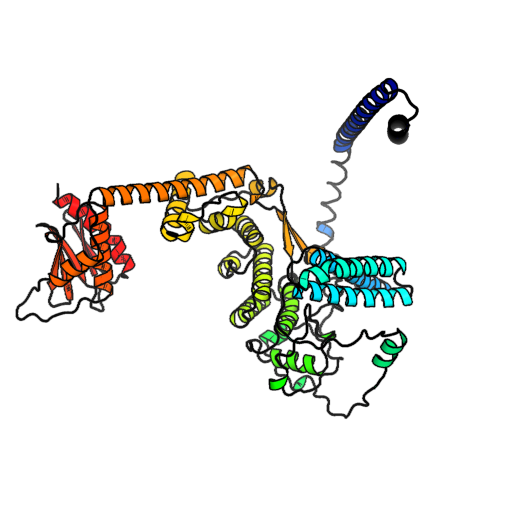-25.889 39.132 1.00 91.00 565 TYR A CA 1
ATOM 4667 C C . TYR A 1 565 ? -22.829 -25.216 37.781 1.00 91.00 565 TYR A C 1
ATOM 4669 O O . TYR A 1 565 ? -23.982 -25.110 37.373 1.00 91.00 565 TYR A O 1
ATOM 4677 N N . ILE A 1 566 ? -21.773 -24.747 37.110 1.00 91.12 566 ILE A N 1
ATOM 4678 C CA . ILE A 1 566 ? -21.892 -23.975 35.862 1.00 91.12 566 ILE A CA 1
ATOM 4679 C C . ILE A 1 566 ? -21.667 -24.868 34.640 1.00 91.12 566 ILE A C 1
ATOM 4681 O O . ILE A 1 566 ? -22.351 -24.725 33.630 1.00 91.12 566 ILE A O 1
ATOM 4685 N N . GLY A 1 567 ? -20.704 -25.787 34.721 1.00 94.62 567 GLY A N 1
ATOM 4686 C CA . GLY A 1 567 ? -20.348 -26.638 33.594 1.00 94.62 567 GLY A CA 1
ATOM 4687 C C . GLY A 1 567 ? -18.979 -27.293 33.728 1.00 94.62 567 GLY A C 1
ATOM 4688 O O . GLY A 1 567 ? -18.371 -27.331 34.802 1.00 94.62 567 GLY A O 1
ATOM 4689 N N . LYS A 1 568 ? -18.496 -27.810 32.599 1.00 96.31 568 LYS A N 1
ATOM 4690 C CA . LYS A 1 568 ? -17.210 -28.497 32.450 1.00 96.31 568 LYS A CA 1
ATOM 4691 C C . LYS A 1 568 ? -16.419 -27.920 31.299 1.00 96.31 568 LYS A C 1
ATOM 4693 O O . LYS A 1 568 ? -17.004 -27.515 30.300 1.00 96.31 568 LYS A O 1
ATOM 4698 N N . ILE A 1 569 ? -15.100 -27.983 31.398 1.00 97.31 569 ILE A N 1
ATOM 4699 C CA . ILE A 1 569 ? -14.221 -27.718 30.263 1.00 97.31 569 ILE A CA 1
ATOM 4700 C C . ILE A 1 569 ? -13.001 -28.636 30.288 1.00 97.31 569 ILE A C 1
ATOM 4702 O O . ILE A 1 569 ? -12.391 -28.848 31.335 1.00 97.31 569 ILE A O 1
ATOM 4706 N N . ARG A 1 570 ? -12.625 -29.187 29.132 1.00 95.94 570 ARG A N 1
ATOM 4707 C CA . ARG A 1 570 ? -11.407 -29.988 28.968 1.00 95.94 570 ARG A CA 1
ATOM 4708 C C . ARG A 1 570 ? -10.550 -29.426 27.847 1.00 95.94 570 ARG A C 1
ATOM 4710 O O . ARG A 1 570 ? -10.943 -29.470 26.686 1.00 95.94 570 ARG A O 1
ATOM 4717 N N . LEU A 1 571 ? -9.339 -28.989 28.199 1.00 93.75 571 LEU A N 1
ATOM 4718 C CA . LEU A 1 571 ? -8.361 -28.432 27.253 1.00 93.75 571 LEU A CA 1
ATOM 4719 C C . LEU A 1 571 ? -7.067 -29.266 27.135 1.00 93.75 571 LEU A C 1
ATOM 4721 O O . LEU A 1 571 ? -6.250 -28.996 26.260 1.00 93.75 571 LEU A O 1
ATOM 4725 N N . GLN A 1 572 ? -6.869 -30.289 27.980 1.00 80.94 572 GLN A N 1
ATOM 4726 C CA . GLN A 1 572 ? -5.603 -31.044 28.097 1.00 80.94 572 GLN A CA 1
ATOM 4727 C C . GLN A 1 572 ? -5.514 -32.361 27.303 1.00 80.94 572 GLN A C 1
ATOM 4729 O O . GLN A 1 572 ? -4.693 -33.230 27.610 1.00 80.94 572 GLN A O 1
ATOM 4734 N N . LYS A 1 573 ? -6.352 -32.563 26.285 1.00 78.94 573 LYS A N 1
ATOM 4735 C CA . LYS A 1 573 ? -6.384 -33.803 25.488 1.00 78.94 573 LYS A CA 1
ATOM 4736 C C . LYS A 1 573 ? -6.689 -33.506 24.024 1.00 78.94 573 LYS A C 1
ATOM 4738 O O . LYS A 1 573 ? -7.078 -32.396 23.692 1.00 78.94 573 LYS A O 1
ATOM 4743 N N . ILE A 1 574 ? -6.533 -34.530 23.178 1.00 75.62 574 ILE A N 1
ATOM 4744 C CA . ILE A 1 574 ? -6.871 -34.467 21.746 1.00 75.62 574 ILE A CA 1
ATOM 4745 C C . ILE A 1 574 ? -8.336 -34.059 21.558 1.00 75.62 574 ILE A C 1
ATOM 4747 O O . ILE A 1 574 ? -8.609 -33.197 20.738 1.00 75.62 574 ILE A O 1
ATOM 4751 N N . LYS A 1 575 ? -9.248 -34.638 22.353 1.00 88.06 575 LYS A N 1
ATOM 4752 C CA . LYS A 1 575 ? -10.659 -34.244 22.363 1.00 88.06 575 LYS A CA 1
ATOM 4753 C C . LYS A 1 575 ? -10.919 -33.163 23.402 1.00 88.06 575 LYS A C 1
ATOM 4755 O O . LYS A 1 575 ? -10.939 -33.470 24.605 1.00 88.06 575 LYS A O 1
ATOM 4760 N N . THR A 1 576 ? -11.119 -31.932 22.954 1.00 94.94 576 THR A N 1
ATOM 4761 C CA . THR A 1 576 ? -11.485 -30.806 23.822 1.00 94.94 576 THR A CA 1
ATOM 4762 C C . THR A 1 576 ? -12.999 -30.671 23.870 1.00 94.94 576 THR A C 1
ATOM 4764 O O . THR A 1 576 ? -13.684 -31.081 22.938 1.00 94.94 576 THR A O 1
ATOM 4767 N N . TYR A 1 577 ? -13.539 -30.153 24.969 1.00 97.19 577 TYR A N 1
ATOM 4768 C CA . TYR A 1 577 ? -14.960 -29.811 25.014 1.00 97.19 577 TYR A CA 1
ATOM 4769 C C . TYR A 1 577 ? -15.267 -28.777 26.092 1.00 97.19 577 TYR A C 1
ATOM 4771 O O . TYR A 1 577 ? -14.515 -28.644 27.063 1.00 97.19 577 TYR A O 1
ATOM 4779 N N . MET A 1 578 ? -16.415 -28.119 25.956 1.00 97.38 578 MET A N 1
ATOM 4780 C CA . MET A 1 578 ? -17.032 -27.260 26.959 1.00 97.38 578 MET A CA 1
ATOM 4781 C C . MET A 1 578 ? -18.514 -27.613 27.096 1.00 97.38 578 MET A C 1
ATOM 4783 O O . MET A 1 578 ? -19.238 -27.717 26.109 1.00 97.38 578 MET A O 1
ATOM 4787 N N . GLN A 1 579 ? -18.962 -27.818 28.331 1.00 97.06 579 GLN A N 1
ATOM 4788 C CA . GLN A 1 579 ? -20.359 -28.055 28.675 1.00 97.06 579 GLN A CA 1
ATOM 4789 C C . GLN A 1 579 ? -20.990 -26.748 29.150 1.00 97.06 579 GLN A C 1
ATOM 4791 O O . GLN A 1 579 ? -20.481 -26.117 30.078 1.00 97.06 579 GLN A O 1
ATOM 4796 N N . VAL A 1 580 ? -22.131 -26.392 28.572 1.00 92.50 580 VAL A N 1
ATOM 4797 C CA . VAL A 1 580 ? -22.940 -25.227 28.937 1.00 92.50 580 VAL A CA 1
ATOM 4798 C C . VAL A 1 580 ? -24.337 -25.687 29.355 1.00 92.50 580 VAL A C 1
ATOM 4800 O O . VAL A 1 580 ? -24.903 -26.603 28.759 1.00 92.50 580 VAL A O 1
ATOM 4803 N N . LEU A 1 581 ? -24.883 -25.062 30.398 1.00 87.12 581 LEU A N 1
ATOM 4804 C CA . LEU A 1 581 ? -26.237 -25.308 30.895 1.00 87.12 581 LEU A CA 1
ATOM 4805 C C . LEU A 1 581 ? -27.163 -24.179 30.440 1.00 87.12 581 LEU A C 1
ATOM 4807 O O . LEU A 1 581 ? -26.864 -23.004 30.665 1.00 87.12 581 LEU A O 1
ATOM 4811 N N . LYS A 1 582 ? -28.290 -24.522 29.810 1.00 80.50 582 LYS A N 1
ATOM 4812 C CA . LYS A 1 582 ? -29.251 -23.550 29.276 1.00 80.50 582 LYS A CA 1
ATOM 4813 C C . LYS A 1 582 ? -30.675 -23.960 29.645 1.00 80.50 582 LYS A C 1
ATOM 4815 O O . LYS A 1 582 ? -31.337 -24.685 28.915 1.00 80.50 582 LYS A O 1
ATOM 4820 N N . GLY A 1 583 ? -31.149 -23.484 30.796 1.00 73.88 583 GLY A N 1
ATOM 4821 C CA . GLY A 1 583 ? -32.407 -23.969 31.370 1.00 73.88 583 GLY A CA 1
ATOM 4822 C C . GLY A 1 583 ? -32.245 -25.408 31.861 1.00 73.88 583 GLY A C 1
ATOM 4823 O O . GLY A 1 583 ? -31.341 -25.673 32.650 1.00 73.88 583 GLY A O 1
ATOM 4824 N N . GLU A 1 584 ? -33.091 -26.320 31.383 1.00 73.56 584 GLU A N 1
ATOM 4825 C CA . GLU A 1 584 ? -32.985 -27.762 31.668 1.00 73.56 584 GLU A CA 1
ATOM 4826 C C . GLU A 1 584 ? -32.068 -28.505 30.674 1.00 73.56 584 GLU A C 1
ATOM 4828 O O . GLU A 1 584 ? -31.720 -29.664 30.903 1.00 73.56 584 GLU A O 1
ATOM 4833 N N . ASP A 1 585 ? -31.633 -27.836 29.600 1.00 82.31 585 ASP A N 1
ATOM 4834 C CA . ASP A 1 585 ? -30.825 -28.445 28.545 1.00 82.31 585 ASP A CA 1
ATOM 4835 C C . ASP A 1 585 ? -29.320 -28.379 28.836 1.00 82.31 585 ASP A C 1
ATOM 4837 O O . ASP A 1 585 ? -28.784 -27.394 29.361 1.00 82.31 585 ASP A O 1
ATOM 4841 N N . ILE A 1 586 ? -28.617 -29.433 28.413 1.00 90.50 586 ILE A N 1
ATOM 4842 C CA . ILE A 1 586 ? -27.156 -29.524 28.432 1.00 90.50 586 ILE A CA 1
ATOM 4843 C C . ILE A 1 586 ? -26.642 -29.437 26.996 1.00 90.50 586 ILE A C 1
ATOM 4845 O O . ILE A 1 586 ? -26.927 -30.309 26.176 1.00 90.50 586 ILE A O 1
ATOM 4849 N N . ILE A 1 587 ? -25.829 -28.420 26.716 1.00 93.38 587 ILE A N 1
ATOM 4850 C CA . ILE A 1 587 ? -25.161 -28.228 25.427 1.00 93.38 587 ILE A CA 1
ATOM 4851 C C . ILE A 1 587 ? -23.684 -28.592 25.581 1.00 93.38 587 ILE A C 1
ATOM 4853 O O . ILE A 1 587 ? -23.032 -28.192 26.549 1.00 93.38 587 ILE A O 1
ATOM 4857 N N . LEU A 1 588 ? -23.156 -29.359 24.628 1.00 95.31 588 LEU A N 1
ATOM 4858 C CA . LEU A 1 588 ? -21.758 -29.775 24.593 1.00 95.31 588 LEU A CA 1
ATOM 4859 C C . LEU A 1 588 ? -21.104 -29.260 23.308 1.00 95.31 588 LEU A C 1
ATOM 4861 O O . LEU A 1 588 ? -21.465 -29.682 22.212 1.00 95.31 588 LEU A O 1
ATOM 4865 N N . TYR A 1 589 ? -20.142 -28.354 23.453 1.00 94.56 589 TYR A N 1
ATOM 4866 C CA . TYR A 1 589 ? -19.294 -27.888 22.361 1.00 94.56 589 TYR A CA 1
ATOM 4867 C C . TYR A 1 589 ? -18.021 -28.727 22.351 1.00 94.56 589 TYR A C 1
ATOM 4869 O O . TYR A 1 589 ? -17.310 -28.743 23.352 1.00 94.56 589 TYR A O 1
ATOM 4877 N N . GLU A 1 590 ? -17.739 -29.430 21.257 1.00 95.94 590 GLU A N 1
ATOM 4878 C CA . GLU A 1 590 ? -16.599 -30.349 21.141 1.00 95.94 590 GLU A CA 1
ATOM 4879 C C . GLU A 1 590 ? -15.601 -29.877 20.076 1.00 95.94 590 GLU A C 1
ATOM 4881 O O . GLU A 1 590 ? -15.984 -29.271 19.075 1.00 95.94 590 GLU A O 1
ATOM 4886 N N . ASP A 1 591 ? -14.320 -30.179 20.300 1.00 92.19 591 ASP A N 1
ATOM 4887 C CA . ASP A 1 591 ? -13.208 -30.014 19.356 1.00 92.19 591 ASP A CA 1
ATOM 4888 C C . ASP A 1 591 ? -13.061 -28.598 18.756 1.00 92.19 591 ASP A C 1
ATOM 4890 O O . ASP A 1 591 ? -12.634 -28.422 17.614 1.00 92.19 591 ASP A O 1
ATOM 4894 N N . LYS A 1 592 ? -13.379 -27.574 19.557 1.00 90.38 592 LYS A N 1
ATOM 4895 C CA . LYS A 1 592 ? -13.226 -26.149 19.222 1.00 90.38 592 LYS A CA 1
ATOM 4896 C C . LYS A 1 592 ? -11.833 -25.586 19.526 1.00 90.38 592 LYS A C 1
ATOM 4898 O O . LYS A 1 592 ? -11.065 -26.163 20.311 1.00 90.38 592 LYS A O 1
ATOM 4903 N N . THR A 1 593 ? -11.499 -24.446 18.913 1.00 89.69 593 THR A N 1
ATOM 4904 C CA . THR A 1 593 ? -10.318 -23.645 19.281 1.00 89.69 593 THR A CA 1
ATOM 4905 C C . THR A 1 593 ? -10.498 -22.988 20.654 1.00 89.69 593 THR A C 1
ATOM 4907 O O . THR A 1 593 ? -11.585 -22.984 21.230 1.00 89.69 593 THR A O 1
ATOM 4910 N N . LEU A 1 594 ? -9.412 -22.451 21.222 1.00 88.25 594 LEU A N 1
ATOM 4911 C CA . LEU A 1 594 ? -9.481 -21.766 22.517 1.00 88.25 594 LEU A CA 1
ATOM 4912 C C . LEU A 1 594 ? -10.347 -20.504 22.424 1.00 88.25 594 LEU A C 1
ATOM 4914 O O . LEU A 1 594 ? -11.132 -20.237 23.326 1.00 88.25 594 LEU A O 1
ATOM 4918 N N . GLU A 1 595 ? -10.209 -19.765 21.328 1.00 87.06 595 GLU A N 1
ATOM 4919 C CA . GLU A 1 595 ? -10.948 -18.540 21.040 1.00 87.06 595 GLU A CA 1
ATOM 4920 C C . GLU A 1 595 ? -12.451 -18.829 20.924 1.00 87.06 595 GLU A C 1
ATOM 4922 O O . GLU A 1 595 ? -13.244 -18.162 21.582 1.00 87.06 595 GLU A O 1
ATOM 4927 N N . GLU A 1 596 ? -12.834 -19.894 20.210 1.00 89.00 596 GLU A N 1
ATOM 4928 C CA . GLU A 1 596 ? -14.231 -20.343 20.120 1.00 89.00 596 GLU A CA 1
ATOM 4929 C C . GLU A 1 596 ? -14.804 -20.721 21.502 1.00 89.00 596 GLU A C 1
ATOM 4931 O O . GLU A 1 596 ? -15.934 -20.368 21.823 1.00 89.00 596 GLU A O 1
ATOM 4936 N N . TYR A 1 597 ? -14.041 -21.398 22.374 1.00 93.12 597 TYR A N 1
ATOM 4937 C CA . TYR A 1 597 ? -14.509 -21.671 23.744 1.00 93.12 597 TYR A CA 1
ATOM 4938 C C . TYR A 1 597 ? -14.663 -20.398 24.588 1.00 93.12 597 TYR A C 1
ATOM 4940 O O . TYR A 1 597 ? -15.560 -20.330 25.428 1.00 93.12 597 TYR A O 1
ATOM 4948 N N . ILE A 1 598 ? -13.798 -19.398 24.393 1.00 91.00 598 ILE A N 1
ATOM 4949 C CA . ILE A 1 598 ? -13.877 -18.115 25.104 1.00 91.00 598 ILE A CA 1
ATOM 4950 C C . ILE A 1 598 ? -15.155 -17.358 24.722 1.00 91.00 598 ILE A C 1
ATOM 4952 O O . ILE A 1 598 ? -15.783 -16.772 25.601 1.00 91.00 598 ILE A O 1
ATOM 4956 N N . GLU A 1 599 ? -15.595 -17.421 23.463 1.00 90.12 599 GLU A N 1
ATOM 4957 C CA . GLU A 1 599 ? -16.866 -16.821 23.022 1.00 90.12 599 GLU A CA 1
ATOM 4958 C C . GLU A 1 599 ? -18.076 -17.389 23.790 1.00 90.12 599 GLU A C 1
ATOM 4960 O O . GLU A 1 599 ? -19.002 -16.656 24.139 1.00 90.12 599 GLU A O 1
ATOM 4965 N N . HIS A 1 600 ? -18.037 -18.673 24.163 1.00 93.88 600 HIS A N 1
ATOM 4966 C CA . HIS A 1 600 ? -19.096 -19.328 24.940 1.00 93.88 600 HIS A CA 1
ATOM 4967 C C . HIS A 1 600 ? -19.090 -18.987 26.445 1.00 93.88 600 HIS A C 1
ATOM 4969 O O . HIS A 1 600 ? -20.004 -19.393 27.171 1.00 93.88 600 HIS A O 1
ATOM 4975 N N . ILE A 1 601 ? -18.119 -18.211 26.949 1.00 94.38 601 ILE A N 1
ATOM 4976 C CA . ILE A 1 601 ? -18.104 -17.758 28.353 1.00 94.38 601 ILE A CA 1
ATOM 4977 C C . ILE A 1 601 ? -19.352 -16.927 28.681 1.00 94.38 601 ILE A C 1
ATOM 4979 O O . ILE A 1 601 ? -19.876 -17.032 29.792 1.00 94.38 601 ILE A O 1
ATOM 4983 N N . GLU A 1 602 ? -19.882 -16.148 27.733 1.00 87.69 602 GLU A N 1
ATOM 4984 C CA . GLU A 1 602 ? -21.097 -15.352 27.953 1.00 87.69 602 GLU A CA 1
ATOM 4985 C C . GLU A 1 602 ? -22.311 -16.210 28.343 1.00 87.69 602 GLU A C 1
ATOM 4987 O O . GLU A 1 602 ? -23.154 -15.775 29.134 1.00 87.69 602 GLU A O 1
ATOM 4992 N N . GLU A 1 603 ? -22.382 -17.454 27.863 1.00 92.06 603 GLU A N 1
ATOM 4993 C CA . GLU A 1 603 ? -23.451 -18.385 28.228 1.00 92.06 603 GLU A CA 1
ATOM 4994 C C . GLU A 1 603 ? -23.328 -18.834 29.691 1.00 92.06 603 GLU A C 1
ATOM 4996 O O . GLU A 1 603 ? -24.320 -18.834 30.425 1.00 92.06 603 GLU A O 1
ATOM 5001 N N . TRP A 1 604 ? -22.107 -19.120 30.159 1.00 92.94 604 TRP A N 1
ATOM 5002 C CA . TRP A 1 604 ? -21.833 -19.374 31.578 1.00 92.94 604 TRP A CA 1
ATOM 5003 C C . TRP A 1 604 ? -22.158 -18.157 32.448 1.00 92.94 604 TRP A C 1
ATOM 5005 O O . TRP A 1 604 ? -22.785 -18.307 33.494 1.00 92.94 604 TRP A O 1
ATOM 5015 N N . ILE A 1 605 ? -21.807 -16.943 32.012 1.00 89.88 605 ILE A N 1
ATOM 5016 C CA . ILE A 1 605 ? -22.170 -15.698 32.708 1.00 89.88 605 ILE A CA 1
ATOM 5017 C C . ILE A 1 605 ? -23.692 -15.546 32.819 1.00 89.88 605 ILE A C 1
ATOM 5019 O O . ILE A 1 605 ? -24.203 -15.200 33.887 1.00 89.88 605 ILE A O 1
ATOM 5023 N N . SER A 1 606 ? -24.423 -15.791 31.730 1.00 87.75 606 SER A N 1
ATOM 5024 C CA . SER A 1 606 ? -25.887 -15.724 31.705 1.00 87.75 606 SER A CA 1
ATOM 5025 C C . SER A 1 606 ? -26.508 -16.714 32.695 1.00 87.75 606 SER A C 1
ATOM 5027 O O . SER A 1 606 ? -27.380 -16.342 33.484 1.00 87.75 606 SER A O 1
ATOM 5029 N N . TYR A 1 607 ? -25.993 -17.946 32.725 1.00 88.69 607 TYR A N 1
ATOM 5030 C CA . TYR A 1 607 ? -26.436 -18.977 33.659 1.00 88.69 607 TYR A CA 1
ATOM 5031 C C . TYR A 1 607 ? -26.121 -18.620 35.122 1.00 88.69 607 TYR A C 1
ATOM 5033 O O . TYR A 1 607 ? -26.994 -18.733 35.979 1.00 88.69 607 TYR A O 1
ATOM 5041 N N . ILE A 1 608 ? -24.929 -18.086 35.418 1.00 88.00 608 ILE A N 1
ATOM 5042 C CA . ILE A 1 608 ? -24.568 -17.609 36.768 1.00 88.00 608 ILE A CA 1
ATOM 5043 C C . ILE A 1 608 ? -25.552 -16.535 37.247 1.00 88.00 608 ILE A C 1
ATOM 5045 O O . ILE A 1 608 ? -26.036 -16.605 38.375 1.00 88.00 608 ILE A O 1
ATOM 5049 N N . LYS A 1 609 ? -25.900 -15.566 36.387 1.00 84.44 609 LYS A N 1
ATOM 5050 C CA . LYS A 1 609 ? -26.902 -14.535 36.711 1.00 84.44 609 LYS A CA 1
ATOM 5051 C C . LYS A 1 609 ? -28.283 -15.123 36.978 1.00 84.44 609 LYS A C 1
ATOM 5053 O O . LYS A 1 609 ? -29.035 -14.539 37.751 1.00 84.44 609 LYS A O 1
ATOM 5058 N N . HIS A 1 610 ? -28.634 -16.224 36.314 1.00 83.69 610 HIS A N 1
ATOM 5059 C CA . HIS A 1 610 ? -29.881 -16.933 36.568 1.00 83.69 610 HIS A CA 1
ATOM 5060 C C . HIS A 1 610 ? -29.862 -17.634 37.932 1.00 83.69 610 HIS A C 1
ATOM 5062 O O . HIS A 1 610 ? -30.832 -17.494 38.662 1.00 83.69 610 HIS A O 1
ATOM 5068 N N . CYS A 1 611 ? -28.759 -18.296 38.310 1.00 79.75 611 CYS A N 1
ATOM 5069 C CA . CYS A 1 611 ? -28.628 -18.917 39.637 1.00 79.75 611 CYS A CA 1
ATOM 5070 C C . CYS A 1 611 ? -28.623 -17.897 40.798 1.00 79.75 611 CYS A C 1
ATOM 5072 O O . CYS A 1 611 ? -28.870 -18.279 41.938 1.00 79.75 611 CYS A O 1
ATOM 5074 N N . ASP A 1 612 ? -28.250 -16.639 40.530 1.00 68.81 612 ASP A N 1
ATOM 5075 C CA . ASP A 1 612 ? -28.152 -15.556 41.522 1.00 68.81 612 ASP A CA 1
ATOM 5076 C C . ASP A 1 612 ? -29.476 -14.795 41.756 1.00 68.81 612 ASP A C 1
ATOM 5078 O O . ASP A 1 612 ? -29.534 -13.957 42.661 1.00 68.81 612 ASP A O 1
ATOM 5082 N N . ARG A 1 613 ? -30.511 -15.054 40.945 1.00 58.91 613 ARG A N 1
ATOM 5083 C CA . ARG A 1 613 ? -31.884 -14.557 41.142 1.00 58.91 613 ARG A CA 1
ATOM 5084 C C . ARG A 1 613 ? -32.678 -15.523 42.004 1.00 58.91 613 ARG A C 1
ATOM 5086 O O . ARG A 1 613 ? -33.499 -15.012 42.797 1.00 58.91 613 ARG A O 1
#

Foldseek 3Di:
DVVVVVVVVLVVVLVVLVVLLVVLVVQLPDPPDDPVSNVVSVVVNVVSVVVSVVVVVVVCVVVVVVVPPPVVVVVVVVVVPVVPPPPDDDDDDDPLNLLLVVLVLLLVLLVVLLVCLQDDPDLQSNVQSLVSNVVSLVSQVVCVVVVSHPPVSSVVSVCSSVVSCVVCVVVPVPPDPDDDDDDDDDDPDDPVNVVVVVPPDPPPDDPDADQLVPQDADPLLVVLAAEPPDDDDDDPANCVPFQRYHYRVDAADDDPLVPCQAPACGPPHGLVSDDNDRVNNLSNCSNPVLDQSGHCVSVVSSLLSLLVCLPPNVNVSSLVVLVSNVVRHPDLVSLAQSLLSQLVSCQVVLPPVSLVVGPCVSYDLQSNLQSCCNNVQKAALVNLVSCCVLLPNDPCPCCVPPVVLLNVLLQVLCCVPPVHSIDGHDPVLQVQAPDKDWRAHPRSSDDPPGRIDIGGRSSRRNVSSVVSNVSSVSSVVVVVVVVVVVVVCVVVVLDDPLVVLLVLQQVQAAEDDPPDPPDDQDPLNSVLVSLLQVVCSVVVNDDSVFWYWYAYPVRKTFTGGHPGGAWIWHDPDQKTWTWGDDPPDIDIDIDDDSVVVSVCSVRSVVVSVVVVD

pLDDT: mean 75.04, std 20.14, range [26.05, 98.44]

Radius of gyration: 36.73 Å; chains: 1; bounding box: 75×104×91 Å

Secondary structure (DSSP, 8-state):
-HHHHHHHHHHHHHHHHHHHHHHHHHHHH-TTS-HHHHHHHHHHHHHHHHHHHHHHHHHHHHHHTTSTTTSHHHHHHHTTTTTSSTT-------HHHHHHHHHHHHHHHHHHHHHHHHH---HHHHHHHHHHHHHHHHHHHHHHHTTSS-HHHHHHHHHHHHHHHHHHHHHHTTS---------------HHHHHHHTTS--PPPPS-PPPGGG----HHHHTT-EETTS---STT--GGG-TTEE-TTS------HHHHTTS---SS--GGGS-HHHHHHHHHHTT-TT--SS-HHHHHHHHHHHHHHHHTS-HHHHHHHHHHHHHH---HHHHHHHHHHHHHHHHHHT-HHHHTTS-TTSS-HHHHHHHHHHHHSEE-HHHHHHTTTTTT----HHHHH-HHHHHHHHHHHHHHHHSSSSEEPPHHHHHT---EEEEE-S-TTS-HHHHEEEEE-GGG-HHHHHHHHHHHHHHHHHHHHHHHHHHHHHHTT----HHHHHHHHHHT-EESSSS----PPPHHHHHHHHHHHHHHHHTT---TTTEEEEE-TTSPEEEEETTEEEEEEE-SSSS-EEEEEETTEEEEEES--HHHHHHTHHHHHHHHHHHT-

Sequence (613 aa):
MKKFFLGLAIVYVFLFLIALIVVSMIILTDQSSNLAIRMLSFIVCCVLISLSYSLLRFLRRKFKNEIGSRDIKMLNKKTLNNNIKTRNYIKNDTQSEILNRQFENNMRILNDCYEIMAKTKNSDTFISRYDLAMDKLNILREGAEHGIVDDNKYEKWFNKIDECYRMRIGSFSNNNRNKNVPAETKPTVTTSDIFKITLKERYVPDDSYLNFDNINIPSDVKELLWVKGNNYEENGENIFSEPSLIDTDLSIEPAGYLNNNKESIGYYPSYNKLTPRQRYVYLKWLEDITNNQVDIGYVFIFYYGLERHLLYGKFEKAVNMINKLRMYHENSSFLAYSADALLISAFMHRKIDLIEKINLETSSRDLATFVIGAVTNKYSSSDLLRMRRSVGFTNDRYIKNQYDLFMHELDNVLIERYKEPYYVVRKEDFLNSKGKITIAMANYSLRLKKRFAYAPDITSNEEFAKNVLGILTEAHEKVKLINRKNRKLKQQGQEIDIDKELNHVINNISYSVYPHKEIPVIEKERIFIKSLIEAMTQQGLYEAERLKLQRLTDGTFNVSCRKCYIGKIRLQKIKTYMQVLKGEDIILYEDKTLEEYIEHIEEWISYIKHCDR